Protein AF-0000000078801541 (afdb_homodimer)

InterPro domains:
  IPR001789 Signal transduction response regulator, receiver domain [PF00072] (3-112)
  IPR001789 Signal transduction response regulator, receiver domain [PS50110] (2-117)
  IPR001789 Signal transduction response regulator, receiver domain [SM00448] (1-113)
  IPR001867 OmpR/PhoB-type DNA-binding domain [PF00486] (147-220)
  IPR001867 OmpR/PhoB-type DNA-binding domain [PS51755] (125-222)
  IPR001867 OmpR/PhoB-type DNA-binding domain [SM00862] (146-220)
  IPR001867 OmpR/PhoB-type DNA-binding domain [cd00383] (133-220)
  IPR011006 CheY-like superfamily [SSF52172] (1-167)
  IPR036388 Winged helix-like DNA-binding domain superfamily [G3DSA:1.10.10.10] (126-222)
  IPR039420 Transcriptional regulatory protein WalR-like [PTHR48111] (1-221)

Organism: NCBI:txid675817

Structure (mmCIF, N/CA/C/O backbone):
data_AF-0000000078801541-model_v1
#
loop_
_entity.id
_entity.type
_entity.pdbx_description
1 polymer 'Putative two-component response regulator'
#
loop_
_atom_site.group_PDB
_atom_site.id
_atom_site.type_symbol
_atom_site.label_atom_id
_atom_site.label_alt_id
_atom_site.label_comp_id
_atom_site.label_asym_id
_atom_site.label_entity_id
_atom_site.label_seq_id
_atom_site.pdbx_PDB_ins_code
_atom_site.Cartn_x
_atom_site.Cartn_y
_atom_site.Cartn_z
_atom_site.occupancy
_atom_site.B_iso_or_equiv
_atom_site.auth_seq_id
_atom_site.auth_comp_id
_atom_site.auth_asym_id
_atom_site.auth_atom_id
_atom_site.pdbx_PDB_model_num
ATOM 1 N N . MET A 1 1 ? -9.195 3.922 -11.992 1 86.19 1 MET A N 1
ATOM 2 C CA . MET A 1 1 ? -7.836 3.414 -11.867 1 86.19 1 MET A CA 1
ATOM 3 C C . MET A 1 1 ? -7.078 3.551 -13.18 1 86.19 1 MET A C 1
ATOM 5 O O . MET A 1 1 ? -7.621 3.26 -14.25 1 86.19 1 MET A O 1
ATOM 9 N N . LYS A 1 2 ? -5.926 4.133 -13.164 1 92.44 2 LYS A N 1
ATOM 10 C CA . LYS A 1 2 ? -5.094 4.277 -14.359 1 92.44 2 LYS A CA 1
ATOM 11 C C . LYS A 1 2 ? -3.922 3.297 -14.328 1 92.44 2 LYS A C 1
ATOM 13 O O . LYS A 1 2 ? -3.154 3.266 -13.367 1 92.44 2 LYS A O 1
ATOM 18 N N . VAL A 1 3 ? -3.791 2.463 -15.461 1 97.06 3 VAL A N 1
ATOM 19 C CA . VAL A 1 3 ? -2.807 1.386 -15.492 1 97.06 3 VAL A CA 1
ATOM 20 C C . VAL A 1 3 ? -1.873 1.571 -16.688 1 97.06 3 VAL A C 1
ATOM 22 O O . VAL A 1 3 ? -2.32 1.907 -17.781 1 97.06 3 VAL A O 1
ATOM 25 N N . LEU A 1 4 ? -0.606 1.405 -16.438 1 98.31 4 LEU A N 1
ATOM 26 C CA . LEU A 1 4 ? 0.368 1.346 -17.516 1 98.31 4 LEU A CA 1
ATOM 27 C C . LEU A 1 4 ? 0.75 -0.098 -17.828 1 98.31 4 LEU A C 1
ATOM 29 O O . LEU A 1 4 ? 1.181 -0.834 -16.938 1 98.31 4 LEU A O 1
ATOM 33 N N . ILE A 1 5 ? 0.551 -0.492 -19.062 1 98.62 5 ILE A N 1
ATOM 34 C CA . ILE A 1 5 ? 0.969 -1.813 -19.531 1 98.62 5 ILE A CA 1
ATOM 35 C C . ILE A 1 5 ? 2.26 -1.696 -20.328 1 98.62 5 ILE A C 1
ATOM 37 O O . ILE A 1 5 ? 2.303 -1.001 -21.344 1 98.62 5 ILE A O 1
ATOM 41 N N . VAL A 1 6 ? 3.303 -2.395 -19.859 1 98.25 6 VAL A N 1
ATOM 42 C CA . VAL A 1 6 ? 4.594 -2.379 -20.547 1 98.25 6 VAL A CA 1
ATOM 43 C C . VAL A 1 6 ? 4.918 -3.773 -21.078 1 98.25 6 VAL A C 1
ATOM 45 O O . VAL A 1 6 ? 5.246 -4.676 -20.297 1 98.25 6 VAL A O 1
ATOM 48 N N . ASP A 1 7 ? 4.824 -3.938 -22.344 1 97.5 7 ASP A N 1
ATOM 49 C CA . ASP A 1 7 ? 5.008 -5.223 -23 1 97.5 7 ASP A CA 1
ATOM 50 C C . ASP A 1 7 ? 5.344 -5.035 -24.484 1 97.5 7 ASP A C 1
ATOM 52 O O . ASP A 1 7 ? 4.668 -4.281 -25.188 1 97.5 7 ASP A O 1
ATOM 56 N N . ASP A 1 8 ? 6.352 -5.723 -24.953 1 95.94 8 ASP A N 1
ATOM 57 C CA . ASP A 1 8 ? 6.758 -5.523 -26.344 1 95.94 8 ASP A CA 1
ATOM 58 C C . ASP A 1 8 ? 5.836 -6.277 -27.297 1 95.94 8 ASP A C 1
ATOM 60 O O . ASP A 1 8 ? 5.844 -6.023 -28.5 1 95.94 8 ASP A O 1
ATOM 64 N N . ASN A 1 9 ? 5.145 -7.266 -26.797 1 95.69 9 ASN A N 1
ATOM 65 C CA . ASN A 1 9 ? 4.137 -7.945 -27.609 1 95.69 9 ASN A CA 1
ATOM 66 C C . ASN A 1 9 ? 2.838 -7.148 -27.672 1 95.69 9 ASN A C 1
ATOM 68 O O . ASN A 1 9 ? 2.035 -7.188 -26.734 1 95.69 9 ASN A O 1
ATOM 72 N N . HIS A 1 10 ? 2.602 -6.555 -28.781 1 94.56 10 HIS A N 1
ATOM 73 C CA . HIS A 1 10 ? 1.468 -5.648 -28.953 1 94.56 10 HIS A CA 1
ATOM 74 C C . HIS A 1 10 ? 0.145 -6.383 -28.75 1 94.56 10 HIS A C 1
ATOM 76 O O . HIS A 1 10 ? -0.801 -5.832 -28.188 1 94.56 10 HIS A O 1
ATOM 82 N N . ASN A 1 11 ? 0.092 -7.582 -29.219 1 95.56 11 ASN A N 1
ATOM 83 C CA . ASN A 1 11 ? -1.142 -8.352 -29.109 1 95.56 11 ASN A CA 1
ATOM 84 C C . ASN A 1 11 ? -1.515 -8.625 -27.656 1 95.56 11 ASN A C 1
ATOM 86 O O . ASN A 1 11 ? -2.678 -8.477 -27.281 1 95.56 11 ASN A O 1
ATOM 90 N N . ILE A 1 12 ? -0.54 -8.984 -26.906 1 94.88 12 ILE A N 1
ATOM 91 C CA . ILE A 1 12 ? -0.776 -9.258 -25.5 1 94.88 12 ILE A CA 1
ATOM 92 C C . ILE A 1 12 ? -1.211 -7.98 -24.797 1 94.88 12 ILE A C 1
ATOM 94 O O . ILE A 1 12 ? -2.205 -7.977 -24.062 1 94.88 12 ILE A O 1
ATOM 98 N N . ALA A 1 13 ? -0.494 -6.91 -25.047 1 96.62 13 ALA A N 1
ATOM 99 C CA . ALA A 1 13 ? -0.788 -5.625 -24.406 1 96.62 13 ALA A CA 1
ATOM 100 C C . ALA A 1 13 ? -2.197 -5.152 -24.75 1 96.62 13 ALA A C 1
ATOM 102 O O . ALA A 1 13 ? -2.943 -4.711 -23.875 1 96.62 13 ALA A O 1
ATOM 103 N N . GLU A 1 14 ? -2.547 -5.293 -25.953 1 96.44 14 GLU A N 1
ATOM 104 C CA . GLU A 1 14 ? -3.848 -4.828 -26.438 1 96.44 14 GLU A CA 1
ATOM 105 C C . GLU A 1 14 ? -4.98 -5.668 -25.844 1 96.44 14 GLU A C 1
ATOM 107 O O . GLU A 1 14 ? -6.035 -5.137 -25.484 1 96.44 14 GLU A O 1
ATOM 112 N N . THR A 1 15 ? -4.773 -6.949 -25.844 1 97.44 15 THR A N 1
ATOM 113 C CA . THR A 1 15 ? -5.777 -7.844 -25.281 1 97.44 15 THR A CA 1
ATOM 114 C C . THR A 1 15 ? -6.035 -7.516 -23.828 1 97.44 15 THR A C 1
ATOM 116 O O . THR A 1 15 ? -7.188 -7.422 -23.391 1 97.44 15 THR A O 1
ATOM 119 N N . ILE A 1 16 ? -4.945 -7.332 -23.078 1 98 16 ILE A N 1
ATOM 120 C CA . ILE A 1 16 ? -5.062 -6.977 -21.672 1 98 16 ILE A CA 1
ATOM 121 C C . ILE A 1 16 ? -5.762 -5.625 -21.547 1 98 16 ILE A C 1
ATOM 123 O O . ILE A 1 16 ? -6.676 -5.469 -20.734 1 98 16 ILE A O 1
ATOM 127 N N . ALA A 1 17 ? -5.348 -4.652 -22.375 1 98.12 17 ALA A N 1
ATOM 128 C CA . ALA A 1 17 ? -5.918 -3.309 -22.344 1 98.12 17 ALA A CA 1
ATOM 129 C C . ALA A 1 17 ? -7.426 -3.346 -22.578 1 98.12 17 ALA A C 1
ATOM 131 O O . ALA A 1 17 ? -8.188 -2.732 -21.828 1 98.12 17 ALA A O 1
ATOM 132 N N . ASP A 1 18 ? -7.855 -4.105 -23.547 1 97.62 18 ASP A N 1
ATOM 133 C CA . ASP A 1 18 ? -9.273 -4.207 -23.891 1 97.62 18 ASP A CA 1
ATOM 134 C C . ASP A 1 18 ? -10.086 -4.75 -22.719 1 97.62 18 ASP A C 1
ATOM 136 O O . ASP A 1 18 ? -11.133 -4.203 -22.375 1 97.62 18 ASP A O 1
ATOM 140 N N . TYR A 1 19 ? -9.594 -5.785 -22.188 1 97.5 19 TYR A N 1
ATOM 141 C CA . TYR A 1 19 ? -10.289 -6.406 -21.062 1 97.5 19 TYR A CA 1
ATOM 142 C C . TYR A 1 19 ? -10.383 -5.449 -19.875 1 97.5 19 TYR A C 1
ATOM 144 O O . TYR A 1 19 ? -11.453 -5.277 -19.297 1 97.5 19 TYR A O 1
ATOM 152 N N . LEU A 1 20 ? -9.258 -4.793 -19.5 1 97.62 20 LEU A N 1
ATOM 153 C CA . LEU A 1 20 ? -9.203 -3.93 -18.328 1 97.62 20 LEU A CA 1
ATOM 154 C C . LEU A 1 20 ? -10.039 -2.674 -18.531 1 97.62 20 LEU A C 1
ATOM 156 O O . LEU A 1 20 ? -10.633 -2.15 -17.594 1 97.62 20 LEU A O 1
ATOM 160 N N . GLU A 1 21 ? -10.086 -2.172 -19.75 1 96.44 21 GLU A N 1
ATOM 161 C CA . GLU A 1 21 ? -10.945 -1.029 -20.062 1 96.44 21 GLU A CA 1
ATOM 162 C C . GLU A 1 21 ? -12.414 -1.373 -19.859 1 96.44 21 GLU A C 1
ATOM 164 O O . GLU A 1 21 ? -13.195 -0.54 -19.391 1 96.44 21 GLU A O 1
ATOM 169 N N . LEU A 1 22 ? -12.75 -2.617 -20.234 1 95.75 22 LEU A N 1
ATOM 170 C CA . LEU A 1 22 ? -14.109 -3.088 -20 1 95.75 22 LEU A CA 1
ATOM 171 C C . LEU A 1 22 ? -14.438 -3.092 -18.516 1 95.75 22 LEU A C 1
ATOM 173 O O . LEU A 1 22 ? -15.594 -2.898 -18.125 1 95.75 22 LEU A O 1
ATOM 177 N N . GLU A 1 23 ? -13.406 -3.279 -17.75 1 93.12 23 GLU A N 1
ATOM 178 C CA . GLU A 1 23 ? -13.562 -3.297 -16.297 1 93.12 23 GLU A CA 1
ATOM 179 C C . GLU A 1 23 ? -13.547 -1.883 -15.719 1 93.12 23 GLU A C 1
ATOM 181 O O . GLU A 1 23 ? -13.547 -1.703 -14.5 1 93.12 23 GLU A O 1
ATOM 186 N N . GLY A 1 24 ? -13.375 -0.863 -16.594 1 92.06 24 GLY A N 1
ATOM 187 C CA . GLY A 1 24 ? -13.516 0.521 -16.172 1 92.06 24 GLY A CA 1
ATOM 188 C C . GLY A 1 24 ? -12.18 1.199 -15.906 1 92.06 24 GLY A C 1
ATOM 189 O O . GLY A 1 24 ? -12.141 2.291 -15.336 1 92.06 24 GLY A O 1
ATOM 190 N N . MET A 1 25 ? -11.086 0.603 -16.312 1 92.69 25 MET A N 1
ATOM 191 C CA . MET A 1 25 ? -9.766 1.183 -16.078 1 92.69 25 MET A CA 1
ATOM 192 C C . MET A 1 25 ? -9.312 2.002 -17.281 1 92.69 25 MET A C 1
ATOM 194 O O . MET A 1 25 ? -9.766 1.766 -18.406 1 92.69 25 MET A O 1
ATOM 198 N N . THR A 1 26 ? -8.523 3.004 -17.047 1 94.31 26 THR A N 1
ATOM 199 C CA . THR A 1 26 ? -7.836 3.732 -18.109 1 94.31 26 THR A CA 1
ATOM 200 C C . THR A 1 26 ? -6.441 3.158 -18.344 1 94.31 26 THR A C 1
ATOM 202 O O . THR A 1 26 ? -5.707 2.889 -17.391 1 94.31 26 THR A O 1
ATOM 205 N N . ILE A 1 27 ? -6.172 3.014 -19.656 1 97.12 27 ILE A N 1
ATOM 206 C CA . ILE A 1 27 ? -4.965 2.24 -19.938 1 97.12 27 ILE A CA 1
ATOM 207 C C . ILE A 1 27 ? -4.039 3.039 -20.859 1 97.12 27 ILE A C 1
ATOM 209 O O . ILE A 1 27 ? -4.492 3.643 -21.828 1 97.12 27 ILE A O 1
ATOM 213 N N . ASP A 1 28 ? -2.781 3.15 -20.484 1 96.94 28 ASP A N 1
ATOM 214 C CA . ASP A 1 28 ? -1.699 3.482 -21.406 1 96.94 28 ASP A CA 1
ATOM 215 C C . ASP A 1 28 ? -0.818 2.266 -21.688 1 96.94 28 ASP A C 1
ATOM 217 O O . ASP A 1 28 ? -0.71 1.368 -20.844 1 96.94 28 ASP A O 1
ATOM 221 N N . CYS A 1 29 ? -0.213 2.307 -22.859 1 97.44 29 CYS A N 1
ATOM 222 C CA . CYS A 1 29 ? 0.676 1.208 -23.219 1 97.44 29 CYS A CA 1
ATOM 223 C C . CYS A 1 29 ? 2.061 1.727 -23.594 1 97.44 29 CYS A C 1
ATOM 225 O O . CYS A 1 29 ? 2.188 2.773 -24.234 1 97.44 29 CYS A O 1
ATOM 227 N N . ALA A 1 30 ? 3.039 1.06 -23.125 1 96.44 30 ALA A N 1
ATOM 228 C CA . ALA A 1 30 ? 4.426 1.208 -23.547 1 96.44 30 ALA A CA 1
ATOM 229 C C . ALA A 1 30 ? 4.977 -0.112 -24.078 1 96.44 30 ALA A C 1
ATOM 231 O O . ALA A 1 30 ? 4.707 -1.176 -23.516 1 96.44 30 ALA A O 1
ATOM 232 N N . TYR A 1 31 ? 5.801 -0.09 -25.078 1 95 31 TYR A N 1
ATOM 233 C CA . TYR A 1 31 ? 6.172 -1.329 -25.75 1 95 31 TYR A CA 1
ATOM 234 C C . TYR A 1 31 ? 7.652 -1.635 -25.547 1 95 31 TYR A C 1
ATOM 236 O O . TYR A 1 31 ? 8.195 -2.535 -26.188 1 95 31 TYR A O 1
ATOM 244 N N . HIS A 1 32 ? 8.266 -0.931 -24.766 1 92.75 32 HIS A N 1
ATOM 245 C CA . HIS A 1 32 ? 9.617 -1.192 -24.281 1 92.75 32 HIS A CA 1
ATOM 246 C C . HIS A 1 32 ? 9.914 -0.381 -23.031 1 92.75 32 HIS A C 1
ATOM 248 O O . HIS A 1 32 ? 9.172 0.55 -22.688 1 92.75 32 HIS A O 1
ATOM 254 N N . GLY A 1 33 ? 11 -0.691 -22.344 1 93.69 33 GLY A N 1
ATOM 255 C CA . GLY A 1 33 ? 11.312 -0.126 -21.047 1 93.69 33 GLY A CA 1
ATOM 256 C C . GLY A 1 33 ? 11.516 1.378 -21.078 1 93.69 33 GLY A C 1
ATOM 257 O O . GLY A 1 33 ? 11.055 2.09 -20.188 1 93.69 33 GLY A O 1
ATOM 258 N N . GLU A 1 34 ? 12.141 1.877 -22.094 1 92.81 34 GLU A N 1
ATOM 259 C CA . GLU A 1 34 ? 12.438 3.303 -22.188 1 92.81 34 GLU A CA 1
ATOM 260 C C . GLU A 1 34 ? 11.156 4.121 -22.328 1 92.81 34 GLU A C 1
ATOM 262 O O . GLU A 1 34 ? 11.031 5.199 -21.75 1 92.81 34 GLU A O 1
ATOM 267 N N . ALA A 1 35 ? 10.289 3.629 -23.109 1 94.38 35 ALA A N 1
ATOM 268 C CA . ALA A 1 35 ? 9.008 4.309 -23.266 1 94.38 35 ALA A CA 1
ATOM 269 C C . ALA A 1 35 ? 8.242 4.363 -21.938 1 94.38 35 ALA A C 1
ATOM 271 O O . ALA A 1 35 ? 7.59 5.363 -21.641 1 94.38 35 ALA A O 1
ATOM 272 N N . ALA A 1 36 ? 8.344 3.301 -21.203 1 96.38 36 ALA A N 1
ATOM 273 C CA . ALA A 1 36 ? 7.695 3.25 -19.891 1 96.38 36 ALA A CA 1
ATOM 274 C C . ALA A 1 36 ? 8.25 4.328 -18.969 1 96.38 36 ALA A C 1
ATOM 276 O O . ALA A 1 36 ? 7.492 5.023 -18.297 1 96.38 36 ALA A O 1
ATOM 277 N N . LEU A 1 37 ? 9.586 4.469 -18.953 1 94.69 37 LEU A N 1
ATOM 278 C CA . LEU A 1 37 ? 10.242 5.477 -18.125 1 94.69 37 LEU A CA 1
ATOM 279 C C . LEU A 1 37 ? 9.75 6.875 -18.484 1 94.69 37 LEU A C 1
ATOM 281 O O . LEU A 1 37 ? 9.477 7.688 -17.594 1 94.69 37 LEU A O 1
ATOM 285 N N . ASN A 1 38 ? 9.578 7.102 -19.719 1 93.44 38 ASN A N 1
ATOM 286 C CA . ASN A 1 38 ? 9.133 8.414 -20.188 1 93.44 38 ASN A CA 1
ATOM 287 C C . ASN A 1 38 ? 7.691 8.688 -19.781 1 93.44 38 ASN A C 1
ATOM 289 O O . ASN A 1 38 ? 7.367 9.797 -19.344 1 93.44 38 ASN A O 1
ATOM 293 N N . LEU A 1 39 ? 6.855 7.703 -19.906 1 93.75 39 LEU A N 1
ATOM 294 C CA . LEU A 1 39 ? 5.441 7.875 -19.578 1 93.75 39 LEU A CA 1
ATOM 295 C C . LEU A 1 39 ? 5.258 8.133 -18.094 1 93.75 39 LEU A C 1
ATOM 297 O O . LEU A 1 39 ? 4.418 8.945 -17.703 1 93.75 39 LEU A O 1
ATOM 301 N N . VAL A 1 40 ? 6.031 7.477 -17.281 1 91 40 VAL A N 1
ATOM 302 C CA . VAL A 1 40 ? 5.914 7.598 -15.836 1 91 40 VAL A CA 1
ATOM 303 C C . VAL A 1 40 ? 6.387 8.977 -15.398 1 91 40 VAL A C 1
ATOM 305 O O . VAL A 1 40 ? 5.879 9.531 -14.414 1 91 40 VAL A O 1
ATOM 308 N N . LYS A 1 41 ? 7.305 9.531 -16.141 1 83.25 41 LYS A N 1
ATOM 309 C CA . LYS A 1 41 ? 7.777 10.883 -15.852 1 83.25 41 LYS A CA 1
ATOM 310 C C . LYS A 1 41 ? 6.668 11.914 -16.062 1 83.25 41 LYS A C 1
ATOM 312 O O . LYS A 1 41 ? 6.602 12.914 -15.344 1 83.25 41 LYS A O 1
ATOM 317 N N . GLU A 1 42 ? 5.836 11.539 -16.953 1 80.56 42 GLU A N 1
ATOM 318 C CA . GLU A 1 42 ? 4.887 12.547 -17.422 1 80.56 42 GLU A CA 1
ATOM 319 C C . GLU A 1 42 ? 3.486 12.273 -16.875 1 80.56 42 GLU A C 1
ATOM 321 O O . GLU A 1 42 ? 2.605 13.133 -16.969 1 80.56 42 GLU A O 1
ATOM 326 N N . ASN A 1 43 ? 3.336 11.039 -16.391 1 79.94 43 ASN A N 1
ATOM 327 C CA . ASN A 1 43 ? 1.992 10.641 -15.984 1 79.94 43 ASN A CA 1
ATOM 328 C C . ASN A 1 43 ? 2.006 9.906 -14.641 1 79.94 43 ASN A C 1
ATOM 330 O O . ASN A 1 43 ? 3.035 9.367 -14.234 1 79.94 43 ASN A O 1
ATOM 334 N N . HIS A 1 44 ? 0.827 9.93 -14.062 1 81.06 44 HIS A N 1
ATOM 335 C CA . HIS A 1 44 ? 0.609 9.133 -12.859 1 81.06 44 HIS A CA 1
ATOM 336 C C . HIS A 1 44 ? -0.151 7.848 -13.188 1 81.06 44 HIS A C 1
ATOM 338 O O . HIS A 1 44 ? -1.107 7.867 -13.961 1 81.06 44 HIS A O 1
ATOM 344 N N . TYR A 1 45 ? 0.281 6.816 -12.555 1 90.94 45 TYR A N 1
ATOM 345 C CA . TYR A 1 45 ? -0.41 5.539 -12.688 1 90.94 45 TYR A CA 1
ATOM 346 C C . TYR A 1 45 ? -0.701 4.93 -11.32 1 90.94 45 TYR A C 1
ATOM 348 O O . TYR A 1 45 ? 0.075 5.109 -10.383 1 90.94 45 TYR A O 1
ATOM 356 N N . ASP A 1 46 ? -1.777 4.242 -11.188 1 90.12 46 ASP A N 1
ATOM 357 C CA . ASP A 1 46 ? -2.109 3.525 -9.961 1 90.12 46 ASP A CA 1
ATOM 358 C C . ASP A 1 46 ? -1.358 2.197 -9.883 1 90.12 46 ASP A C 1
ATOM 360 O O . ASP A 1 46 ? -1.046 1.722 -8.789 1 90.12 46 ASP A O 1
ATOM 364 N N . VAL A 1 47 ? -1.187 1.564 -11.055 1 96.81 47 VAL A N 1
ATOM 365 C CA . VAL A 1 47 ? -0.457 0.303 -11.141 1 96.81 47 VAL A CA 1
ATOM 366 C C . VAL A 1 47 ? 0.254 0.207 -12.484 1 96.81 47 VAL A C 1
ATOM 368 O O . VAL A 1 47 ? -0.235 0.727 -13.492 1 96.81 47 VAL A O 1
ATOM 371 N N . ILE A 1 48 ? 1.408 -0.448 -12.453 1 98.19 48 ILE A N 1
ATOM 372 C CA . ILE A 1 48 ? 2.156 -0.728 -13.672 1 98.19 48 ILE A CA 1
ATOM 373 C C . ILE A 1 48 ? 2.285 -2.238 -13.859 1 98.19 48 ILE A C 1
ATOM 375 O O . ILE A 1 48 ? 2.65 -2.959 -12.93 1 98.19 48 ILE A O 1
ATOM 379 N N . ILE A 1 49 ? 1.936 -2.701 -15.031 1 98.69 49 ILE A N 1
ATOM 380 C CA . ILE A 1 49 ? 2.213 -4.07 -15.453 1 98.69 49 ILE A CA 1
ATOM 381 C C . ILE A 1 49 ? 3.492 -4.105 -16.281 1 98.69 49 ILE A C 1
ATOM 383 O O . ILE A 1 49 ? 3.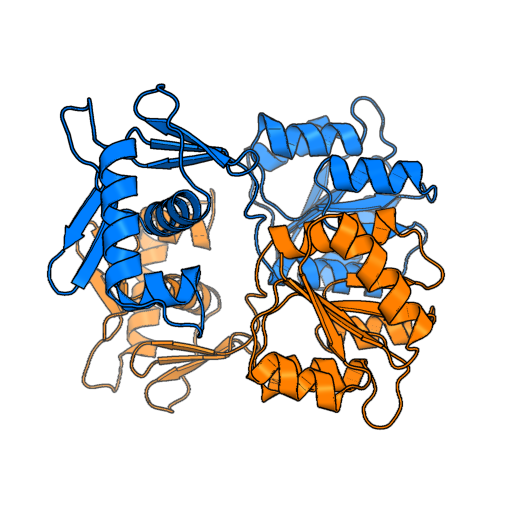627 -3.365 -17.266 1 98.69 49 ILE A O 1
ATOM 387 N N . MET A 1 50 ? 4.418 -4.984 -15.93 1 98.5 50 MET A N 1
ATOM 388 C CA . MET A 1 50 ? 5.738 -4.969 -16.547 1 98.5 50 MET A CA 1
ATOM 389 C C . MET A 1 50 ? 6.133 -6.363 -17.031 1 98.5 50 MET A C 1
ATOM 391 O O . MET A 1 50 ? 6.238 -7.289 -16.219 1 98.5 50 MET A O 1
ATOM 395 N N . ASP A 1 51 ? 6.363 -6.512 -18.266 1 97.81 51 ASP A N 1
ATOM 396 C CA . ASP A 1 51 ? 6.992 -7.727 -18.781 1 97.81 51 ASP A CA 1
ATOM 397 C C . ASP A 1 51 ? 8.492 -7.727 -18.5 1 97.81 51 ASP A C 1
ATOM 399 O O . ASP A 1 51 ? 9.125 -6.668 -18.469 1 97.81 51 ASP A O 1
ATOM 403 N N . ILE A 1 52 ? 9.062 -8.867 -18.328 1 96.12 52 ILE A N 1
ATOM 404 C CA . ILE A 1 52 ? 10.492 -8.961 -18.062 1 96.12 52 ILE A CA 1
ATOM 405 C C . ILE A 1 52 ? 11.266 -8.984 -19.375 1 96.12 52 ILE A C 1
ATOM 407 O O . ILE A 1 52 ? 12.25 -8.258 -19.531 1 96.12 52 ILE A O 1
ATOM 411 N N . MET A 1 53 ? 10.766 -9.852 -20.266 1 94.31 53 MET A N 1
ATOM 412 C CA . MET A 1 53 ? 11.492 -10.047 -21.516 1 94.31 53 MET A CA 1
ATOM 413 C C . MET A 1 53 ? 11.102 -8.984 -22.547 1 94.31 53 MET A C 1
ATOM 415 O O . MET A 1 53 ? 10.078 -9.117 -23.219 1 94.31 53 MET A O 1
ATOM 419 N N . MET A 1 54 ? 11.922 -7.969 -22.703 1 93.62 54 MET A N 1
ATOM 420 C CA . MET A 1 54 ? 11.742 -6.914 -23.688 1 93.62 54 MET A CA 1
ATOM 421 C C . MET A 1 54 ? 13.078 -6.5 -24.297 1 93.62 54 MET A C 1
ATOM 423 O O . MET A 1 54 ? 14.117 -6.625 -23.641 1 93.62 54 MET A O 1
ATOM 427 N N . PRO A 1 55 ? 12.961 -6.059 -25.484 1 89 55 PRO A N 1
ATOM 428 C CA . PRO A 1 55 ? 14.195 -5.602 -26.125 1 89 55 PRO A CA 1
ATOM 429 C C . PRO A 1 55 ? 14.727 -4.301 -25.531 1 89 55 PRO A C 1
ATOM 431 O O . PRO A 1 55 ? 13.969 -3.545 -24.906 1 89 55 PRO A O 1
ATOM 434 N N . LYS A 1 56 ? 16.078 -3.977 -25.625 1 86.06 56 LYS A N 1
ATOM 435 C CA . LYS A 1 56 ? 16.766 -2.756 -25.203 1 86.06 56 LYS A CA 1
ATOM 436 C C . LYS A 1 56 ? 16.891 -2.697 -23.688 1 86.06 56 LYS A C 1
ATOM 438 O O . LYS A 1 56 ? 17.922 -3.082 -23.125 1 86.06 56 LYS A O 1
ATOM 443 N N . LEU A 1 57 ? 15.805 -2.311 -23.109 1 91.06 57 LEU A N 1
ATOM 444 C CA . LEU A 1 57 ? 15.734 -2.264 -21.656 1 91.06 57 LEU A CA 1
ATOM 445 C C . LEU A 1 57 ? 14.703 -3.26 -21.125 1 91.06 57 LEU A C 1
ATOM 447 O O . LEU A 1 57 ? 13.5 -3.062 -21.297 1 91.06 57 LEU A O 1
ATOM 451 N N . ASP A 1 58 ? 15.289 -4.289 -20.484 1 93.69 58 ASP A N 1
ATOM 452 C CA . ASP A 1 58 ? 14.375 -5.332 -20.016 1 93.69 58 ASP A CA 1
ATOM 453 C C . ASP A 1 58 ? 13.578 -4.859 -18.812 1 93.69 58 ASP A C 1
ATOM 455 O O . ASP A 1 58 ? 13.891 -3.832 -18.203 1 93.69 58 ASP A O 1
ATOM 459 N N . GLY A 1 59 ? 12.578 -5.621 -18.469 1 96.94 59 GLY A N 1
ATOM 460 C CA . GLY A 1 59 ? 11.633 -5.195 -17.453 1 96.94 59 GLY A CA 1
ATOM 461 C C . GLY A 1 59 ? 12.266 -5.02 -16.078 1 96.94 59 GLY A C 1
ATOM 462 O O . GLY A 1 59 ? 11.922 -4.09 -15.344 1 96.94 59 GLY A O 1
ATOM 463 N N . ILE A 1 60 ? 13.195 -5.883 -15.703 1 97.25 60 ILE A N 1
ATOM 464 C CA . ILE A 1 60 ? 13.836 -5.824 -14.398 1 97.25 60 ILE A CA 1
ATOM 465 C C . ILE A 1 60 ? 14.672 -4.555 -14.289 1 97.25 60 ILE A C 1
ATOM 467 O O . ILE A 1 60 ? 14.57 -3.818 -13.305 1 97.25 60 ILE A O 1
ATOM 471 N N . ASN A 1 61 ? 15.43 -4.289 -15.266 1 96.25 61 ASN A N 1
ATOM 472 C CA . ASN A 1 61 ? 16.25 -3.08 -15.289 1 96.25 61 ASN A CA 1
ATOM 473 C C . ASN A 1 61 ? 15.383 -1.822 -15.375 1 96.25 61 ASN A C 1
ATOM 475 O O . ASN A 1 61 ? 15.727 -0.79 -14.797 1 96.25 61 ASN A O 1
ATOM 479 N N . ALA A 1 62 ? 14.328 -1.908 -16.109 1 97.06 62 ALA A N 1
ATOM 480 C CA . ALA A 1 62 ? 13.406 -0.777 -16.172 1 97.06 62 ALA A CA 1
ATOM 481 C C . ALA A 1 62 ? 12.852 -0.442 -14.789 1 97.06 62 ALA A C 1
ATOM 483 O O . ALA A 1 62 ? 12.805 0.727 -14.398 1 97.06 62 ALA A O 1
ATOM 484 N N . VAL A 1 63 ? 12.469 -1.449 -14.047 1 97.44 63 VAL A N 1
ATOM 485 C CA . VAL A 1 63 ? 11.898 -1.252 -12.719 1 97.44 63 VAL A CA 1
ATOM 486 C C . VAL A 1 63 ? 12.961 -0.688 -11.773 1 97.44 63 VAL A C 1
ATOM 488 O O . VAL A 1 63 ? 12.688 0.21 -10.977 1 97.44 63 VAL A O 1
ATOM 491 N N . LYS A 1 64 ? 14.156 -1.2 -11.914 1 95 64 LYS A N 1
ATOM 492 C CA . LYS A 1 64 ? 15.25 -0.667 -11.109 1 95 64 LYS A CA 1
ATOM 493 C C . LYS A 1 64 ? 15.414 0.834 -11.328 1 95 64 LYS A C 1
ATOM 495 O O . LYS A 1 64 ? 15.562 1.598 -10.375 1 95 64 LYS A O 1
ATOM 500 N N . LYS A 1 65 ? 15.367 1.223 -12.531 1 93.75 65 LYS A N 1
ATOM 501 C CA . LYS A 1 65 ? 15.508 2.637 -12.867 1 93.75 65 LYS A CA 1
ATOM 502 C C . LYS A 1 65 ? 14.328 3.449 -12.344 1 93.75 65 LYS A C 1
ATOM 504 O O . LYS A 1 65 ? 14.516 4.547 -11.805 1 93.75 65 LYS A O 1
ATOM 509 N N . LEU A 1 66 ? 13.164 2.91 -12.5 1 94.31 66 LEU A N 1
ATOM 510 C CA . LEU A 1 66 ? 11.977 3.584 -11.984 1 94.31 66 LEU A CA 1
ATOM 511 C C . LEU A 1 66 ? 12.109 3.854 -10.484 1 94.31 66 LEU A C 1
ATOM 513 O O . LEU A 1 66 ? 11.781 4.945 -10.016 1 94.31 66 LEU A O 1
ATOM 517 N N . ARG A 1 67 ? 12.633 2.848 -9.758 1 93.19 67 ARG A N 1
ATOM 518 C CA . ARG A 1 67 ? 12.719 2.932 -8.297 1 93.19 67 ARG A CA 1
ATOM 519 C C . ARG A 1 67 ? 13.898 3.805 -7.871 1 93.19 67 ARG A C 1
ATOM 521 O O . ARG A 1 67 ? 13.742 4.676 -7.012 1 93.19 67 ARG A O 1
ATOM 528 N N . GLU A 1 68 ? 14.992 3.637 -8.477 1 85.5 68 GLU A N 1
ATOM 529 C CA . GLU A 1 68 ? 16.234 4.207 -7.977 1 85.5 68 GLU A CA 1
ATOM 530 C C . GLU A 1 68 ? 16.484 5.59 -8.562 1 85.5 68 GLU A C 1
ATOM 532 O O . GLU A 1 68 ? 17.078 6.453 -7.906 1 85.5 68 GLU A O 1
ATOM 537 N N . GLU A 1 69 ? 16.047 5.738 -9.812 1 83.19 69 GLU A N 1
ATOM 538 C CA . GLU A 1 69 ? 16.375 6.996 -10.484 1 83.19 69 GLU A CA 1
ATOM 539 C C . GLU A 1 69 ? 15.18 7.941 -10.484 1 83.19 69 GLU A C 1
ATOM 541 O O . GLU A 1 69 ? 15.336 9.148 -10.305 1 83.19 69 GLU A O 1
ATOM 546 N N . GLN A 1 70 ? 14.023 7.352 -10.68 1 85.88 70 GLN A N 1
ATOM 547 C CA . GLN A 1 70 ? 12.859 8.227 -10.805 1 85.88 70 GLN A CA 1
ATOM 548 C C . GLN A 1 70 ? 12.039 8.234 -9.516 1 85.88 70 GLN A C 1
ATOM 550 O O . GLN A 1 70 ? 11.039 8.953 -9.414 1 85.88 70 GLN A O 1
ATOM 555 N N . PHE A 1 71 ? 12.383 7.391 -8.57 1 83.12 71 PHE A N 1
ATOM 556 C CA . PHE A 1 71 ? 11.727 7.309 -7.27 1 83.12 71 PHE A CA 1
ATOM 557 C C . PHE A 1 71 ? 10.227 7.082 -7.434 1 83.12 71 PHE A C 1
ATOM 559 O O . PHE A 1 71 ? 9.422 7.719 -6.754 1 83.12 71 PHE A O 1
ATOM 566 N N . CYS A 1 72 ? 9.883 6.281 -8.406 1 87.81 72 CYS A N 1
ATOM 567 C CA . CYS A 1 72 ? 8.492 5.914 -8.648 1 87.81 72 CYS A CA 1
ATOM 568 C C . CYS A 1 72 ? 8 4.938 -7.586 1 87.81 72 CYS A C 1
ATOM 570 O O . CYS A 1 72 ? 8.523 3.83 -7.461 1 87.81 72 CYS A O 1
ATOM 572 N N . ASN A 1 73 ? 6.945 5.301 -6.902 1 89.88 73 ASN A N 1
ATOM 573 C CA . ASN A 1 73 ? 6.457 4.441 -5.828 1 89.88 73 ASN A CA 1
ATOM 574 C C . ASN A 1 73 ? 5.18 3.711 -6.23 1 89.88 73 ASN A C 1
ATOM 576 O O . ASN A 1 73 ? 4.508 3.117 -5.383 1 89.88 73 ASN A O 1
ATOM 580 N N . THR A 1 74 ? 4.887 3.777 -7.504 1 92.38 74 THR A N 1
ATOM 581 C CA . THR A 1 74 ? 3.719 3.092 -8.039 1 92.38 74 THR A CA 1
ATOM 582 C C . THR A 1 74 ? 3.879 1.578 -7.926 1 92.38 74 THR A C 1
ATOM 584 O O . THR A 1 74 ? 4.953 1.04 -8.195 1 92.38 74 THR A O 1
ATOM 587 N N . PRO A 1 75 ? 2.816 0.847 -7.488 1 96.62 75 PRO A N 1
ATOM 588 C CA . PRO A 1 75 ? 2.914 -0.614 -7.457 1 96.62 75 PRO A CA 1
ATOM 589 C C . PRO A 1 75 ? 3.178 -1.218 -8.836 1 96.62 75 PRO A C 1
ATOM 591 O O . PRO A 1 75 ? 2.6 -0.771 -9.828 1 96.62 75 PRO A O 1
ATOM 594 N N . ILE A 1 76 ? 4.066 -2.244 -8.883 1 98 76 ILE A N 1
ATOM 595 C CA . ILE A 1 76 ? 4.441 -2.861 -10.148 1 98 76 ILE A CA 1
ATOM 596 C C . ILE A 1 76 ? 4.207 -4.367 -10.086 1 98 76 ILE A C 1
ATOM 598 O O . ILE A 1 76 ? 4.684 -5.035 -9.164 1 98 76 ILE A O 1
ATOM 602 N N . LEU A 1 77 ? 3.459 -4.859 -11.023 1 98.62 77 LEU A N 1
ATOM 603 C CA . LEU A 1 77 ? 3.238 -6.285 -11.219 1 98.62 77 LEU A CA 1
ATOM 604 C C . LEU A 1 77 ? 4.016 -6.793 -12.43 1 98.62 77 LEU A C 1
ATOM 606 O O . LEU A 1 77 ? 3.785 -6.348 -13.555 1 98.62 77 LEU A O 1
ATOM 610 N N . PHE A 1 78 ? 4.953 -7.699 -12.18 1 98.56 78 PHE A N 1
ATOM 611 C CA . PHE A 1 78 ? 5.609 -8.367 -13.305 1 98.56 78 PHE A CA 1
ATOM 612 C C . PHE A 1 78 ? 4.691 -9.414 -13.922 1 98.56 78 PHE A C 1
ATOM 614 O O . PHE A 1 78 ? 4.137 -10.25 -13.211 1 98.56 78 PHE A O 1
ATOM 621 N N . LEU A 1 79 ? 4.465 -9.312 -15.172 1 98.38 79 LEU A N 1
ATOM 622 C CA . LEU A 1 79 ? 3.719 -10.289 -15.961 1 98.38 79 LEU A CA 1
ATOM 623 C C . LEU A 1 79 ? 4.602 -10.914 -17.031 1 98.38 79 LEU A C 1
ATOM 625 O O . LEU A 1 79 ? 4.926 -10.266 -18.031 1 98.38 79 LEU A O 1
ATOM 629 N N . THR A 1 80 ? 4.965 -12.219 -16.844 1 96.69 80 THR A N 1
ATOM 630 C CA . THR A 1 80 ? 6.016 -12.766 -17.703 1 96.69 80 THR A CA 1
ATOM 631 C C . THR A 1 80 ? 5.906 -14.289 -17.797 1 96.69 80 THR A C 1
ATOM 633 O O . THR A 1 80 ? 5.188 -14.906 -17 1 96.69 80 THR A O 1
ATOM 636 N N . ALA A 1 81 ? 6.613 -14.859 -18.75 1 95.5 81 ALA A N 1
ATOM 637 C CA . ALA A 1 81 ? 6.668 -16.312 -18.906 1 95.5 81 ALA A CA 1
ATOM 638 C C . ALA A 1 81 ? 7.82 -16.906 -18.109 1 95.5 81 ALA A C 1
ATOM 640 O O . ALA A 1 81 ? 7.945 -18.125 -18 1 95.5 81 ALA A O 1
ATOM 641 N N . LYS A 1 82 ? 8.672 -16.078 -17.578 1 95.56 82 LYS A N 1
ATOM 642 C CA . LYS A 1 82 ? 9.812 -16.578 -16.828 1 95.56 82 LYS A CA 1
ATOM 643 C C . LYS A 1 82 ? 9.375 -17.188 -15.5 1 95.56 82 LYS A C 1
ATOM 645 O O . LYS A 1 82 ? 8.977 -16.484 -14.578 1 95.56 82 LYS A O 1
ATOM 650 N N . ASP A 1 83 ? 9.578 -18.406 -15.344 1 93.94 83 ASP A N 1
ATOM 651 C CA . ASP A 1 83 ? 9 -19.094 -14.203 1 93.94 83 ASP A CA 1
ATOM 652 C C . ASP A 1 83 ? 10.094 -19.562 -13.234 1 93.94 83 ASP A C 1
ATOM 654 O O . ASP A 1 83 ? 9.797 -20.234 -12.234 1 93.94 83 ASP A O 1
ATOM 658 N N . GLN A 1 84 ? 11.32 -19.203 -13.484 1 95.56 84 GLN A N 1
ATOM 659 C CA . GLN A 1 84 ? 12.414 -19.656 -12.625 1 95.56 84 GLN A CA 1
ATOM 660 C C . GLN A 1 84 ? 12.5 -18.812 -11.359 1 95.56 84 GLN A C 1
ATOM 662 O O . GLN A 1 84 ? 12.227 -17.609 -11.391 1 95.56 84 GLN A O 1
ATOM 667 N N . LEU A 1 85 ? 12.898 -19.438 -10.32 1 96.12 85 LEU A N 1
ATOM 668 C CA . LEU A 1 85 ? 13.031 -18.781 -9.023 1 96.12 85 LEU A CA 1
ATOM 669 C C . LEU A 1 85 ? 13.961 -17.578 -9.125 1 96.12 85 LEU A C 1
ATOM 671 O O . LEU A 1 85 ? 13.695 -16.516 -8.539 1 96.12 85 LEU A O 1
ATOM 675 N N . GLU A 1 86 ? 15.055 -17.75 -9.859 1 96.88 86 GLU A N 1
ATOM 676 C CA . GLU A 1 86 ? 16.031 -16.688 -10 1 96.88 86 GLU A CA 1
ATOM 677 C C . GLU A 1 86 ? 15.406 -15.43 -10.594 1 96.88 86 GLU A C 1
ATOM 679 O O . GLU A 1 86 ? 15.75 -14.312 -10.203 1 96.88 86 GLU A O 1
ATOM 684 N N . ASP A 1 87 ? 14.516 -15.648 -11.484 1 96.12 87 ASP A N 1
ATOM 685 C CA . ASP A 1 87 ? 13.836 -14.516 -12.109 1 96.12 87 ASP A CA 1
ATOM 686 C C . ASP A 1 87 ? 12.906 -13.82 -11.117 1 96.12 87 ASP A C 1
ATOM 688 O O . ASP A 1 87 ? 12.852 -12.586 -11.07 1 96.12 87 ASP A O 1
ATOM 692 N N . LYS A 1 88 ? 12.219 -14.602 -10.383 1 96.81 88 LYS A N 1
ATOM 693 C CA . LYS A 1 88 ? 11.328 -14.047 -9.367 1 96.81 88 LYS A CA 1
ATOM 694 C C . LYS A 1 88 ? 12.102 -13.234 -8.336 1 96.81 88 LYS A C 1
ATOM 696 O O . LYS A 1 88 ? 11.695 -12.125 -7.98 1 96.81 88 LYS A O 1
ATOM 701 N N . ILE A 1 89 ? 13.172 -13.781 -7.906 1 97.12 89 ILE A N 1
ATOM 702 C CA . ILE A 1 89 ? 14.016 -13.117 -6.918 1 97.12 89 ILE A CA 1
ATOM 703 C C . ILE A 1 89 ? 14.508 -11.789 -7.48 1 97.12 89 ILE A C 1
ATOM 705 O O . ILE A 1 89 ? 14.406 -10.75 -6.82 1 97.12 89 ILE A O 1
ATOM 709 N N . ALA A 1 90 ? 14.992 -11.789 -8.695 1 97.31 90 ALA A N 1
ATOM 710 C CA . ALA A 1 90 ? 15.5 -10.578 -9.336 1 97.31 90 ALA A CA 1
ATOM 711 C C . ALA A 1 90 ? 14.398 -9.531 -9.484 1 97.31 90 ALA A C 1
ATOM 713 O O . ALA A 1 90 ? 14.633 -8.336 -9.273 1 97.31 90 ALA A O 1
ATOM 714 N N . ALA A 1 91 ? 13.242 -10 -9.828 1 97.75 91 ALA A N 1
ATOM 715 C CA . ALA A 1 91 ? 12.102 -9.109 -10.031 1 97.75 91 ALA A CA 1
ATOM 716 C C . ALA A 1 91 ? 11.734 -8.375 -8.742 1 97.75 91 ALA A C 1
ATOM 718 O O . ALA A 1 91 ? 11.586 -7.152 -8.742 1 97.75 91 ALA A O 1
ATOM 719 N N . PHE A 1 92 ? 11.633 -9.094 -7.637 1 97.38 92 PHE A N 1
ATOM 720 C CA . PHE A 1 92 ? 11.266 -8.492 -6.359 1 97.38 92 PHE A CA 1
ATOM 721 C C . PHE A 1 92 ? 12.391 -7.617 -5.824 1 97.38 92 PHE A C 1
ATOM 723 O O . PHE A 1 92 ? 12.141 -6.543 -5.273 1 97.38 92 PHE A O 1
ATOM 730 N N . LYS A 1 93 ? 13.609 -8.016 -6.008 1 95.56 93 LYS A N 1
ATOM 731 C CA . LYS A 1 93 ? 14.75 -7.223 -5.551 1 95.56 93 LYS A CA 1
ATOM 732 C C . LYS A 1 93 ? 14.836 -5.906 -6.312 1 95.56 93 LYS A C 1
ATOM 734 O O . LYS A 1 93 ? 15.266 -4.891 -5.758 1 95.56 93 LYS A O 1
ATOM 739 N N . ALA A 1 94 ? 14.383 -5.941 -7.574 1 95.69 94 ALA A N 1
ATOM 740 C CA . ALA A 1 94 ? 14.391 -4.73 -8.391 1 95.69 94 ALA A CA 1
ATOM 741 C C . ALA A 1 94 ? 13.328 -3.746 -7.926 1 95.69 94 ALA A C 1
ATOM 743 O O . ALA A 1 94 ? 13.375 -2.561 -8.266 1 95.69 94 ALA A O 1
ATOM 744 N N . GLY A 1 95 ? 12.352 -4.289 -7.215 1 95.69 95 GLY A N 1
ATOM 745 C CA . GLY A 1 95 ? 11.312 -3.408 -6.695 1 95.69 95 GLY A CA 1
ATOM 746 C C . GLY A 1 95 ? 9.914 -3.83 -7.109 1 95.69 95 GLY A C 1
ATOM 747 O O . GLY A 1 95 ? 8.961 -3.064 -6.953 1 95.69 95 GLY A O 1
ATOM 748 N N . GLY A 1 96 ? 9.758 -5.02 -7.652 1 97.31 96 GLY A N 1
ATOM 749 C CA . GLY A 1 96 ? 8.445 -5.539 -7.98 1 97.31 96 GLY A CA 1
ATOM 750 C C . GLY A 1 96 ? 7.586 -5.809 -6.758 1 97.31 96 GLY A C 1
ATOM 751 O O . GLY A 1 96 ? 8.102 -6.137 -5.691 1 97.31 96 GLY A O 1
ATOM 752 N N . ASP A 1 97 ? 6.266 -5.723 -7.004 1 97.56 97 ASP A N 1
ATOM 753 C CA . ASP A 1 97 ? 5.348 -5.863 -5.879 1 97.56 97 ASP A CA 1
ATOM 754 C C . ASP A 1 97 ? 4.52 -7.145 -6 1 97.56 97 ASP A C 1
ATOM 756 O O . ASP A 1 97 ? 3.895 -7.578 -5.031 1 97.56 97 ASP A O 1
ATOM 760 N N . ASP A 1 98 ? 4.461 -7.637 -7.145 1 97.88 98 ASP A N 1
ATOM 761 C CA . ASP A 1 98 ? 3.754 -8.875 -7.449 1 97.88 98 ASP A CA 1
ATOM 762 C C . ASP A 1 98 ? 4.332 -9.547 -8.688 1 97.88 98 ASP A C 1
ATOM 764 O O . ASP A 1 98 ? 5.133 -8.945 -9.414 1 97.88 98 ASP A O 1
ATOM 768 N N . TYR A 1 99 ? 4.016 -10.75 -8.875 1 98.31 99 TYR A N 1
ATOM 769 C CA . TYR A 1 99 ? 4.527 -11.57 -9.961 1 98.31 99 TYR A CA 1
ATOM 770 C C . TYR A 1 99 ? 3.465 -12.531 -10.469 1 98.31 99 TYR A C 1
ATOM 772 O O . TYR A 1 99 ? 2.922 -13.328 -9.695 1 98.31 99 TYR A O 1
ATOM 780 N N . LEU A 1 100 ? 3.131 -12.445 -11.727 1 97.94 100 LEU A N 1
ATOM 781 C CA . LEU A 1 100 ? 2.133 -13.312 -12.336 1 97.94 100 LEU A CA 1
ATOM 782 C C . LEU A 1 100 ? 2.68 -13.961 -13.609 1 97.94 100 LEU A C 1
ATOM 784 O O . LEU A 1 100 ? 3.225 -13.273 -14.477 1 97.94 100 LEU A O 1
ATOM 788 N N . LEU A 1 101 ? 2.508 -15.25 -13.719 1 96.81 101 LEU A N 1
ATOM 789 C CA . LEU A 1 101 ? 3.066 -16.016 -14.82 1 96.81 101 LEU A CA 1
ATOM 790 C C . LEU A 1 101 ? 2.121 -16.016 -16.016 1 96.81 101 LEU A C 1
ATOM 792 O O . LEU A 1 101 ? 0.901 -16.094 -15.852 1 96.81 101 LEU A O 1
ATOM 796 N N . LYS A 1 102 ? 2.723 -15.898 -17.172 1 95.94 102 LYS A N 1
ATOM 797 C CA . LYS A 1 102 ? 2.025 -16.234 -18.422 1 95.94 102 LYS A CA 1
ATOM 798 C C . LYS A 1 102 ? 2.061 -17.734 -18.688 1 95.94 102 LYS A C 1
ATOM 800 O O . LYS A 1 102 ? 3.094 -18.375 -18.5 1 95.94 102 LYS A O 1
ATOM 805 N N . PRO A 1 103 ? 1.018 -18.328 -19.156 1 96.25 103 PRO A N 1
ATOM 806 C CA . PRO A 1 103 ? -0.323 -17.781 -19.344 1 96.25 103 PRO A CA 1
ATOM 807 C C . PRO A 1 103 ? -1.032 -17.484 -18.016 1 96.25 103 PRO A C 1
ATOM 809 O O . PRO A 1 103 ? -0.61 -17.984 -16.969 1 96.25 103 PRO A O 1
ATOM 812 N N . PHE A 1 104 ? -2.02 -16.672 -18.125 1 96.38 104 PHE A N 1
ATOM 813 C CA . PHE A 1 104 ? -2.74 -16.25 -16.922 1 96.38 104 PHE A CA 1
ATOM 814 C C . PHE A 1 104 ? -4.223 -16.062 -17.219 1 96.38 104 PHE A C 1
ATOM 816 O O . PHE A 1 104 ? -4.621 -15.984 -18.391 1 96.38 104 PHE A O 1
ATOM 823 N N . ALA A 1 105 ? -4.992 -16.094 -16.125 1 97.12 105 ALA A N 1
ATOM 824 C CA . ALA A 1 105 ? -6.41 -15.758 -16.234 1 97.12 105 ALA A CA 1
ATOM 825 C C . ALA A 1 105 ? -6.625 -14.25 -16.094 1 97.12 105 ALA A C 1
ATOM 827 O O . ALA A 1 105 ? -6.148 -13.633 -15.141 1 97.12 105 ALA A O 1
ATOM 828 N N . MET A 1 106 ? -7.406 -13.719 -17 1 97.25 106 MET A N 1
ATOM 829 C CA . MET A 1 106 ? -7.676 -12.281 -17 1 97.25 106 MET A CA 1
ATOM 830 C C . MET A 1 106 ? -8.32 -11.852 -15.688 1 97.25 106 MET A C 1
ATOM 832 O O . MET A 1 106 ? -8.008 -10.781 -15.164 1 97.25 106 MET A O 1
ATOM 836 N N . GLU A 1 107 ? -9.141 -12.672 -15.188 1 96.88 107 GLU A N 1
ATOM 837 C CA . GLU A 1 107 ? -9.812 -12.352 -13.938 1 96.88 107 GLU A CA 1
ATOM 838 C C . GLU A 1 107 ? -8.82 -12.234 -12.789 1 96.88 107 GLU A C 1
ATOM 840 O O . GLU A 1 107 ? -8.93 -11.336 -11.953 1 96.88 107 GLU A O 1
ATOM 845 N N . GLU A 1 108 ? -7.891 -13.141 -12.742 1 97 108 GLU A N 1
ATOM 846 C CA . GLU A 1 108 ? -6.867 -13.078 -11.703 1 97 108 GLU A CA 1
ATOM 847 C C . GLU A 1 108 ? -6.02 -11.82 -11.828 1 97 108 GLU A C 1
ATOM 849 O O . GLU A 1 108 ? -5.734 -11.156 -10.828 1 97 108 GLU A O 1
ATOM 854 N N . LEU A 1 109 ? -5.609 -11.531 -13.047 1 98.19 109 LEU A N 1
ATOM 855 C CA . LEU A 1 109 ? -4.832 -10.312 -13.281 1 98.19 109 LEU A CA 1
ATOM 856 C C . LEU A 1 109 ? -5.574 -9.086 -12.766 1 98.19 109 LEU A C 1
ATOM 858 O O . LEU A 1 109 ? -5 -8.266 -12.047 1 98.19 109 LEU A O 1
ATOM 862 N N . CYS A 1 110 ? -6.824 -9.008 -13.094 1 97.56 110 CYS A N 1
ATOM 863 C CA . CYS A 1 110 ? -7.652 -7.875 -12.695 1 97.56 110 CYS A CA 1
ATOM 864 C C . CYS A 1 110 ? -7.707 -7.742 -11.18 1 97.56 110 CYS A C 1
ATOM 866 O O . CYS A 1 110 ? -7.512 -6.652 -10.641 1 97.56 110 CYS A O 1
ATOM 868 N N . LEU A 1 111 ? -7.891 -8.812 -10.508 1 96.44 111 LEU A N 1
ATOM 869 C CA . LEU A 1 111 ? -7.996 -8.812 -9.055 1 96.44 111 LEU A CA 1
ATOM 870 C C . LEU A 1 111 ? -6.672 -8.414 -8.414 1 96.44 111 LEU A C 1
ATOM 872 O O . LEU A 1 111 ? -6.652 -7.695 -7.414 1 96.44 111 LEU A O 1
ATOM 876 N N . ARG A 1 112 ? -5.582 -8.867 -8.977 1 97.81 112 ARG A N 1
ATOM 877 C CA . ARG A 1 112 ? -4.266 -8.508 -8.469 1 97.81 112 ARG A CA 1
ATOM 878 C C . ARG A 1 112 ? -4.008 -7.012 -8.625 1 97.81 112 ARG A C 1
ATOM 880 O O . ARG A 1 112 ? -3.414 -6.383 -7.75 1 97.81 112 ARG A O 1
ATOM 887 N N . LEU A 1 113 ? -4.445 -6.496 -9.727 1 97.62 113 LEU A N 1
ATOM 888 C CA . LEU A 1 113 ? -4.277 -5.066 -9.953 1 97.62 113 LEU A CA 1
ATOM 889 C C . LEU A 1 113 ? -5.062 -4.258 -8.922 1 97.62 113 LEU A C 1
ATOM 891 O O . LEU A 1 113 ? -4.559 -3.268 -8.383 1 97.62 113 LEU A O 1
ATOM 895 N N . TYR A 1 114 ? -6.242 -4.699 -8.633 1 94.69 114 TYR A N 1
ATOM 896 C CA . TYR A 1 114 ? -7.027 -4.027 -7.605 1 94.69 114 TYR A CA 1
ATOM 897 C C . TYR A 1 114 ? -6.367 -4.152 -6.238 1 94.69 114 TYR A C 1
ATOM 899 O O . TYR A 1 114 ? -6.301 -3.182 -5.48 1 94.69 114 TYR A O 1
ATOM 907 N N . ALA A 1 115 ? -5.887 -5.348 -5.938 1 94.94 115 ALA A N 1
ATOM 908 C CA . ALA A 1 115 ? -5.215 -5.559 -4.656 1 94.94 115 ALA A CA 1
ATOM 909 C C . ALA A 1 115 ? -4.027 -4.609 -4.496 1 94.94 115 ALA A C 1
ATOM 911 O O . ALA A 1 115 ? -3.818 -4.043 -3.422 1 94.94 115 ALA A O 1
ATOM 912 N N . LEU A 1 116 ? -3.299 -4.457 -5.543 1 95.88 116 LEU A N 1
ATOM 913 C CA . LEU A 1 116 ? -2.141 -3.57 -5.539 1 95.88 116 LEU A CA 1
ATOM 914 C C . LEU A 1 116 ? -2.568 -2.115 -5.387 1 95.88 116 LEU A C 1
ATOM 916 O O . LEU A 1 116 ? -2 -1.378 -4.578 1 95.88 116 LEU A O 1
ATOM 920 N N . SER A 1 117 ? -3.557 -1.724 -6.109 1 92.12 117 SER A N 1
ATOM 921 C CA . SER A 1 117 ? -4.012 -0.337 -6.098 1 92.12 117 SER A CA 1
ATOM 922 C C . SER A 1 117 ? -4.613 0.036 -4.746 1 92.12 117 SER A C 1
ATOM 924 O O . SER A 1 117 ? -4.461 1.168 -4.285 1 92.12 117 SER A O 1
ATOM 926 N N . ASN A 1 118 ? -5.223 -0.909 -4.094 1 89.19 118 ASN A N 1
ATOM 927 C CA . ASN A 1 118 ? -5.914 -0.663 -2.834 1 89.19 118 ASN A CA 1
ATOM 928 C C . ASN A 1 118 ? -4.926 -0.451 -1.688 1 89.19 118 ASN A C 1
ATOM 930 O O . ASN A 1 118 ? -5.297 0.07 -0.634 1 89.19 118 ASN A O 1
ATOM 934 N N . ARG A 1 119 ? -3.746 -0.907 -1.795 1 87 119 ARG A N 1
ATOM 935 C CA . ARG A 1 119 ? -2.744 -0.754 -0.745 1 87 119 ARG A CA 1
ATOM 936 C C . ARG A 1 119 ? -2.02 0.583 -0.868 1 87 119 ARG A C 1
ATOM 938 O O . ARG A 1 119 ? -1.476 1.093 0.113 1 87 119 ARG A O 1
ATOM 945 N N . GLY A 1 120 ? -1.971 1.184 -2.049 1 77.38 120 GLY A N 1
ATOM 946 C CA . GLY A 1 120 ? -1.332 2.477 -2.236 1 77.38 120 GLY A CA 1
ATOM 947 C C . GLY A 1 120 ? 0.128 2.369 -2.635 1 77.38 120 GLY A C 1
ATOM 948 O O . GLY A 1 120 ? 0.615 1.277 -2.938 1 77.38 120 GLY A O 1
ATOM 949 N N . PRO A 1 121 ? 0.82 3.473 -2.578 1 80 121 PRO A N 1
ATOM 950 C CA . PRO A 1 121 ? 2.203 3.521 -3.059 1 80 121 PRO A CA 1
ATOM 951 C C . PRO A 1 121 ? 3.195 2.93 -2.061 1 80 121 PRO A C 1
ATOM 953 O O . PRO A 1 121 ? 2.893 2.828 -0.87 1 80 121 PRO A O 1
ATOM 956 N N . ARG A 1 122 ? 4.289 2.471 -2.619 1 86.81 122 ARG A N 1
ATOM 957 C CA . ARG A 1 122 ? 5.383 1.995 -1.775 1 86.81 122 ARG A CA 1
ATOM 958 C C . ARG A 1 122 ? 5.879 3.1 -0.85 1 86.81 122 ARG A C 1
ATOM 960 O O . ARG A 1 122 ? 5.996 4.258 -1.261 1 86.81 122 ARG A O 1
ATOM 967 N N . GLN A 1 123 ? 6.227 2.67 0.284 1 75.88 123 GLN A N 1
ATOM 968 C CA . GLN A 1 123 ? 6.645 3.631 1.298 1 75.88 123 GLN A CA 1
ATOM 969 C C . GLN A 1 123 ? 8.164 3.639 1.456 1 75.88 123 GLN A C 1
ATOM 971 O O . GLN A 1 123 ? 8.719 4.496 2.146 1 75.88 123 GLN A O 1
ATOM 976 N N . ASP A 1 124 ? 8.773 2.701 0.751 1 79.62 124 ASP A N 1
ATOM 977 C CA . ASP A 1 124 ? 10.219 2.568 0.916 1 79.62 124 ASP A CA 1
ATOM 978 C C . ASP A 1 124 ? 10.969 3.18 -0.268 1 79.62 124 ASP A C 1
ATOM 980 O O . ASP A 1 124 ? 12.117 2.83 -0.528 1 79.62 124 ASP A O 1
ATOM 984 N N . ILE A 1 125 ? 10.219 3.906 -1.083 1 81 125 ILE A N 1
ATOM 985 C CA . ILE A 1 125 ? 10.836 4.508 -2.26 1 81 125 ILE A CA 1
ATOM 986 C C . ILE A 1 125 ? 10.961 6.02 -2.061 1 81 125 ILE A C 1
ATOM 988 O O . ILE A 1 125 ? 10.023 6.672 -1.606 1 81 125 ILE A O 1
ATOM 992 N N . GLY A 1 126 ? 12.156 6.469 -2.502 1 76 126 GLY A N 1
ATOM 993 C CA . GLY A 1 126 ? 12.359 7.906 -2.543 1 76 126 GLY A CA 1
ATOM 994 C C . GLY A 1 126 ? 12.961 8.461 -1.266 1 76 126 GLY A C 1
ATOM 995 O O . GLY A 1 126 ? 13.711 7.773 -0.575 1 76 126 GLY A O 1
ATOM 996 N N . GLU A 1 127 ? 12.961 9.695 -1.286 1 74.56 127 GLU A N 1
ATOM 997 C CA . GLU A 1 127 ? 13.508 10.461 -0.168 1 74.56 127 GLU A CA 1
ATOM 998 C C . GLU A 1 127 ? 12.438 11.312 0.496 1 74.56 127 GLU A C 1
ATOM 1000 O O . GLU A 1 127 ? 11.578 11.883 -0.183 1 74.56 127 GLU A O 1
ATOM 1005 N N . LEU A 1 128 ? 12.312 11.055 1.736 1 77.12 128 LEU A N 1
ATOM 1006 C CA . LEU A 1 128 ? 11.555 12.039 2.498 1 77.12 128 LEU A CA 1
ATOM 1007 C C . LEU A 1 128 ? 12.359 13.32 2.684 1 77.12 128 LEU A C 1
ATOM 1009 O O . LEU A 1 128 ? 13.508 13.281 3.113 1 77.12 128 LEU A O 1
ATOM 1013 N N . LYS A 1 129 ? 11.797 14.391 2.137 1 82.69 129 LYS A N 1
ATOM 1014 C CA . LYS A 1 129 ? 12.508 15.656 2.27 1 82.69 129 LYS A CA 1
ATOM 1015 C C . LYS A 1 129 ? 11.625 16.719 2.926 1 82.69 129 LYS A C 1
ATOM 1017 O O . LYS A 1 129 ? 10.43 16.812 2.619 1 82.69 129 LYS A O 1
ATOM 1022 N N . PHE A 1 130 ? 12.047 17.375 3.836 1 86.75 130 PHE A N 1
ATOM 1023 C CA . PHE A 1 130 ? 11.438 18.562 4.434 1 86.75 130 PHE A CA 1
ATOM 1024 C C . PHE A 1 130 ? 12.508 19.516 4.957 1 86.75 130 PHE A C 1
ATOM 1026 O O . PHE A 1 130 ? 13.367 19.109 5.75 1 86.75 130 PHE A O 1
ATOM 1033 N N . ALA A 1 131 ? 12.461 20.75 4.434 1 90 131 ALA A N 1
ATOM 1034 C CA . ALA A 1 131 ? 13.5 21.719 4.77 1 90 131 ALA A CA 1
ATOM 1035 C C . ALA A 1 131 ? 14.883 21.203 4.395 1 90 131 ALA A C 1
ATOM 1037 O O . ALA A 1 131 ? 15.141 20.875 3.232 1 90 131 ALA A O 1
ATOM 1038 N N . ASP A 1 132 ? 15.758 21.125 5.312 1 93.12 132 ASP A N 1
ATOM 1039 C CA . ASP A 1 132 ? 17.109 20.672 5.004 1 93.12 132 ASP A CA 1
ATOM 1040 C C . ASP A 1 132 ? 17.359 19.266 5.543 1 93.12 132 ASP A C 1
ATOM 1042 O O . ASP A 1 132 ? 18.5 18.859 5.77 1 93.12 132 ASP A O 1
ATOM 1046 N N . ILE A 1 133 ? 16.219 18.562 5.785 1 93.19 133 ILE A N 1
ATOM 1047 C CA . ILE A 1 133 ? 16.312 17.188 6.238 1 93.19 133 ILE A CA 1
ATOM 1048 C C . ILE A 1 133 ? 15.93 16.25 5.098 1 93.19 133 ILE A C 1
ATOM 1050 O O . ILE A 1 133 ? 14.945 16.484 4.398 1 93.19 133 ILE A O 1
ATOM 1054 N N . THR A 1 134 ? 16.703 15.219 4.836 1 91.5 134 THR A N 1
ATOM 1055 C CA . THR A 1 134 ? 16.375 14.188 3.852 1 91.5 134 THR A CA 1
ATOM 1056 C C . THR A 1 134 ? 16.547 12.797 4.449 1 91.5 134 THR A C 1
ATOM 1058 O O . THR A 1 134 ? 17.5 12.547 5.188 1 91.5 134 THR A O 1
ATOM 1061 N N . ILE A 1 135 ? 15.555 11.992 4.191 1 87.62 135 ILE A N 1
ATOM 1062 C CA . ILE A 1 135 ? 15.656 10.594 4.586 1 87.62 135 ILE A CA 1
ATOM 1063 C C . ILE A 1 135 ? 15.531 9.695 3.355 1 87.62 135 ILE A C 1
ATOM 1065 O O . ILE A 1 135 ? 14.562 9.805 2.598 1 87.62 135 ILE A O 1
ATOM 1069 N N . ASN A 1 136 ? 16.516 8.93 3.102 1 81.94 136 ASN A N 1
ATOM 1070 C CA . ASN A 1 136 ? 16.375 7.887 2.09 1 81.94 136 ASN A CA 1
ATOM 1071 C C . ASN A 1 136 ? 15.453 6.77 2.557 1 81.94 136 ASN A C 1
ATOM 1073 O O . ASN A 1 136 ? 15.781 6.027 3.484 1 81.94 136 ASN A O 1
ATOM 1077 N N . THR A 1 137 ? 14.336 6.723 2.021 1 78.19 137 THR A N 1
ATOM 1078 C CA . THR A 1 137 ? 13.297 5.844 2.537 1 78.19 137 THR A CA 1
ATOM 1079 C C . THR A 1 137 ? 13.672 4.379 2.34 1 78.19 137 THR A C 1
ATOM 1081 O O . THR A 1 137 ? 13.133 3.498 3.012 1 78.19 137 THR A O 1
ATOM 1084 N N . ARG A 1 138 ? 14.711 4.207 1.54 1 72.5 138 ARG A N 1
ATOM 1085 C CA . ARG A 1 138 ? 15.172 2.842 1.31 1 72.5 138 ARG A CA 1
ATOM 1086 C C . ARG A 1 138 ? 16.266 2.457 2.303 1 72.5 138 ARG A C 1
ATOM 1088 O O . ARG A 1 138 ? 16.219 1.384 2.906 1 72.5 138 ARG A O 1
ATOM 1095 N N . THR A 1 139 ? 17.188 3.295 2.498 1 76.19 139 THR A N 1
ATOM 1096 C CA . THR A 1 139 ? 18.359 2.982 3.299 1 76.19 139 THR A CA 1
ATOM 1097 C C . THR A 1 139 ? 18.188 3.498 4.727 1 76.19 139 THR A C 1
ATOM 1099 O O . THR A 1 139 ? 18.953 3.119 5.617 1 76.19 139 THR A O 1
ATOM 1102 N N . ASP A 1 140 ? 17.297 4.32 4.918 1 82.12 140 ASP A N 1
ATOM 1103 C CA . ASP A 1 140 ? 17.047 4.973 6.199 1 82.12 140 ASP A CA 1
ATOM 1104 C C . ASP A 1 140 ? 18.172 5.934 6.559 1 82.12 140 ASP A C 1
ATOM 1106 O O . ASP A 1 140 ? 18.328 6.324 7.719 1 82.12 140 ASP A O 1
ATOM 1110 N N . GLU A 1 141 ? 18.953 6.242 5.531 1 89.19 141 GLU A N 1
ATOM 1111 C CA . GLU A 1 141 ? 20 7.238 5.766 1 89.19 141 GLU A CA 1
ATOM 1112 C C . GLU A 1 141 ? 19.391 8.633 5.914 1 89.19 141 GLU A C 1
ATOM 1114 O O . GLU A 1 141 ? 18.562 9.047 5.109 1 89.19 141 GLU A O 1
ATOM 1119 N N . VAL A 1 142 ? 19.828 9.352 6.918 1 93.12 142 VAL A N 1
ATOM 1120 C CA . VAL A 1 142 ? 19.297 10.672 7.227 1 93.12 142 VAL A CA 1
ATOM 1121 C C . VAL A 1 142 ? 20.391 11.727 7.031 1 93.12 142 VAL A C 1
ATOM 1123 O O . VAL A 1 142 ? 21.547 11.516 7.418 1 93.12 142 VAL A O 1
ATOM 1126 N N . LYS A 1 143 ? 20 12.75 6.398 1 93.81 143 LYS A N 1
ATOM 1127 C CA . LYS A 1 143 ? 20.922 13.875 6.25 1 93.81 143 LYS A CA 1
ATOM 1128 C C . LYS A 1 143 ? 20.281 15.188 6.68 1 93.81 143 LYS A C 1
ATOM 1130 O O . LYS A 1 143 ? 19.078 15.383 6.477 1 93.81 143 LYS A O 1
ATOM 1135 N N . ARG A 1 144 ? 21.016 16.047 7.348 1 93.94 144 ARG A N 1
ATOM 1136 C CA . ARG A 1 144 ? 20.688 17.438 7.645 1 93.94 144 ARG A CA 1
ATOM 1137 C C . ARG A 1 144 ? 21.656 18.375 6.945 1 93.94 144 ARG A C 1
ATOM 1139 O O . ARG A 1 144 ? 22.859 18.344 7.203 1 93.94 144 ARG A O 1
ATOM 1146 N N . ALA A 1 145 ? 21.109 19.172 6.09 1 91.69 145 ALA A N 1
ATOM 1147 C CA . ALA A 1 145 ? 21.984 20.078 5.336 1 91.69 145 ALA A CA 1
ATOM 1148 C C . ALA A 1 145 ? 23.172 19.328 4.754 1 91.69 145 ALA A C 1
ATOM 1150 O O . ALA A 1 145 ? 24.328 19.75 4.926 1 91.69 145 ALA A O 1
ATOM 1151 N N . GLU A 1 146 ? 23.047 18.125 4.277 1 88.56 146 GLU A N 1
ATOM 1152 C CA . GLU A 1 146 ? 24.016 17.281 3.564 1 88.56 146 GLU A CA 1
ATOM 1153 C C . GLU A 1 146 ? 24.938 16.562 4.535 1 88.56 146 GLU A C 1
ATOM 1155 O O . GLU A 1 146 ? 25.859 15.852 4.113 1 88.56 146 GLU A O 1
ATOM 1160 N N . THR A 1 147 ? 24.703 16.859 5.777 1 92.94 147 THR A N 1
ATOM 1161 C CA . THR A 1 147 ? 25.469 16.141 6.789 1 92.94 147 THR A CA 1
ATOM 1162 C C . THR A 1 147 ? 24.703 14.906 7.262 1 92.94 147 THR A C 1
ATOM 1164 O O . THR A 1 147 ? 23.531 14.984 7.605 1 92.94 147 THR A O 1
ATOM 1167 N N . GLU A 1 148 ? 25.406 13.812 7.277 1 93.88 148 GLU A N 1
ATOM 1168 C CA . GLU A 1 148 ? 24.781 12.57 7.719 1 93.88 148 GLU A CA 1
ATOM 1169 C C . GLU A 1 148 ? 24.547 12.578 9.227 1 93.88 148 GLU A C 1
ATOM 1171 O O . GLU A 1 148 ? 25.406 12.992 9.992 1 93.88 148 GLU A O 1
ATOM 1176 N N . ILE A 1 149 ? 23.359 12.195 9.57 1 93.56 149 ILE A N 1
ATOM 1177 C CA . ILE A 1 149 ? 23 12.086 10.984 1 93.56 149 ILE A CA 1
ATOM 1178 C C . ILE A 1 149 ? 22.688 10.625 11.328 1 93.56 149 ILE A C 1
ATOM 1180 O O . ILE A 1 149 ? 22.031 9.922 10.562 1 93.56 149 ILE A O 1
ATOM 1184 N N . LYS A 1 150 ? 23.25 10.219 12.461 1 93 150 LYS A N 1
ATOM 1185 C CA . LYS A 1 150 ? 22.984 8.867 12.953 1 93 150 LYS A CA 1
ATOM 1186 C C . LYS A 1 150 ? 21.828 8.859 13.953 1 93 150 LYS A C 1
ATOM 1188 O O . LYS A 1 150 ? 21.844 9.617 14.922 1 93 150 LYS A O 1
ATOM 1193 N N . LEU A 1 151 ? 20.875 8.055 13.648 1 93.25 151 LEU A N 1
ATOM 1194 C CA . LEU A 1 151 ? 19.703 7.938 14.516 1 93.25 151 LEU A CA 1
ATOM 1195 C C . LEU A 1 151 ? 19.5 6.492 14.953 1 93.25 151 LEU A C 1
ATOM 1197 O O . LEU A 1 151 ? 19.781 5.562 14.195 1 93.25 151 LEU A O 1
ATOM 1201 N N . SER A 1 152 ? 19.047 6.426 16.156 1 88.94 152 SER A N 1
ATOM 1202 C CA . SER A 1 152 ? 18.594 5.105 16.578 1 88.94 152 SER A CA 1
ATOM 1203 C C . SER A 1 152 ? 17.328 4.691 15.844 1 88.94 152 SER A C 1
ATOM 1205 O O . SER A 1 152 ? 16.688 5.512 15.172 1 88.94 152 SER A O 1
ATOM 1207 N N . ARG A 1 153 ? 17 3.416 15.984 1 83.44 153 ARG A N 1
ATOM 1208 C CA . ARG A 1 153 ? 15.844 2.875 15.297 1 83.44 153 ARG A CA 1
ATOM 1209 C C . ARG A 1 153 ? 14.578 3.641 15.672 1 83.44 153 ARG A C 1
ATOM 1211 O O . ARG A 1 153 ? 13.797 4.027 14.797 1 83.44 153 ARG A O 1
ATOM 1218 N N . ILE A 1 154 ? 14.375 3.904 16.984 1 85.31 154 ILE A N 1
ATOM 1219 C CA . ILE A 1 154 ? 13.18 4.586 17.469 1 85.31 154 ILE A CA 1
ATOM 1220 C C . ILE A 1 154 ? 13.203 6.047 17.016 1 85.31 154 ILE A C 1
ATOM 1222 O O . ILE A 1 154 ? 12.172 6.59 16.594 1 85.31 154 ILE A O 1
ATOM 1226 N N . GLN A 1 155 ? 14.375 6.621 17.078 1 91.94 155 GLN A N 1
ATOM 1227 C CA . GLN A 1 155 ? 14.508 8 16.625 1 91.94 155 GLN A CA 1
ATOM 1228 C C . GLN A 1 155 ? 14.141 8.141 15.156 1 91.94 155 GLN A C 1
ATOM 1230 O O . GLN A 1 155 ? 13.445 9.078 14.766 1 91.94 155 GLN A O 1
ATOM 1235 N N . LEU A 1 156 ? 14.578 7.207 14.383 1 91.81 156 LEU A N 1
ATOM 1236 C CA . LEU A 1 156 ? 14.289 7.219 12.953 1 91.81 156 LEU A CA 1
ATOM 1237 C C . LEU A 1 156 ? 12.797 7.066 12.695 1 91.81 156 LEU A C 1
ATOM 1239 O O . LEU A 1 156 ? 12.234 7.785 11.859 1 91.81 156 LEU A O 1
ATOM 1243 N N . LYS A 1 157 ? 12.172 6.219 13.352 1 86.81 157 LYS A N 1
ATOM 1244 C CA . LYS A 1 157 ? 10.734 6.012 13.219 1 86.81 157 LYS A CA 1
ATOM 1245 C C . LYS A 1 157 ? 9.969 7.289 13.547 1 86.81 157 LYS A C 1
ATOM 1247 O O . LYS A 1 157 ? 9.031 7.652 12.836 1 86.81 157 LYS A O 1
ATOM 1252 N N . ILE A 1 158 ? 10.414 7.91 14.625 1 90.19 158 ILE A N 1
ATOM 1253 C CA . ILE A 1 158 ? 9.766 9.148 15.039 1 90.19 158 ILE A CA 1
ATOM 1254 C C . ILE A 1 158 ? 9.961 10.219 13.961 1 90.19 158 ILE A C 1
ATOM 1256 O O . ILE A 1 158 ? 9 10.891 13.57 1 90.19 158 ILE A O 1
ATOM 1260 N N . LEU A 1 159 ? 11.18 10.32 13.5 1 93.94 159 LEU A N 1
ATOM 1261 C CA . LEU A 1 159 ? 11.477 11.336 12.5 1 93.94 159 LEU A CA 1
ATOM 1262 C C . LEU A 1 159 ? 10.656 11.109 11.234 1 93.94 159 LEU A C 1
ATOM 1264 O O . LEU A 1 159 ? 10.078 12.047 10.68 1 93.94 159 LEU A O 1
ATOM 1268 N N . LYS A 1 160 ? 10.578 9.891 10.773 1 87.56 160 LYS A N 1
ATOM 1269 C CA . LYS A 1 160 ? 9.812 9.57 9.578 1 87.56 160 LYS A CA 1
ATOM 1270 C C . LYS A 1 160 ? 8.336 9.945 9.75 1 87.56 160 LYS A C 1
ATOM 1272 O O . LYS A 1 160 ? 7.73 10.539 8.859 1 87.56 160 LYS A O 1
ATOM 1277 N N . LEU A 1 161 ? 7.852 9.633 10.891 1 84 161 LEU A N 1
ATOM 1278 C CA . LEU A 1 161 ? 6.465 9.953 11.195 1 84 161 LEU A CA 1
ATOM 1279 C C . LEU A 1 161 ? 6.23 11.461 11.125 1 84 161 LEU A C 1
ATOM 1281 O O . LEU A 1 161 ? 5.285 11.914 10.477 1 84 161 LEU A O 1
ATOM 1285 N N . LEU A 1 162 ? 7.074 12.18 11.773 1 89.19 162 LEU A N 1
ATOM 1286 C CA . LEU A 1 162 ? 6.926 13.633 11.82 1 89.19 162 LEU A CA 1
ATOM 1287 C C . LEU A 1 162 ? 7.137 14.242 10.438 1 89.19 162 LEU A C 1
ATOM 1289 O O . LEU A 1 162 ? 6.43 15.18 10.055 1 89.19 162 LEU A O 1
ATOM 1293 N N . MET A 1 163 ? 8.086 13.711 9.688 1 88.25 163 MET A N 1
ATOM 1294 C CA . MET A 1 163 ? 8.406 14.234 8.367 1 88.25 163 MET A CA 1
ATOM 1295 C C . MET A 1 163 ? 7.246 14.008 7.395 1 88.25 163 MET A C 1
ATOM 1297 O O . MET A 1 163 ? 6.961 14.867 6.555 1 88.25 163 MET A O 1
ATOM 1301 N N . ARG A 1 164 ? 6.594 12.977 7.496 1 76.56 164 ARG A N 1
ATOM 1302 C CA . ARG A 1 164 ? 5.465 12.664 6.629 1 76.56 164 ARG A CA 1
ATOM 1303 C C . ARG A 1 164 ? 4.312 13.633 6.852 1 76.56 164 ARG A C 1
ATOM 1305 O O . ARG A 1 164 ? 3.537 13.906 5.93 1 76.56 164 ARG A O 1
ATOM 1312 N N . GLN A 1 165 ? 4.277 14.211 8 1 73.31 165 GLN A N 1
ATOM 1313 C CA . GLN A 1 165 ? 3.174 15.094 8.359 1 73.31 165 GLN A CA 1
ATOM 1314 C C . GLN A 1 165 ? 3.639 16.547 8.43 1 73.31 165 GLN A C 1
ATOM 1316 O O . GLN A 1 165 ? 2.844 17.453 8.719 1 73.31 165 GLN A O 1
ATOM 1321 N N . ALA A 1 166 ? 4.891 16.703 8.266 1 80.44 166 ALA A N 1
ATOM 1322 C CA . ALA A 1 166 ? 5.438 18.062 8.359 1 80.44 166 ALA A CA 1
ATOM 1323 C C . ALA A 1 166 ? 4.738 19.016 7.391 1 80.44 166 AL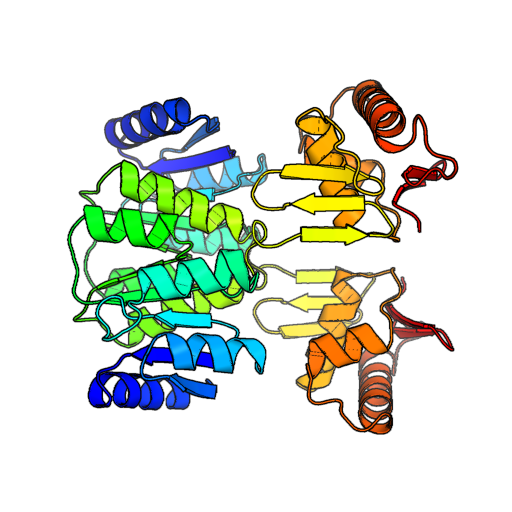A A C 1
ATOM 1325 O O . ALA A 1 166 ? 4.434 18.625 6.254 1 80.44 166 ALA A O 1
ATOM 1326 N N . PRO A 1 167 ? 4.43 20.141 7.746 1 80.62 167 PRO A N 1
ATOM 1327 C CA . PRO A 1 167 ? 4.801 20.734 9.031 1 80.62 167 PRO A CA 1
ATOM 1328 C C . PRO A 1 167 ? 3.701 20.594 10.086 1 80.62 167 PRO A C 1
ATOM 1330 O O . PRO A 1 167 ? 3.682 21.344 11.062 1 80.62 167 PRO A O 1
ATOM 1333 N N . SER A 1 168 ? 2.793 19.734 9.898 1 76.31 168 SER A N 1
ATOM 1334 C CA . SER A 1 168 ? 1.673 19.547 10.82 1 76.31 168 SER A CA 1
ATOM 1335 C C . SER A 1 168 ? 2.133 18.953 12.141 1 76.31 168 SER A C 1
ATOM 1337 O O . SER A 1 168 ? 3.133 18.234 12.195 1 76.31 168 SER A O 1
ATOM 1339 N N . ILE A 1 169 ? 1.33 19.312 13.172 1 83.06 169 ILE A N 1
ATOM 1340 C CA . ILE A 1 169 ? 1.595 18.781 14.508 1 83.06 169 ILE A CA 1
ATOM 1341 C C . ILE A 1 169 ? 1.125 17.328 14.578 1 83.06 169 ILE A C 1
ATOM 1343 O O . ILE A 1 169 ? 0.046 16.984 14.078 1 83.06 169 ILE A O 1
ATOM 1347 N N . VAL A 1 170 ? 1.927 16.453 15.094 1 84 170 VAL A N 1
ATOM 1348 C CA . VAL A 1 170 ? 1.548 15.094 15.453 1 84 170 VAL A CA 1
ATOM 1349 C C . VAL A 1 170 ? 1.393 14.992 16.969 1 84 170 VAL A C 1
ATOM 1351 O O . VAL A 1 170 ? 2.311 15.336 17.719 1 84 170 VAL A O 1
ATOM 1354 N N . SER A 1 171 ? 0.338 14.547 17.359 1 81.62 171 SER A N 1
ATOM 1355 C CA . SER A 1 171 ? 0.071 14.5 18.797 1 81.62 171 SER A CA 1
ATOM 1356 C C . SER A 1 171 ? 0.971 13.484 19.5 1 81.62 171 SER A C 1
ATOM 1358 O O . SER A 1 171 ? 1.439 12.531 18.875 1 81.62 171 SER A O 1
ATOM 1360 N N . ARG A 1 172 ? 1.112 13.766 20.844 1 83.81 172 ARG A N 1
ATOM 1361 C CA . ARG A 1 172 ? 1.895 12.844 21.656 1 83.81 172 ARG A CA 1
ATOM 1362 C C . ARG A 1 172 ? 1.321 11.43 21.594 1 83.81 172 ARG A C 1
ATOM 1364 O O . ARG A 1 172 ? 2.066 10.453 21.453 1 83.81 172 ARG A O 1
ATOM 1371 N N . GLN A 1 173 ? 0.093 11.422 21.625 1 76.38 173 GLN A N 1
ATOM 1372 C CA . GLN A 1 173 ? -0.584 10.133 21.609 1 76.38 173 GLN A CA 1
ATOM 1373 C C . GLN A 1 173 ? -0.366 9.414 20.281 1 76.38 173 GLN A C 1
ATOM 1375 O O . GLN A 1 173 ? -0.127 8.211 20.25 1 76.38 173 GLN A O 1
ATOM 1380 N N . GLU A 1 174 ? -0.442 10.102 19.234 1 75.44 174 GLU A N 1
ATOM 1381 C CA . GLU A 1 174 ? -0.229 9.523 17.906 1 75.44 174 GLU A CA 1
ATOM 1382 C C . GLU A 1 174 ? 1.198 9.008 17.75 1 75.44 174 GLU A C 1
ATOM 1384 O O . GLU A 1 174 ? 1.419 7.945 17.172 1 75.44 174 GLU A O 1
ATOM 1389 N N . VAL A 1 175 ? 2.102 9.711 18.25 1 85.25 175 VAL A N 1
ATOM 1390 C CA . VAL A 1 175 ? 3.494 9.281 18.188 1 85.25 175 VAL A CA 1
ATOM 1391 C C . VAL A 1 175 ? 3.668 7.965 18.938 1 85.25 175 VAL A C 1
ATOM 1393 O O . VAL A 1 175 ? 4.234 7.008 18.406 1 85.25 175 VAL A O 1
ATOM 1396 N N . ILE A 1 176 ? 3.105 7.941 20.141 1 80.06 176 ILE A N 1
ATOM 1397 C CA . ILE A 1 176 ? 3.252 6.77 21 1 80.06 176 ILE A CA 1
ATOM 1398 C C . ILE A 1 176 ? 2.598 5.559 20.328 1 80.06 176 ILE A C 1
ATOM 1400 O O . ILE A 1 176 ? 3.197 4.484 20.25 1 80.06 176 ILE A O 1
ATOM 1404 N N . GLU A 1 177 ? 1.495 5.801 19.797 1 72.38 177 GLU A N 1
ATOM 1405 C CA . GLU A 1 177 ? 0.747 4.715 19.172 1 72.38 177 GLU A CA 1
ATOM 1406 C C . GLU A 1 177 ? 1.46 4.195 17.922 1 72.38 177 GLU A C 1
ATOM 1408 O O . GLU A 1 177 ? 1.498 2.988 17.672 1 72.38 177 GLU A O 1
ATOM 1413 N N . SER A 1 178 ? 1.948 5.074 17.188 1 73.88 178 SER A N 1
ATOM 1414 C CA . SER A 1 178 ? 2.609 4.711 15.938 1 73.88 178 SER A CA 1
ATOM 1415 C C . SER A 1 178 ? 3.898 3.939 16.203 1 73.88 178 SER A C 1
ATOM 1417 O O . SER A 1 178 ? 4.262 3.051 15.422 1 73.88 178 SER A O 1
ATOM 1419 N N . ILE A 1 179 ? 4.551 4.293 17.266 1 76.62 179 ILE A N 1
ATOM 1420 C CA . ILE A 1 179 ? 5.871 3.727 17.531 1 76.62 179 ILE A CA 1
ATOM 1421 C C . ILE A 1 179 ? 5.734 2.451 18.359 1 76.62 179 ILE A C 1
ATOM 1423 O O . ILE A 1 179 ? 6.41 1.453 18.078 1 76.62 179 ILE A O 1
ATOM 1427 N N . TRP A 1 180 ? 4.852 2.461 19.391 1 68.75 180 TRP A N 1
ATOM 1428 C CA . TRP A 1 180 ? 4.859 1.362 20.344 1 68.75 180 TRP A CA 1
ATOM 1429 C C . TRP A 1 180 ? 3.514 0.64 20.359 1 68.75 180 TRP A C 1
ATOM 1431 O O . TRP A 1 180 ? 3.363 -0.395 21 1 68.75 180 TRP A O 1
ATOM 1441 N N . GLY A 1 181 ? 2.688 1.143 19.578 1 61.31 181 GLY A N 1
ATOM 1442 C CA . GLY A 1 181 ? 1.38 0.507 19.594 1 61.31 181 GLY A CA 1
ATOM 1443 C C . GLY A 1 181 ? 0.703 0.544 20.953 1 61.31 181 GLY A C 1
ATOM 1444 O O . GLY A 1 181 ? 0.636 1.597 21.578 1 61.31 181 GLY A O 1
ATOM 1445 N N . ASP A 1 182 ? 0.123 -0.581 21.375 1 56.22 182 ASP A N 1
ATOM 1446 C CA . ASP A 1 182 ? -0.617 -0.674 22.625 1 56.22 182 ASP A CA 1
ATOM 1447 C C . ASP A 1 182 ? 0.332 -0.786 23.812 1 56.22 182 ASP A C 1
ATOM 1449 O O . ASP A 1 182 ? -0.095 -0.685 24.969 1 56.22 182 ASP A O 1
ATOM 1453 N N . GLU A 1 183 ? 1.555 -1.09 23.516 1 58.06 183 GLU A N 1
ATOM 1454 C CA . GLU A 1 183 ? 2.51 -1.162 24.625 1 58.06 183 GLU A CA 1
ATOM 1455 C C . GLU A 1 183 ? 3.031 0.223 25 1 58.06 183 GLU A C 1
ATOM 1457 O O . GLU A 1 183 ? 4.039 0.68 24.453 1 58.06 183 GLU A O 1
ATOM 1462 N N . THR A 1 184 ? 2.203 0.966 25.609 1 59 184 THR A N 1
ATOM 1463 C CA . THR A 1 184 ? 2.555 2.34 25.953 1 59 184 THR A CA 1
ATOM 1464 C C . THR A 1 184 ? 3.859 2.387 26.734 1 59 184 THR A C 1
ATOM 1466 O O . THR A 1 184 ? 3.971 1.772 27.797 1 59 184 THR A O 1
ATOM 1469 N N . PRO A 1 185 ? 4.898 2.865 26.094 1 60.47 185 PRO A N 1
ATOM 1470 C CA . PRO A 1 185 ? 6.082 3.08 26.922 1 60.47 185 PRO A CA 1
ATOM 1471 C C . PRO A 1 185 ? 5.812 4.02 28.094 1 60.47 185 PRO A C 1
ATOM 1473 O O . PRO A 1 185 ? 4.754 4.648 28.156 1 60.47 185 PRO A O 1
ATOM 1476 N N . SER A 1 186 ? 6.613 3.877 29.141 1 62.75 186 SER A N 1
ATOM 1477 C CA . SER A 1 186 ? 6.523 4.93 30.141 1 62.75 186 SER A CA 1
ATOM 1478 C C . SER A 1 186 ? 6.605 6.312 29.5 1 62.75 186 SER A C 1
ATOM 1480 O O . SER A 1 186 ? 7.242 6.484 28.453 1 62.75 186 SER A O 1
ATOM 1482 N N . SER A 1 187 ? 5.73 7.285 29.812 1 61.97 187 SER A N 1
ATOM 1483 C CA . SER A 1 187 ? 5.734 8.672 29.359 1 61.97 187 SER A CA 1
ATOM 1484 C C . SER A 1 187 ? 7.156 9.219 29.25 1 61.97 187 SER A C 1
ATOM 1486 O O . SER A 1 187 ? 7.457 10.008 28.359 1 61.97 187 SER A O 1
ATOM 1488 N N . ASP A 1 188 ? 8 8.648 29.984 1 79.5 188 ASP A N 1
ATOM 1489 C CA . ASP A 1 188 ? 9.367 9.164 30.047 1 79.5 188 ASP A CA 1
ATOM 1490 C C . ASP A 1 188 ? 10.195 8.633 28.875 1 79.5 188 ASP A C 1
ATOM 1492 O O . ASP A 1 188 ? 11.172 9.273 28.469 1 79.5 188 ASP A O 1
ATOM 1496 N N . ALA A 1 189 ? 9.695 7.605 28.312 1 84.12 189 AL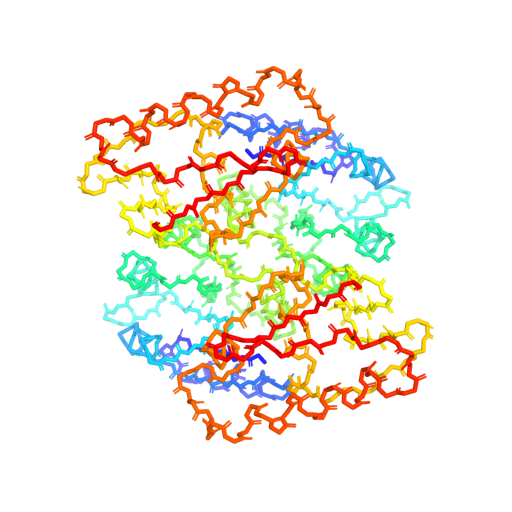A A N 1
ATOM 1497 C CA . ALA A 1 189 ? 10.469 7.02 27.219 1 84.12 189 ALA A CA 1
ATOM 1498 C C . ALA A 1 189 ? 10.391 7.879 25.969 1 84.12 189 ALA A C 1
ATOM 1500 O O . ALA A 1 189 ? 11.406 8.141 25.312 1 84.12 189 ALA A O 1
ATOM 1501 N N . LEU A 1 190 ? 9.227 8.328 25.641 1 89.25 190 LEU A N 1
ATOM 1502 C CA . LEU A 1 190 ? 9.078 9.188 24.469 1 89.25 190 LEU A CA 1
ATOM 1503 C C . LEU A 1 190 ? 9.914 10.453 24.609 1 89.25 190 LEU A C 1
ATOM 1505 O O . LEU A 1 190 ? 10.594 10.859 23.672 1 89.25 190 LEU A O 1
ATOM 1509 N N . ARG A 1 191 ? 9.828 11.062 25.797 1 88.75 191 ARG A N 1
ATOM 1510 C CA . ARG A 1 191 ? 10.578 12.289 26.062 1 88.75 191 ARG A CA 1
ATOM 1511 C C . ARG A 1 191 ? 12.07 12.078 25.828 1 88.75 191 ARG A C 1
ATOM 1513 O O . ARG A 1 191 ? 12.734 12.938 25.25 1 88.75 191 ARG A O 1
ATOM 1520 N N . SER A 1 192 ? 12.523 11.008 26.281 1 91.19 192 SER A N 1
ATOM 1521 C CA . SER A 1 192 ? 13.938 10.695 26.141 1 91.19 192 SER A CA 1
ATOM 1522 C C . SER A 1 192 ? 14.32 10.547 24.672 1 91.19 192 SER A C 1
ATOM 1524 O O . SER A 1 192 ? 15.352 11.055 24.234 1 91.19 192 SER A O 1
ATOM 1526 N N . HIS A 1 193 ? 13.492 9.875 23.922 1 92.56 193 HIS A N 1
ATOM 1527 C CA . HIS A 1 193 ? 13.781 9.664 22.516 1 92.56 193 HIS A CA 1
ATOM 1528 C C . HIS A 1 193 ? 13.703 10.977 21.734 1 92.56 193 HIS A C 1
ATOM 1530 O O . HIS A 1 193 ? 14.484 11.203 20.812 1 92.56 193 HIS A O 1
ATOM 1536 N N . ILE A 1 194 ? 12.797 11.789 22.141 1 93.88 194 ILE A N 1
ATOM 1537 C CA . ILE A 1 194 ? 12.664 13.094 21.5 1 93.88 194 ILE A CA 1
ATOM 1538 C C . ILE A 1 194 ? 13.906 13.938 21.797 1 93.88 194 ILE A C 1
ATOM 1540 O O . ILE A 1 194 ? 14.406 14.641 20.906 1 93.88 194 ILE A O 1
ATOM 1544 N N . TYR A 1 195 ? 14.258 13.875 22.984 1 93.44 195 TYR A N 1
ATOM 1545 C CA . TYR A 1 195 ? 15.484 14.586 23.359 1 93.44 195 TYR A CA 1
ATOM 1546 C C . TYR A 1 195 ? 16.656 14.109 22.516 1 93.44 195 TYR A C 1
ATOM 1548 O O . TYR A 1 195 ? 17.406 14.93 21.969 1 93.44 195 TYR A O 1
ATOM 1556 N N . GLY A 1 196 ? 16.859 12.859 22.484 1 94.75 196 GLY A N 1
ATOM 1557 C CA . GLY A 1 196 ? 17.922 12.297 21.672 1 94.75 196 GLY A CA 1
ATOM 1558 C C . GLY A 1 196 ? 17.828 12.695 20.203 1 94.75 196 GLY A C 1
ATOM 1559 O O . GLY A 1 196 ? 18.844 13.008 19.578 1 94.75 196 GLY A O 1
ATOM 1560 N N . LEU A 1 197 ? 16.672 12.625 19.703 1 96.31 197 LEU A N 1
ATOM 1561 C CA . LEU A 1 197 ? 16.438 13 18.312 1 96.31 197 LEU A CA 1
ATOM 1562 C C . LEU A 1 197 ? 16.781 14.461 18.078 1 96.31 197 LEU A C 1
ATOM 1564 O O . LEU A 1 197 ? 17.422 14.805 17.078 1 96.31 197 LEU A O 1
ATOM 1568 N N . ARG A 1 198 ? 16.344 15.266 18.953 1 95.06 198 ARG A N 1
ATOM 1569 C CA . ARG A 1 198 ? 16.625 16.703 18.859 1 95.06 198 ARG A CA 1
ATOM 1570 C C . ARG A 1 198 ? 18.125 16.953 18.859 1 95.06 198 ARG A C 1
ATOM 1572 O O . ARG A 1 198 ? 18.625 17.781 18.078 1 95.06 198 ARG A O 1
ATOM 1579 N N . ASN A 1 199 ? 18.734 16.297 19.734 1 95.06 199 ASN A N 1
ATOM 1580 C CA . ASN A 1 199 ? 20.188 16.453 19.812 1 95.06 199 ASN A CA 1
ATOM 1581 C C . ASN A 1 199 ? 20.875 16.047 18.516 1 95.06 199 ASN A C 1
ATOM 1583 O O . ASN A 1 199 ? 21.766 16.734 18.031 1 95.06 199 ASN A O 1
ATOM 1587 N N . ALA A 1 200 ? 20.484 14.969 18.016 1 95.38 200 ALA A N 1
ATOM 1588 C CA . ALA A 1 200 ? 21.094 14.453 16.797 1 95.38 200 ALA A CA 1
ATOM 1589 C C . ALA A 1 200 ? 20.766 15.336 15.594 1 95.38 200 ALA A C 1
ATOM 1591 O O . ALA A 1 200 ? 21.625 15.609 14.758 1 95.38 200 ALA A O 1
ATOM 1592 N N . LEU A 1 201 ? 19.594 15.836 15.547 1 94.88 201 LEU A N 1
ATOM 1593 C CA . LEU A 1 201 ? 19.047 16.516 14.375 1 94.88 201 LEU A CA 1
ATOM 1594 C C . LEU A 1 201 ? 19.391 18 14.398 1 94.88 201 LEU A C 1
ATOM 1596 O O . LEU A 1 201 ? 19.641 18.594 13.344 1 94.88 201 LEU A O 1
ATOM 1600 N N . ASP A 1 202 ? 19.422 18.531 15.578 1 93.12 202 ASP A N 1
ATOM 1601 C CA . ASP A 1 202 ? 19.484 19.984 15.641 1 93.12 202 ASP A CA 1
ATOM 1602 C C . ASP A 1 202 ? 20.844 20.453 16.156 1 93.12 202 ASP A C 1
ATOM 1604 O O . ASP A 1 202 ? 21.25 21.594 15.914 1 93.12 202 ASP A O 1
ATOM 1608 N N . LYS A 1 203 ? 21.453 19.562 16.859 1 89.12 203 LYS A N 1
ATOM 1609 C CA . LYS A 1 203 ? 22.734 19.984 17.391 1 89.12 203 LYS A CA 1
ATOM 1610 C C . LYS A 1 203 ? 23.703 20.359 16.266 1 89.12 203 LYS A C 1
ATOM 1612 O O . LYS A 1 203 ? 23.859 19.594 15.305 1 89.12 203 LYS A O 1
ATOM 1617 N N . GLY A 1 204 ? 24.375 21.5 16.375 1 88.69 204 GLY A N 1
ATOM 1618 C CA . GLY A 1 204 ? 25.359 21.938 15.383 1 88.69 204 GLY A CA 1
ATOM 1619 C C . GLY A 1 204 ? 24.734 22.75 14.266 1 88.69 204 GLY A C 1
ATOM 1620 O O . GLY A 1 204 ? 25.438 23.188 13.344 1 88.69 204 GLY A O 1
ATOM 1621 N N . PHE A 1 205 ? 23.5 22.938 14.398 1 92.31 205 PHE A N 1
ATOM 1622 C CA . PHE A 1 205 ? 22.812 23.719 13.391 1 92.31 205 PHE A CA 1
ATOM 1623 C C . PHE A 1 205 ? 22.172 24.953 14.008 1 92.31 205 PHE A C 1
ATOM 1625 O O . PHE A 1 205 ? 21.812 24.953 15.188 1 92.31 205 PHE A O 1
ATOM 1632 N N . GLU A 1 206 ? 21.984 25.922 13.219 1 90.69 206 GLU A N 1
ATOM 1633 C CA . GLU A 1 206 ? 21.516 27.219 13.703 1 90.69 206 GLU A CA 1
ATOM 1634 C C . GLU A 1 206 ? 20.016 27.172 13.992 1 90.69 206 GLU A C 1
ATOM 1636 O O . GLU A 1 206 ? 19.547 27.781 14.961 1 90.69 206 GLU A O 1
ATOM 1641 N N . THR A 1 207 ? 19.359 26.516 13.148 1 92.62 207 THR A N 1
ATOM 1642 C CA . THR A 1 207 ? 17.906 26.484 13.273 1 92.62 207 THR A CA 1
ATOM 1643 C C . THR A 1 207 ? 17.438 25.094 13.68 1 92.62 207 THR A C 1
ATOM 1645 O O . THR A 1 207 ? 17.812 24.094 13.062 1 92.62 207 THR A O 1
ATOM 1648 N N . SER A 1 208 ? 16.625 25.062 14.75 1 93.44 208 SER A N 1
ATOM 1649 C CA . SER A 1 208 ? 16.031 23.797 15.148 1 93.44 208 SER A CA 1
ATOM 1650 C C . SER A 1 208 ? 14.852 23.438 14.242 1 93.44 208 SER A C 1
ATOM 1652 O O . SER A 1 208 ? 14.062 24.312 13.859 1 93.44 208 SER A O 1
ATOM 1654 N N . ARG A 1 209 ? 14.742 22.156 13.859 1 95.06 209 ARG A N 1
ATOM 1655 C CA . ARG A 1 209 ? 13.656 21.703 13.008 1 95.06 209 ARG A CA 1
ATOM 1656 C C . ARG A 1 209 ? 12.602 20.953 13.82 1 95.06 209 ARG A C 1
ATOM 1658 O O . ARG A 1 209 ? 11.422 20.938 13.461 1 95.06 209 ARG A O 1
ATOM 1665 N N . LEU A 1 210 ? 13.07 20.344 14.898 1 95.94 210 LEU A N 1
ATOM 1666 C CA . LEU A 1 210 ? 12.148 19.609 15.742 1 95.94 210 LEU A CA 1
ATOM 1667 C C . LEU A 1 210 ? 11.539 20.5 16.812 1 95.94 210 LEU A C 1
ATOM 1669 O O . LEU A 1 210 ? 12.266 21.062 17.641 1 95.94 210 LEU A O 1
ATOM 1673 N N . GLU A 1 211 ? 10.273 20.625 16.719 1 95 211 GLU A N 1
ATOM 1674 C CA . GLU A 1 211 ? 9.602 21.516 17.641 1 95 211 GLU A CA 1
ATOM 1675 C C . GLU A 1 211 ? 8.625 20.766 18.547 1 95 211 GLU A C 1
ATOM 1677 O O . GLU A 1 211 ? 7.883 19.906 18.062 1 95 211 GLU A O 1
ATOM 1682 N N . THR A 1 212 ? 8.734 21.062 19.859 1 93.81 212 THR A N 1
ATOM 1683 C CA . THR A 1 212 ? 7.75 20.578 20.828 1 93.81 212 THR A CA 1
ATOM 1684 C C . THR A 1 212 ? 6.672 21.641 21.062 1 93.81 212 THR A C 1
ATOM 1686 O O . THR A 1 212 ? 6.977 22.781 21.391 1 93.81 212 THR A O 1
ATOM 1689 N N . ILE A 1 213 ? 5.492 21.203 20.734 1 89.38 213 ILE A N 1
ATOM 1690 C CA . ILE A 1 213 ? 4.359 22.062 21.078 1 89.38 213 ILE A CA 1
ATOM 1691 C C . ILE A 1 213 ? 3.719 21.594 22.375 1 89.38 213 ILE A C 1
ATOM 1693 O O . ILE A 1 213 ? 3.016 20.578 22.391 1 89.38 213 ILE A O 1
ATOM 1697 N N . HIS A 1 214 ? 3.85 22.406 23.297 1 86.81 214 HIS A N 1
ATOM 1698 C CA . HIS A 1 214 ? 3.449 22.031 24.641 1 86.81 214 HIS A CA 1
ATOM 1699 C C . HIS A 1 214 ? 1.967 21.688 24.703 1 86.81 214 HIS A C 1
ATOM 1701 O O . HIS A 1 214 ? 1.126 22.438 24.219 1 86.81 214 HIS A O 1
ATOM 1707 N N . GLY A 1 215 ? 1.752 20.547 25.25 1 83.69 215 GLY A N 1
ATOM 1708 C CA . GLY A 1 215 ? 0.389 20.078 25.438 1 83.69 215 GLY A CA 1
ATOM 1709 C C . GLY A 1 215 ? -0.22 19.484 24.172 1 83.69 215 GLY A C 1
ATOM 1710 O O . GLY A 1 215 ? -1.348 18.984 24.203 1 83.69 215 GLY A O 1
ATOM 1711 N N . GLN A 1 216 ? 0.5 19.578 23.156 1 81.88 216 GLN A N 1
ATOM 1712 C CA . GLN A 1 216 ? -0.088 19.156 21.891 1 81.88 216 GLN A CA 1
ATOM 1713 C C . GLN A 1 216 ? 0.719 18.016 21.266 1 81.88 216 GLN A C 1
ATOM 1715 O O . GLN A 1 216 ? 0.181 16.938 20.984 1 81.88 216 GLN A O 1
ATOM 1720 N N . GLY A 1 217 ? 1.94 18.234 20.984 1 92.62 217 GLY A N 1
ATOM 1721 C CA . GLY A 1 217 ? 2.736 17.203 20.328 1 92.62 217 GLY A CA 1
ATOM 1722 C C . GLY A 1 217 ? 4.016 17.734 19.719 1 92.62 217 GLY A C 1
ATOM 1723 O O . GLY A 1 217 ? 4.691 18.578 20.312 1 92.62 217 GLY A O 1
ATOM 1724 N N . TYR A 1 218 ? 4.41 17.109 18.672 1 93.81 218 TYR A N 1
ATOM 1725 C CA . TYR A 1 218 ? 5.688 17.422 18.031 1 93.81 218 TYR A CA 1
ATOM 1726 C C . TYR A 1 218 ? 5.5 17.672 16.531 1 93.81 218 TYR A C 1
ATOM 1728 O O . TYR A 1 218 ? 4.543 17.188 15.93 1 93.81 218 TYR A O 1
ATOM 1736 N N . ARG A 1 219 ? 6.395 18.484 15.961 1 93.25 219 ARG A N 1
ATOM 1737 C CA . ARG A 1 219 ? 6.391 18.656 14.508 1 93.25 219 ARG A CA 1
ATOM 1738 C C . ARG A 1 219 ? 7.789 18.984 13.992 1 93.25 219 ARG A C 1
ATOM 1740 O O . ARG A 1 219 ? 8.664 19.391 14.758 1 93.25 219 ARG A O 1
ATOM 1747 N N . ILE A 1 220 ? 7.996 18.656 12.719 1 93.25 220 ILE A N 1
ATOM 1748 C CA . ILE A 1 220 ? 9.148 19.172 11.984 1 93.25 220 ILE A CA 1
ATOM 1749 C C . ILE A 1 220 ? 8.766 20.469 11.266 1 93.25 220 ILE A C 1
ATOM 1751 O O . ILE A 1 220 ? 7.777 20.516 10.539 1 93.25 220 ILE A O 1
ATOM 1755 N N . LYS A 1 221 ? 9.461 21.516 11.562 1 89.5 221 LYS A N 1
ATOM 1756 C CA . LYS A 1 221 ? 9.172 22.812 10.969 1 89.5 221 LYS A CA 1
ATOM 1757 C C . LYS A 1 221 ? 10.258 23.219 9.977 1 89.5 221 LYS A C 1
ATOM 1759 O O . LYS A 1 221 ? 11.367 22.672 10.008 1 89.5 221 LYS A O 1
ATOM 1764 N N . ALA A 1 222 ? 9.875 24.094 9.016 1 87.19 222 ALA A N 1
ATOM 1765 C CA . ALA A 1 222 ? 10.844 24.625 8.062 1 87.19 222 ALA A CA 1
ATOM 1766 C C . ALA A 1 222 ? 11.719 25.703 8.719 1 87.19 222 ALA A C 1
ATOM 1768 O O . ALA A 1 222 ? 11.297 26.359 9.664 1 87.19 222 ALA A O 1
ATOM 1769 N N . MET B 1 1 ? 9.898 -6.086 11.391 1 86.19 1 MET B N 1
ATOM 1770 C CA . MET B 1 1 ? 8.633 -6.5 10.797 1 86.19 1 MET B CA 1
ATOM 1771 C C . MET B 1 1 ? 7.977 -7.602 11.625 1 86.19 1 MET B C 1
ATOM 1773 O O . MET B 1 1 ? 8.648 -8.539 12.062 1 86.19 1 MET B O 1
ATOM 1777 N N . LYS B 1 2 ? 6.766 -7.445 11.984 1 92.31 2 LYS B N 1
ATOM 1778 C CA . LYS B 1 2 ? 6.023 -8.453 12.734 1 92.31 2 LYS B CA 1
ATOM 1779 C C . LYS B 1 2 ? 5.023 -9.18 11.844 1 92.31 2 LYS B C 1
ATOM 1781 O O . LYS B 1 2 ? 4.195 -8.539 11.188 1 92.31 2 LYS B O 1
ATOM 1786 N N . VAL B 1 3 ? 5.113 -10.602 11.836 1 97.06 3 VAL B N 1
ATOM 1787 C CA . VAL B 1 3 ? 4.312 -11.398 10.906 1 97.06 3 VAL B CA 1
ATOM 1788 C C . VAL B 1 3 ? 3.463 -12.398 11.688 1 97.06 3 VAL B C 1
ATOM 1790 O O . VAL B 1 3 ? 3.939 -13.016 12.641 1 97.06 3 VAL B O 1
ATOM 1793 N N . LEU B 1 4 ? 2.234 -12.492 11.297 1 98.31 4 LEU B N 1
ATOM 1794 C CA . LEU B 1 4 ? 1.374 -13.547 11.812 1 98.31 4 LEU B CA 1
ATOM 1795 C C . LEU B 1 4 ? 1.248 -14.688 10.805 1 98.31 4 LEU B C 1
ATOM 1797 O O . LEU B 1 4 ? 0.864 -14.461 9.648 1 98.31 4 LEU B O 1
ATOM 1801 N N . ILE B 1 5 ? 1.6 -15.875 11.227 1 98.62 5 ILE B N 1
ATOM 1802 C CA . ILE B 1 5 ? 1.433 -17.062 10.398 1 98.62 5 ILE B CA 1
ATOM 1803 C C . ILE B 1 5 ? 0.206 -17.844 10.867 1 98.62 5 ILE B C 1
ATOM 1805 O O . ILE B 1 5 ? 0.134 -18.266 12.023 1 98.62 5 ILE B O 1
ATOM 1809 N N . VAL B 1 6 ? -0.74 -18.047 9.945 1 98.25 6 VAL B N 1
ATOM 1810 C CA . VAL B 1 6 ? -1.958 -18.781 10.25 1 98.25 6 VAL B CA 1
ATOM 1811 C C . VAL B 1 6 ? -2.008 -20.062 9.414 1 98.25 6 VAL B C 1
ATOM 1813 O O . VAL B 1 6 ? -2.242 -20.016 8.203 1 98.25 6 VAL B O 1
ATOM 1816 N N . ASP B 1 7 ? -1.79 -21.156 10.047 1 97.5 7 ASP B N 1
ATOM 1817 C CA . ASP B 1 7 ? -1.709 -22.453 9.391 1 97.5 7 ASP B CA 1
ATOM 1818 C C . ASP B 1 7 ? -1.954 -23.594 10.383 1 97.5 7 ASP B C 1
ATOM 1820 O O . ASP B 1 7 ? -1.35 -23.625 11.453 1 97.5 7 ASP B O 1
ATOM 1824 N N . ASP B 1 8 ? -2.799 -24.516 10.023 1 96 8 ASP B N 1
ATOM 1825 C CA . ASP B 1 8 ? -3.121 -25.578 10.969 1 96 8 ASP B CA 1
ATOM 1826 C C . ASP B 1 8 ? -2.023 -26.641 11 1 96 8 ASP B C 1
ATOM 1828 O O . ASP B 1 8 ? -1.976 -27.469 11.914 1 96 8 ASP B O 1
ATOM 1832 N N . ASN B 1 9 ? -1.224 -26.688 9.969 1 95.75 9 ASN B N 1
ATOM 1833 C CA . ASN B 1 9 ? -0.063 -27.578 9.984 1 95.75 9 ASN B CA 1
ATOM 1834 C C . ASN B 1 9 ? 1.097 -26.969 10.766 1 95.75 9 ASN B C 1
ATOM 1836 O O . ASN B 1 9 ? 1.82 -26.109 10.25 1 95.75 9 ASN B O 1
ATOM 1840 N N . HIS B 1 10 ? 1.322 -27.484 11.906 1 94.56 10 HIS B N 1
ATOM 1841 C CA . HIS B 1 10 ? 2.309 -26.922 12.828 1 94.56 10 HIS B CA 1
ATOM 1842 C C . HIS B 1 10 ? 3.711 -26.984 12.227 1 94.56 10 HIS B C 1
ATOM 1844 O O . HIS B 1 10 ? 4.512 -26.062 12.414 1 94.56 10 HIS B O 1
ATOM 1850 N N . ASN B 1 11 ? 3.988 -28.031 11.547 1 95.5 11 ASN B N 1
ATOM 1851 C CA . ASN B 1 11 ? 5.316 -28.203 10.969 1 95.5 11 ASN B CA 1
ATOM 1852 C C . ASN B 1 11 ? 5.609 -27.125 9.922 1 95.5 11 ASN B C 1
ATOM 1854 O O . ASN B 1 11 ? 6.699 -26.547 9.914 1 95.5 11 ASN B O 1
ATOM 1858 N N . ILE B 1 12 ? 4.645 -26.875 9.109 1 94.81 12 ILE B N 1
ATOM 1859 C CA . ILE B 1 12 ? 4.809 -25.875 8.07 1 94.81 12 ILE B CA 1
ATOM 1860 C C . ILE B 1 12 ? 4.973 -24.5 8.719 1 94.81 12 ILE B C 1
ATOM 1862 O O . ILE B 1 12 ? 5.891 -23.75 8.375 1 94.81 12 ILE B O 1
ATOM 1866 N N . ALA B 1 13 ? 4.121 -24.188 9.672 1 96.69 13 ALA B N 1
ATOM 1867 C CA . ALA B 1 13 ? 4.152 -22.906 10.352 1 96.69 13 ALA B CA 1
ATOM 1868 C C . ALA B 1 13 ? 5.492 -22.688 11.047 1 96.69 13 ALA B C 1
ATOM 1870 O O . ALA B 1 13 ? 6.082 -21.609 10.945 1 96.69 13 ALA B O 1
ATOM 1871 N N . GLU B 1 14 ? 5.969 -23.672 11.688 1 96.44 14 GLU B N 1
ATOM 1872 C CA . GLU B 1 14 ? 7.215 -23.578 12.445 1 96.44 14 GLU B CA 1
ATOM 1873 C C . GLU B 1 14 ? 8.414 -23.406 11.516 1 96.44 14 GLU B C 1
ATOM 1875 O O . GLU B 1 14 ? 9.336 -22.656 11.812 1 96.44 14 GLU B O 1
ATOM 1880 N N . THR B 1 15 ? 8.406 -24.188 10.461 1 97.5 15 THR B N 1
ATOM 1881 C CA . THR B 1 15 ? 9.492 -24.094 9.492 1 97.5 15 THR B CA 1
ATOM 1882 C C . THR B 1 15 ? 9.57 -22.688 8.906 1 97.5 15 THR B C 1
ATOM 1884 O O . THR B 1 15 ? 10.656 -22.109 8.828 1 97.5 15 THR B O 1
ATOM 1887 N N . ILE B 1 16 ? 8.414 -22.156 8.531 1 98 16 ILE B N 1
ATOM 1888 C CA . ILE B 1 16 ? 8.359 -20.812 7.996 1 98 16 ILE B CA 1
ATOM 1889 C C . ILE B 1 16 ? 8.82 -19.812 9.062 1 98 16 ILE B C 1
ATOM 1891 O O . ILE B 1 16 ? 9.625 -18.922 8.781 1 98 16 ILE B O 1
ATOM 1895 N N . ALA B 1 17 ? 8.328 -19.984 10.289 1 98.12 17 ALA B N 1
ATOM 1896 C CA . ALA B 1 17 ? 8.672 -19.094 11.398 1 98.12 17 ALA B CA 1
ATOM 1897 C C . ALA B 1 17 ? 10.18 -19.062 11.625 1 98.12 17 ALA B C 1
ATOM 1899 O O . ALA B 1 17 ? 10.773 -17.984 11.734 1 98.12 17 ALA B O 1
ATOM 1900 N N . ASP B 1 18 ? 10.805 -20.219 11.633 1 97.62 18 ASP B N 1
ATOM 1901 C CA . ASP B 1 18 ? 12.234 -20.328 11.867 1 97.62 18 ASP B CA 1
ATOM 1902 C C . ASP B 1 18 ? 13.031 -19.562 10.805 1 97.62 18 ASP B C 1
ATOM 1904 O O . ASP B 1 18 ? 13.945 -18.812 11.133 1 97.62 18 ASP B O 1
ATOM 1908 N N . TYR B 1 19 ? 12.672 -19.812 9.617 1 97.56 19 TYR B N 1
ATOM 1909 C CA . TYR B 1 19 ? 13.367 -19.156 8.516 1 97.56 19 TYR B CA 1
ATOM 1910 C C . TYR B 1 19 ? 13.211 -17.641 8.594 1 97.56 19 TYR B C 1
ATOM 1912 O O . TYR B 1 19 ? 14.188 -16.906 8.477 1 97.56 19 TYR B O 1
ATOM 1920 N N . LEU B 1 20 ? 11.961 -17.125 8.805 1 97.62 20 LEU B N 1
ATOM 1921 C CA . LEU B 1 20 ? 11.68 -15.703 8.805 1 97.62 20 LEU B CA 1
ATOM 1922 C C . LEU B 1 20 ? 12.32 -15.016 10.008 1 97.62 20 LEU B C 1
ATOM 1924 O O . LEU B 1 20 ? 12.742 -13.859 9.922 1 97.62 20 LEU B O 1
ATOM 1928 N N . GLU B 1 21 ? 12.383 -15.695 11.117 1 96.44 21 GLU B N 1
ATOM 1929 C CA . GLU B 1 21 ? 13.07 -15.156 12.289 1 96.44 21 GLU B CA 1
ATOM 1930 C C . GLU B 1 21 ? 14.555 -14.961 12.016 1 96.44 21 GLU B C 1
ATOM 1932 O O . GLU B 1 21 ? 15.156 -13.984 12.477 1 96.44 21 GLU B O 1
ATOM 1937 N N . LEU B 1 22 ? 15.117 -15.914 11.289 1 95.94 22 LEU B N 1
ATOM 1938 C CA . LEU B 1 22 ? 16.516 -15.781 10.883 1 95.94 22 LEU B CA 1
ATOM 1939 C C . LEU B 1 22 ? 16.719 -14.531 10.023 1 95.94 22 LEU B C 1
ATOM 1941 O O . LEU B 1 22 ? 17.781 -13.93 10.039 1 95.94 22 LEU B O 1
ATOM 1945 N N . GLU B 1 23 ? 15.656 -14.195 9.328 1 93.12 23 GLU B N 1
ATOM 1946 C CA . GLU B 1 23 ? 15.703 -13.008 8.469 1 93.12 23 GLU B CA 1
ATOM 1947 C C . GLU B 1 23 ? 15.414 -11.742 9.266 1 93.12 23 GLU B C 1
ATOM 1949 O O . GLU B 1 23 ? 15.289 -10.656 8.695 1 93.12 23 GLU B O 1
ATOM 1954 N N . GLY B 1 24 ? 15.164 -11.875 10.586 1 92.12 24 GLY B N 1
ATOM 1955 C CA . GLY B 1 24 ? 15.047 -10.719 11.461 1 92.12 24 GLY B CA 1
ATOM 1956 C C . GLY B 1 24 ? 13.609 -10.336 11.742 1 92.12 24 GLY B C 1
ATOM 1957 O O . GLY B 1 24 ? 13.344 -9.258 12.289 1 92.12 24 GLY B O 1
ATOM 1958 N N . MET B 1 25 ? 12.656 -11.18 11.398 1 92.81 25 MET B N 1
ATOM 1959 C CA . MET B 1 25 ? 11.242 -10.875 11.617 1 92.81 25 MET B CA 1
ATOM 1960 C C . MET B 1 25 ? 10.773 -11.445 12.953 1 92.81 25 MET B C 1
ATOM 1962 O O . MET B 1 25 ? 11.344 -12.414 13.461 1 92.81 25 MET B O 1
ATOM 1966 N N . THR B 1 26 ? 9.812 -10.805 13.562 1 94.44 26 THR B N 1
ATOM 1967 C CA . THR B 1 26 ? 9.109 -11.344 14.719 1 94.44 26 THR B CA 1
ATOM 1968 C C . THR B 1 26 ? 7.852 -12.086 14.289 1 94.44 26 THR B C 1
ATOM 1970 O O . THR B 1 26 ? 7.086 -11.594 13.461 1 94.44 26 THR B O 1
ATOM 1973 N N . ILE B 1 27 ? 7.715 -13.273 14.93 1 97.19 27 ILE B N 1
ATOM 1974 C CA . ILE B 1 27 ? 6.668 -14.133 14.383 1 97.19 27 ILE B CA 1
ATOM 1975 C C . ILE B 1 27 ? 5.707 -14.555 15.492 1 97.19 27 ILE B C 1
ATOM 1977 O O . ILE B 1 27 ? 6.141 -14.922 16.578 1 97.19 27 ILE B O 1
ATOM 1981 N N . ASP B 1 28 ? 4.438 -14.406 15.266 1 96.94 28 ASP B N 1
ATOM 1982 C CA . ASP B 1 28 ? 3.393 -15.125 15.984 1 96.94 28 ASP B CA 1
ATOM 1983 C C . ASP B 1 28 ? 2.738 -16.188 15.102 1 96.94 28 ASP B C 1
ATOM 1985 O O . ASP B 1 28 ? 2.709 -16.047 13.875 1 96.94 28 ASP B O 1
ATOM 1989 N N . CYS B 1 29 ? 2.219 -17.203 15.789 1 97.44 29 CYS B N 1
ATOM 1990 C CA . CYS B 1 29 ? 1.547 -18.266 15.047 1 97.44 29 CYS B CA 1
ATOM 1991 C C . CYS B 1 29 ? 0.13 -18.484 15.57 1 97.44 29 CYS B C 1
ATOM 1993 O O . CYS B 1 29 ? -0.109 -18.422 16.781 1 97.44 29 CYS B O 1
ATOM 1995 N N . ALA B 1 30 ? -0.752 -18.625 14.656 1 96.44 30 ALA B N 1
ATOM 1996 C CA . ALA B 1 30 ? -2.104 -19.109 14.922 1 96.44 30 ALA B CA 1
ATOM 1997 C C . ALA B 1 30 ? -2.396 -20.375 14.125 1 96.44 30 ALA B C 1
ATOM 1999 O O . ALA B 1 30 ? -2.012 -20.5 12.961 1 96.44 30 ALA B O 1
ATOM 2000 N N . TYR B 1 31 ? -3.129 -21.297 14.672 1 94.94 31 TYR B N 1
ATOM 2001 C CA . TYR B 1 31 ? -3.244 -22.609 14.047 1 94.94 31 TYR B CA 1
ATOM 2002 C C . TYR B 1 31 ? -4.668 -22.859 13.562 1 94.94 31 TYR B C 1
ATOM 2004 O O . TYR B 1 31 ? -5.012 -23.984 13.172 1 94.94 31 TYR B O 1
ATOM 2012 N N . HIS B 1 32 ? -5.441 -21.922 13.609 1 92.75 32 HIS B N 1
ATOM 2013 C CA . HIS B 1 32 ? -6.77 -21.891 13 1 92.75 32 HIS B CA 1
ATOM 2014 C C . HIS B 1 32 ? -7.293 -20.469 12.891 1 92.75 32 HIS B C 1
ATOM 2016 O O . HIS B 1 32 ? -6.742 -19.547 13.5 1 92.75 32 HIS B O 1
ATOM 2022 N N . GLY B 1 33 ? -8.359 -20.266 12.156 1 93.75 33 GLY B N 1
ATOM 2023 C CA . GLY B 1 33 ? -8.875 -18.953 11.82 1 93.75 33 GLY B CA 1
ATOM 2024 C C . GLY B 1 33 ? -9.305 -18.156 13.031 1 93.75 33 GLY B C 1
ATOM 2025 O O . GLY B 1 33 ? -9.039 -16.953 13.117 1 93.75 33 GLY B O 1
ATOM 2026 N N . GLU B 1 34 ? -9.914 -18.781 13.977 1 92.81 34 GLU B N 1
ATOM 2027 C CA . GLU B 1 34 ? -10.422 -18.094 15.164 1 92.81 34 GLU B CA 1
ATOM 2028 C C . GLU B 1 34 ? -9.281 -17.531 16 1 92.81 34 GLU B C 1
ATOM 2030 O O . GLU B 1 34 ? -9.383 -16.422 16.531 1 92.81 34 GLU B O 1
ATOM 2035 N N . ALA B 1 35 ? -8.289 -18.297 16.141 1 94.38 35 ALA B N 1
ATOM 2036 C CA . ALA B 1 35 ? -7.121 -17.828 16.891 1 94.38 35 ALA B CA 1
ATOM 2037 C C . ALA B 1 35 ? -6.492 -16.609 16.219 1 94.38 35 ALA B C 1
ATOM 2039 O O . ALA B 1 35 ? -6.031 -15.695 16.891 1 94.38 35 ALA B O 1
ATOM 2040 N N . ALA B 1 36 ? -6.473 -16.641 14.922 1 96.38 36 ALA B N 1
ATOM 2041 C CA . ALA B 1 36 ? -5.934 -15.516 14.164 1 96.38 36 ALA B CA 1
ATOM 2042 C C . ALA B 1 36 ? -6.727 -14.242 14.438 1 96.38 36 ALA B C 1
ATOM 2044 O O . ALA B 1 36 ? -6.148 -13.18 14.656 1 96.38 36 ALA B O 1
ATOM 2045 N N . LEU B 1 37 ? -8.062 -14.367 14.438 1 94.81 37 LEU B N 1
ATOM 2046 C CA . LEU B 1 37 ? -8.938 -13.234 14.703 1 94.81 37 LEU B CA 1
ATOM 2047 C C . LEU B 1 37 ? -8.648 -12.641 16.078 1 94.81 37 LEU B C 1
ATOM 2049 O O . LEU B 1 37 ? -8.578 -11.414 16.234 1 94.81 37 LEU B O 1
ATOM 2053 N N . ASN B 1 38 ? -8.406 -13.484 17.016 1 93.25 38 ASN B N 1
ATOM 2054 C CA . ASN B 1 38 ? -8.141 -13.031 18.375 1 93.25 38 ASN B CA 1
ATOM 2055 C C . ASN B 1 38 ? -6.797 -12.32 18.469 1 93.25 38 ASN B C 1
ATOM 2057 O O . ASN B 1 38 ? -6.688 -11.281 19.125 1 93.25 38 ASN B O 1
ATOM 2061 N N . LEU B 1 39 ? -5.801 -12.852 17.828 1 93.69 39 LEU B N 1
ATOM 2062 C CA . LEU B 1 39 ? -4.469 -12.266 17.891 1 93.69 39 LEU B CA 1
ATOM 2063 C C . LEU B 1 39 ? -4.445 -10.891 17.234 1 93.69 39 LEU B C 1
ATOM 2065 O O . LEU B 1 39 ? -3.787 -9.977 17.719 1 93.69 39 LEU B O 1
ATOM 2069 N N . VAL B 1 40 ? -5.184 -10.75 16.156 1 91.12 40 VAL B N 1
ATOM 2070 C CA . VAL B 1 40 ? -5.207 -9.492 15.406 1 91.12 40 VAL B CA 1
ATOM 2071 C C . VAL B 1 40 ? -5.926 -8.422 16.219 1 91.12 40 VAL B C 1
ATOM 2073 O O . VAL B 1 40 ? -5.594 -7.238 16.125 1 91.12 40 VAL B O 1
ATOM 2076 N N . LYS B 1 41 ? -6.848 -8.859 17.047 1 82.94 41 LYS B N 1
ATOM 2077 C CA . LYS B 1 41 ? -7.555 -7.926 17.906 1 82.94 41 LYS B CA 1
ATOM 2078 C C . LYS B 1 41 ? -6.609 -7.32 18.938 1 82.94 41 LYS B C 1
ATOM 2080 O O . LYS B 1 41 ? -6.766 -6.156 19.328 1 82.94 41 LYS B O 1
ATOM 2085 N N . GLU B 1 42 ? -5.645 -8.109 19.234 1 80.88 42 GLU B N 1
ATOM 2086 C CA . GLU B 1 42 ? -4.84 -7.742 20.391 1 80.88 42 GLU B CA 1
ATOM 2087 C C . GLU B 1 42 ? -3.461 -7.242 19.969 1 80.88 42 GLU B C 1
ATOM 2089 O O . GLU B 1 42 ? -2.719 -6.688 20.781 1 80.88 42 GLU B O 1
ATOM 2094 N N . ASN B 1 43 ? -3.152 -7.535 18.703 1 80.25 43 ASN B N 1
ATOM 2095 C CA . ASN B 1 43 ? -1.799 -7.23 18.25 1 80.25 43 ASN B CA 1
ATOM 2096 C C . ASN B 1 43 ? -1.804 -6.574 16.875 1 80.25 43 ASN B C 1
ATOM 2098 O O . ASN B 1 43 ? -2.762 -6.727 16.109 1 80.25 43 ASN B O 1
ATOM 2102 N N . HIS B 1 44 ? -0.698 -5.914 16.641 1 81.19 44 HIS B N 1
ATOM 2103 C CA . HIS B 1 44 ? -0.453 -5.375 15.305 1 81.19 44 HIS B CA 1
ATOM 2104 C C . HIS B 1 44 ? 0.521 -6.254 14.523 1 81.19 44 HIS B C 1
ATOM 2106 O O . HIS B 1 44 ? 1.523 -6.715 15.07 1 81.19 44 HIS B O 1
ATOM 2112 N N . TYR B 1 45 ? 0.196 -6.402 13.289 1 91 45 TYR B N 1
ATOM 2113 C CA . TYR B 1 45 ? 1.085 -7.137 12.398 1 91 45 TYR B CA 1
ATOM 2114 C C . TYR B 1 45 ? 1.355 -6.344 11.125 1 91 45 TYR B C 1
ATOM 2116 O O . TYR B 1 45 ? 0.488 -5.605 10.648 1 91 45 TYR B O 1
ATOM 2124 N N . ASP B 1 46 ? 2.516 -6.457 10.578 1 90.19 46 ASP B N 1
ATOM 2125 C CA . ASP B 1 46 ? 2.857 -5.832 9.305 1 90.19 46 ASP B CA 1
ATOM 2126 C C . ASP B 1 46 ? 2.318 -6.645 8.125 1 90.19 46 ASP B C 1
ATOM 2128 O O . ASP B 1 46 ? 1.998 -6.09 7.074 1 90.19 46 ASP B O 1
ATOM 2132 N N . VAL B 1 47 ? 2.338 -7.984 8.305 1 96.81 47 VAL B N 1
ATOM 2133 C CA . VAL B 1 47 ? 1.822 -8.891 7.281 1 96.81 47 VAL B CA 1
ATOM 2134 C C . VAL B 1 47 ? 1.249 -10.141 7.941 1 96.81 47 VAL B C 1
ATOM 2136 O O . VAL B 1 47 ? 1.732 -10.578 8.992 1 96.81 47 VAL B O 1
ATOM 2139 N N . ILE B 1 48 ? 0.217 -10.664 7.297 1 98.19 48 ILE B N 1
ATOM 2140 C CA . ILE B 1 48 ? -0.375 -11.93 7.73 1 98.19 48 ILE B CA 1
ATOM 2141 C C . ILE B 1 48 ? -0.246 -12.969 6.617 1 98.19 48 ILE B C 1
ATOM 2143 O O . ILE B 1 48 ? -0.567 -12.688 5.461 1 98.19 48 ILE B O 1
ATOM 2147 N N . ILE B 1 49 ? 0.263 -14.117 6.961 1 98.69 49 ILE B N 1
ATOM 2148 C CA . ILE B 1 49 ? 0.239 -15.281 6.082 1 98.69 49 ILE B CA 1
ATOM 2149 C C . ILE B 1 49 ? -0.948 -16.172 6.441 1 98.69 49 ILE B C 1
ATOM 2151 O O . ILE B 1 49 ? -1.115 -16.562 7.602 1 98.69 49 ILE B O 1
ATOM 2155 N N . MET B 1 50 ? -1.74 -16.531 5.449 1 98.5 50 MET B N 1
ATOM 2156 C CA . MET B 1 50 ? -2.992 -17.234 5.723 1 98.5 50 MET B CA 1
ATOM 2157 C C . MET B 1 50 ? -3.123 -18.484 4.848 1 98.5 50 MET B C 1
ATOM 2159 O O . MET B 1 50 ? -3.152 -18.375 3.619 1 98.5 50 MET B O 1
ATOM 2163 N N . ASP B 1 51 ? -3.219 -19.594 5.438 1 97.81 51 ASP B N 1
ATOM 2164 C CA . ASP B 1 51 ? -3.609 -20.797 4.711 1 97.81 51 ASP B CA 1
ATOM 2165 C C . ASP B 1 51 ? -5.109 -20.812 4.422 1 97.81 51 ASP B C 1
ATOM 2167 O O . ASP B 1 51 ? -5.898 -20.281 5.215 1 97.81 51 ASP B O 1
ATOM 2171 N N . ILE B 1 52 ? -5.504 -21.422 3.369 1 96.12 52 ILE B N 1
ATOM 2172 C CA . ILE B 1 52 ? -6.918 -21.484 3.025 1 96.12 52 ILE B CA 1
ATOM 2173 C C . ILE B 1 52 ? -7.562 -22.688 3.717 1 96.12 52 ILE B C 1
ATOM 2175 O O . ILE B 1 52 ? -8.625 -22.562 4.328 1 96.12 52 ILE B O 1
ATOM 2179 N N . MET B 1 53 ? -6.859 -23.812 3.572 1 94.38 53 MET B N 1
ATOM 2180 C CA . MET B 1 53 ? -7.438 -25.047 4.094 1 94.38 53 MET B CA 1
ATOM 2181 C C . MET B 1 53 ? -7.137 -25.203 5.582 1 94.38 53 MET B C 1
ATOM 2183 O O . MET B 1 53 ? -6.047 -25.641 5.957 1 94.38 53 MET B O 1
ATOM 2187 N N . MET B 1 54 ? -8.109 -24.875 6.43 1 93.62 54 MET B N 1
ATOM 2188 C CA . MET B 1 54 ? -8.023 -25.031 7.879 1 93.62 54 MET B CA 1
ATOM 2189 C C . MET B 1 54 ? -9.352 -25.5 8.453 1 93.62 54 MET B C 1
ATOM 2191 O O . MET B 1 54 ? -10.414 -25.219 7.891 1 93.62 54 MET B O 1
ATOM 2195 N N . PRO B 1 55 ? -9.203 -26.188 9.508 1 89.25 55 PRO B N 1
ATOM 2196 C CA . PRO B 1 55 ? -10.445 -26.641 10.148 1 89.25 55 PRO B CA 1
ATOM 2197 C C . PRO B 1 55 ? -11.227 -25.5 10.797 1 89.25 55 PRO B C 1
ATOM 2199 O O . PRO B 1 55 ? -10.648 -24.453 11.117 1 89.25 55 PRO B O 1
ATOM 2202 N N . LYS B 1 56 ? -12.602 -25.641 11.008 1 86.25 56 LYS B N 1
ATOM 2203 C CA . LYS B 1 56 ? -13.508 -24.703 11.68 1 86.25 56 LYS B CA 1
ATOM 2204 C C . LYS B 1 56 ? -13.75 -23.469 10.828 1 86.25 56 LYS B C 1
ATOM 2206 O O . LYS B 1 56 ? -14.742 -23.406 10.094 1 86.25 56 LYS B O 1
ATOM 2211 N N . LEU B 1 57 ? -12.781 -22.594 10.891 1 91.38 57 LEU B N 1
ATOM 2212 C CA . LEU B 1 57 ? -12.836 -21.391 10.086 1 91.38 57 LEU B CA 1
ATOM 2213 C C . LEU B 1 57 ? -11.703 -21.375 9.055 1 91.38 57 LEU B C 1
ATOM 2215 O O . LEU B 1 57 ? -10.539 -21.188 9.414 1 91.38 57 LEU B O 1
ATOM 2219 N N . ASP B 1 58 ? -12.172 -21.531 7.809 1 93.75 58 ASP B N 1
ATOM 2220 C CA . ASP B 1 58 ? -11.141 -21.609 6.77 1 93.75 58 ASP B CA 1
ATOM 2221 C C . ASP B 1 58 ? -10.531 -20.234 6.504 1 93.75 58 ASP B C 1
ATOM 2223 O O . ASP B 1 58 ? -11.055 -19.219 6.953 1 93.75 58 ASP B O 1
ATOM 2227 N N . GLY B 1 59 ? -9.461 -20.234 5.781 1 97 59 GLY B N 1
ATOM 2228 C CA . GLY B 1 59 ? -8.68 -19.016 5.602 1 97 59 GLY B CA 1
ATOM 2229 C C . GLY B 1 59 ? -9.445 -17.922 4.887 1 97 59 GLY B C 1
ATOM 2230 O O . GLY B 1 59 ? -9.32 -16.75 5.23 1 97 59 GLY B O 1
ATOM 2231 N N . ILE B 1 60 ? -10.25 -18.266 3.898 1 97.31 60 ILE B N 1
ATOM 2232 C CA . ILE B 1 60 ? -11 -17.281 3.123 1 97.31 60 ILE B CA 1
ATOM 2233 C C . ILE B 1 60 ? -12.031 -16.594 4.016 1 97.31 60 ILE B C 1
ATOM 2235 O O . ILE B 1 60 ? -12.133 -15.367 4.035 1 97.31 60 ILE B O 1
ATOM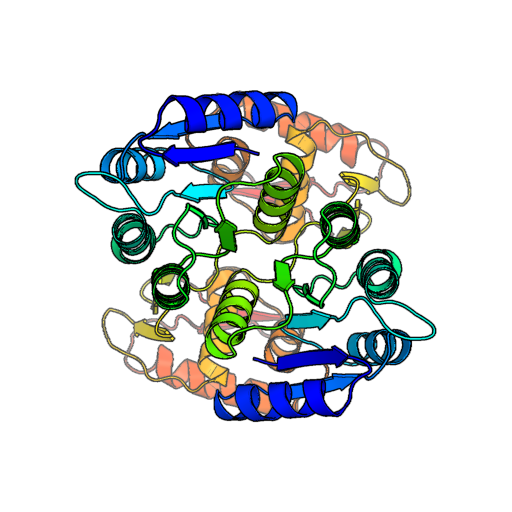 2239 N N . ASN B 1 61 ? -12.727 -17.359 4.742 1 96.31 61 ASN B N 1
ATOM 2240 C CA . ASN B 1 61 ? -13.719 -16.812 5.66 1 96.31 61 ASN B CA 1
ATOM 2241 C C . ASN B 1 61 ? -13.07 -16.016 6.793 1 96.31 61 ASN B C 1
ATOM 2243 O O . ASN B 1 61 ? -13.617 -15.023 7.254 1 96.31 61 ASN B O 1
ATOM 2247 N N . ALA B 1 62 ? -11.953 -16.5 7.242 1 97.12 62 ALA B N 1
ATOM 2248 C CA . ALA B 1 62 ? -11.219 -15.75 8.266 1 97.12 62 ALA B CA 1
ATOM 2249 C C . ALA B 1 62 ? -10.836 -14.359 7.766 1 97.12 62 ALA B C 1
ATOM 2251 O O . ALA B 1 62 ? -11.008 -13.367 8.477 1 97.12 62 ALA B O 1
ATOM 2252 N N . VAL B 1 63 ? -10.367 -14.273 6.547 1 97.44 63 VAL B N 1
ATOM 2253 C CA . VAL B 1 63 ? -9.953 -13 5.965 1 97.44 63 VAL B CA 1
ATOM 2254 C C . VAL B 1 63 ? -11.164 -12.094 5.781 1 97.44 63 VAL B C 1
ATOM 2256 O O . VAL B 1 63 ? -11.102 -10.898 6.059 1 97.44 63 VAL B O 1
ATOM 2259 N N . LYS B 1 64 ? -12.242 -12.688 5.359 1 95.19 64 LYS B N 1
ATOM 2260 C CA . LYS B 1 64 ? -13.469 -11.914 5.23 1 95.19 64 LYS B CA 1
ATOM 2261 C C . LYS B 1 64 ? -13.852 -11.258 6.555 1 95.19 64 LYS B C 1
ATOM 2263 O O . LYS B 1 64 ? -14.188 -10.078 6.598 1 95.19 64 LYS B O 1
ATOM 2268 N N . LYS B 1 65 ? -13.758 -11.992 7.578 1 93.94 65 LYS B N 1
ATOM 2269 C CA . LYS B 1 65 ? -14.094 -11.477 8.906 1 93.94 65 LYS B CA 1
ATOM 2270 C C . LYS B 1 65 ? -13.109 -10.398 9.344 1 93.94 65 LYS B C 1
ATOM 2272 O O . LYS B 1 65 ? -13.516 -9.375 9.898 1 93.94 65 LYS B O 1
ATOM 2277 N N . LEU B 1 66 ? -11.875 -10.648 9.102 1 94.44 66 LEU B N 1
ATOM 2278 C CA . LEU B 1 66 ? -10.852 -9.656 9.43 1 94.44 66 LEU B CA 1
ATOM 2279 C C . LEU B 1 66 ? -11.156 -8.32 8.758 1 94.44 66 LEU B C 1
ATOM 2281 O O . LEU B 1 66 ? -11.039 -7.262 9.383 1 94.44 66 LEU B O 1
ATOM 2285 N N . ARG B 1 67 ? -11.562 -8.391 7.477 1 93.31 67 ARG B N 1
ATOM 2286 C CA . ARG B 1 67 ? -11.781 -7.191 6.68 1 93.31 67 ARG B CA 1
ATOM 2287 C C . ARG B 1 67 ? -13.109 -6.535 7.039 1 93.31 67 ARG B C 1
ATOM 2289 O O . ARG B 1 67 ? -13.172 -5.324 7.266 1 93.31 67 ARG B O 1
ATOM 2296 N N . GLU B 1 68 ? -14.117 -7.301 7.164 1 86 68 GLU B N 1
ATOM 2297 C CA . GLU B 1 68 ? -15.477 -6.77 7.23 1 86 68 GLU B CA 1
ATOM 2298 C C . GLU B 1 68 ? -15.891 -6.492 8.672 1 86 68 GLU B C 1
ATOM 2300 O O . GLU B 1 68 ? -16.672 -5.566 8.93 1 86 68 GLU B O 1
ATOM 2305 N N . GLU B 1 69 ? -15.375 -7.34 9.555 1 83.81 69 GLU B N 1
ATOM 2306 C CA . GLU B 1 69 ? -15.828 -7.215 10.938 1 83.81 69 GLU B CA 1
ATOM 2307 C C . GLU B 1 69 ? -14.805 -6.48 11.797 1 83.81 69 GLU B C 1
ATOM 2309 O O . GLU B 1 69 ? -15.172 -5.676 12.656 1 83.81 69 GLU B O 1
ATOM 2314 N N . GLN B 1 70 ? -13.562 -6.781 11.516 1 86.25 70 GLN B N 1
ATOM 2315 C CA . GLN B 1 70 ? -12.547 -6.195 12.391 1 86.25 70 GLN B CA 1
ATOM 2316 C C . GLN B 1 70 ? -11.844 -5.023 11.703 1 86.25 70 GLN B C 1
ATOM 2318 O O . GLN B 1 70 ? -10.984 -4.375 12.297 1 86.25 70 GLN B O 1
ATOM 2323 N N . PHE B 1 71 ? -12.125 -4.793 10.453 1 83.44 71 PHE B N 1
ATOM 2324 C CA . PHE B 1 71 ? -11.57 -3.689 9.672 1 83.44 71 PHE B CA 1
ATOM 2325 C C . PHE B 1 71 ? -10.047 -3.713 9.703 1 83.44 71 PHE B C 1
ATOM 2327 O O . PHE B 1 71 ? -9.406 -2.674 9.883 1 83.44 71 PHE B O 1
ATOM 2334 N N . CYS B 1 72 ? -9.5 -4.906 9.656 1 88.12 72 CYS B N 1
ATOM 2335 C CA . CYS B 1 72 ? -8.055 -5.09 9.609 1 88.12 72 CYS B CA 1
ATOM 2336 C C . CYS B 1 72 ? -7.504 -4.715 8.234 1 88.12 72 CYS B C 1
ATOM 2338 O O . CYS B 1 72 ? -7.859 -5.328 7.23 1 88.12 72 CYS B O 1
ATOM 2340 N N . ASN B 1 73 ? -6.582 -3.793 8.195 1 90 73 ASN B N 1
ATOM 2341 C CA . ASN B 1 73 ? -6.055 -3.338 6.914 1 90 73 ASN B CA 1
ATOM 2342 C C . ASN B 1 73 ? -4.652 -3.885 6.66 1 90 73 ASN B C 1
ATOM 2344 O O . ASN B 1 73 ? -3.967 -3.445 5.734 1 90 73 ASN B O 1
ATOM 2348 N N . THR B 1 74 ? -4.273 -4.82 7.496 1 92.5 74 THR B N 1
ATOM 2349 C CA . THR B 1 74 ? -2.971 -5.461 7.355 1 92.5 74 THR B CA 1
ATOM 2350 C C . THR B 1 74 ? -2.9 -6.266 6.059 1 92.5 74 THR B C 1
ATOM 2352 O O . THR B 1 74 ? -3.852 -6.965 5.703 1 92.5 74 THR B O 1
ATOM 2355 N N . PRO B 1 75 ? -1.785 -6.156 5.285 1 96.62 75 PRO B N 1
ATOM 2356 C CA . PRO B 1 75 ? -1.65 -6.988 4.09 1 96.62 75 PRO B CA 1
ATOM 2357 C C . PRO B 1 75 ? -1.699 -8.484 4.398 1 96.62 75 PRO B C 1
ATOM 2359 O O . PRO B 1 75 ? -1.12 -8.93 5.391 1 96.62 75 PRO B O 1
ATOM 2362 N N . ILE B 1 76 ? -2.404 -9.242 3.531 1 98 76 ILE B N 1
ATOM 2363 C CA . ILE B 1 76 ? -2.568 -10.68 3.756 1 98 76 ILE B CA 1
ATOM 2364 C C . ILE B 1 76 ? -2.107 -11.453 2.521 1 98 76 ILE B C 1
ATOM 2366 O O . ILE B 1 76 ? -2.551 -11.172 1.405 1 98 76 ILE B O 1
ATOM 2370 N N . LEU B 1 77 ? -1.222 -12.367 2.738 1 98.62 77 LEU B N 1
ATOM 2371 C CA . LEU B 1 77 ? -0.765 -13.312 1.724 1 98.62 77 LEU B CA 1
ATOM 2372 C C . LEU B 1 77 ? -1.354 -14.695 1.963 1 98.62 77 LEU B C 1
ATOM 2374 O O . LEU B 1 77 ? -1.106 -15.312 3.004 1 98.62 77 LEU B O 1
ATOM 2378 N N . PHE B 1 78 ? -2.15 -15.156 1.013 1 98.56 78 PHE B N 1
ATOM 2379 C CA . PHE B 1 78 ? -2.604 -16.547 1.086 1 98.56 78 PHE B CA 1
ATOM 2380 C C . PHE B 1 78 ? -1.486 -17.5 0.684 1 98.56 78 PHE B C 1
ATOM 2382 O O . PHE B 1 78 ? -0.861 -17.328 -0.364 1 98.56 78 PHE B O 1
ATOM 2389 N N . LEU B 1 79 ? -1.175 -18.422 1.508 1 98.38 79 LEU B N 1
ATOM 2390 C CA . LEU B 1 79 ? -0.22 -19.484 1.25 1 98.38 79 LEU B CA 1
ATOM 2391 C C . LEU B 1 79 ? -0.903 -20.844 1.31 1 98.38 79 LEU B C 1
ATOM 2393 O O . LEU B 1 79 ? -1.25 -21.328 2.393 1 98.38 79 LEU B O 1
ATOM 2397 N N . THR B 1 80 ? -1.058 -21.516 0.137 1 96.69 80 THR B N 1
ATOM 2398 C CA . THR B 1 80 ? -1.941 -22.672 0.113 1 96.69 80 THR B CA 1
ATOM 2399 C C . THR B 1 80 ? -1.586 -23.609 -1.046 1 96.69 80 THR B C 1
ATOM 2401 O O . THR B 1 80 ? -0.843 -23.219 -1.951 1 96.69 80 THR B O 1
ATOM 2404 N N . ALA B 1 81 ? -2.123 -24.812 -1.007 1 95.56 81 ALA B N 1
ATOM 2405 C CA . ALA B 1 81 ? -1.938 -25.781 -2.082 1 95.56 81 ALA B CA 1
ATOM 2406 C C . ALA B 1 81 ? -3.043 -25.656 -3.127 1 95.56 81 ALA B C 1
ATOM 2408 O O . ALA B 1 81 ? -2.98 -26.297 -4.18 1 95.56 81 ALA B O 1
ATOM 2409 N N . LYS B 1 82 ? -4.039 -24.891 -2.844 1 95.56 82 LYS B N 1
ATOM 2410 C CA . LYS B 1 82 ? -5.148 -24.734 -3.779 1 95.56 82 LYS B CA 1
ATOM 2411 C C . LYS B 1 82 ? -4.723 -23.953 -5.02 1 95.56 82 LYS B C 1
ATOM 2413 O O . LYS B 1 82 ? -4.5 -22.75 -4.953 1 95.56 82 LYS B O 1
ATOM 2418 N N . ASP B 1 83 ? -4.754 -24.562 -6.098 1 93.94 83 ASP B N 1
ATOM 2419 C CA . ASP B 1 83 ? -4.168 -23.938 -7.285 1 93.94 83 ASP B CA 1
ATOM 2420 C C . ASP B 1 83 ? -5.242 -23.609 -8.32 1 93.94 83 ASP B C 1
ATOM 2422 O O . ASP B 1 83 ? -4.93 -23.141 -9.414 1 93.94 83 ASP B O 1
ATOM 2426 N N . GLN B 1 84 ? -6.488 -23.797 -7.984 1 95.69 84 GLN B N 1
ATOM 2427 C CA . GLN B 1 84 ? -7.562 -23.547 -8.938 1 95.69 84 GLN B CA 1
ATOM 2428 C C . GLN B 1 84 ? -7.887 -22.062 -9.016 1 95.69 84 GLN B C 1
ATOM 2430 O O . GLN B 1 84 ? -7.809 -21.344 -8.008 1 95.69 84 GLN B O 1
ATOM 2435 N N . LEU B 1 85 ? -8.266 -21.641 -10.164 1 96.19 85 LEU B N 1
ATOM 2436 C CA . LEU B 1 85 ? -8.609 -20.25 -10.406 1 96.19 85 LEU B CA 1
ATOM 2437 C C . LEU B 1 85 ? -9.711 -19.781 -9.453 1 96.19 85 LEU B C 1
ATOM 2439 O O . LEU B 1 85 ? -9.656 -18.672 -8.93 1 96.19 85 LEU B O 1
ATOM 2443 N N . GLU B 1 86 ? -10.688 -20.656 -9.258 1 96.88 86 GLU B N 1
ATOM 2444 C CA . GLU B 1 86 ? -11.812 -20.312 -8.391 1 96.88 86 GLU B CA 1
ATOM 2445 C C . GLU B 1 86 ? -11.344 -19.984 -6.977 1 96.88 86 GLU B C 1
ATOM 2447 O O . GLU B 1 86 ? -11.891 -19.078 -6.332 1 96.88 86 GLU B O 1
ATOM 2452 N N . ASP B 1 87 ? -10.359 -20.672 -6.555 1 96.19 87 ASP B N 1
ATOM 2453 C CA . ASP B 1 87 ? -9.812 -20.422 -5.223 1 96.19 87 ASP B CA 1
ATOM 2454 C C . ASP B 1 87 ? -9.094 -19.078 -5.168 1 96.19 87 ASP B C 1
ATOM 2456 O O . ASP B 1 87 ? -9.242 -18.328 -4.203 1 96.19 87 ASP B O 1
ATOM 2460 N N . LYS B 1 88 ? -8.352 -18.812 -6.184 1 96.88 88 LYS B N 1
ATOM 2461 C CA . LYS B 1 88 ? -7.645 -17.547 -6.262 1 96.88 88 LYS B CA 1
ATOM 2462 C C . LYS B 1 88 ? -8.625 -16.375 -6.277 1 96.88 88 LYS B C 1
ATOM 2464 O O . LYS B 1 88 ? -8.438 -15.383 -5.562 1 96.88 88 LYS B O 1
ATOM 2469 N N . ILE B 1 89 ? -9.625 -16.516 -7.059 1 97.19 89 ILE B N 1
ATOM 2470 C CA . ILE B 1 89 ? -10.648 -15.477 -7.172 1 97.19 89 ILE B CA 1
ATOM 2471 C C . ILE B 1 89 ? -11.305 -15.25 -5.812 1 97.19 89 ILE B C 1
ATOM 2473 O O . ILE B 1 89 ? -11.422 -14.109 -5.359 1 97.19 89 ILE B O 1
ATOM 2477 N N . ALA B 1 90 ? -11.664 -16.297 -5.137 1 97.31 90 ALA B N 1
ATOM 2478 C CA . ALA B 1 90 ? -12.305 -16.203 -3.826 1 97.31 90 ALA B CA 1
ATOM 2479 C C . ALA B 1 90 ? -11.375 -15.547 -2.809 1 97.31 90 ALA B C 1
ATOM 2481 O O . ALA B 1 90 ? -11.812 -14.734 -1.993 1 97.31 90 ALA B O 1
ATOM 2482 N N . ALA B 1 91 ? -10.133 -15.914 -2.881 1 97.75 91 ALA B N 1
ATOM 2483 C CA . ALA B 1 91 ? -9.141 -15.391 -1.949 1 97.75 91 ALA B CA 1
ATOM 2484 C C . ALA B 1 91 ? -8.992 -13.875 -2.092 1 97.75 91 ALA B C 1
ATOM 2486 O O . ALA B 1 91 ? -9.047 -13.148 -1.099 1 97.75 91 ALA B O 1
ATOM 2487 N N . PHE B 1 92 ? -8.867 -13.375 -3.307 1 97.38 92 PHE B N 1
ATOM 2488 C CA . PHE B 1 92 ? -8.703 -11.945 -3.549 1 97.38 92 PHE B CA 1
ATOM 2489 C C . PHE B 1 92 ? -9.992 -11.195 -3.246 1 97.38 92 PHE B C 1
ATOM 2491 O O . PHE B 1 92 ? -9.961 -10.094 -2.688 1 97.38 92 PHE B O 1
ATOM 2498 N N . LYS B 1 93 ? -11.109 -11.758 -3.555 1 95.62 93 LYS B N 1
ATOM 2499 C CA . LYS B 1 93 ? -12.398 -11.117 -3.279 1 95.62 93 LYS B CA 1
ATOM 2500 C C . LYS B 1 93 ? -12.633 -10.992 -1.776 1 95.62 93 LYS B C 1
ATOM 2502 O O . LYS B 1 93 ? -13.258 -10.031 -1.32 1 95.62 93 LYS B O 1
ATOM 2507 N N . ALA B 1 94 ? -12.078 -11.961 -1.033 1 95.75 94 ALA B N 1
ATOM 2508 C CA . ALA B 1 94 ? -12.219 -11.93 0.421 1 95.75 94 ALA B CA 1
ATOM 2509 C C . ALA B 1 94 ? -11.359 -10.82 1.026 1 95.75 94 ALA B C 1
ATOM 2511 O O . ALA B 1 94 ? -11.578 -10.422 2.174 1 95.75 94 ALA B O 1
ATOM 2512 N N . GLY B 1 95 ? -10.367 -10.398 0.239 1 95.75 95 GLY B N 1
ATOM 2513 C CA . GLY B 1 95 ? -9.531 -9.32 0.725 1 95.75 95 GLY B CA 1
ATOM 2514 C C . GLY B 1 95 ? -8.055 -9.664 0.739 1 95.75 95 GLY B C 1
ATOM 2515 O O . GLY B 1 95 ? -7.246 -8.945 1.333 1 95.75 95 GLY B O 1
ATOM 2516 N N . GLY B 1 96 ? -7.672 -10.766 0.12 1 97.38 96 GLY B N 1
ATOM 2517 C CA . GLY B 1 96 ? -6.266 -11.117 0.003 1 97.38 96 GLY B CA 1
ATOM 2518 C C . GLY B 1 96 ? -5.48 -10.148 -0.862 1 97.38 96 GLY B C 1
ATOM 2519 O O . GLY B 1 96 ? -6.023 -9.562 -1.8 1 97.38 96 GLY B O 1
ATOM 2520 N N . ASP B 1 97 ? -4.176 -10.086 -0.545 1 97.56 97 ASP B N 1
ATOM 2521 C CA . ASP B 1 97 ? -3.342 -9.109 -1.245 1 97.56 97 ASP B CA 1
ATOM 2522 C C . ASP B 1 97 ? -2.312 -9.805 -2.133 1 97.56 97 ASP B C 1
ATOM 2524 O O . ASP B 1 97 ? -1.703 -9.18 -2.998 1 97.56 97 ASP B O 1
ATOM 2528 N N . ASP B 1 98 ? -2.076 -11 -1.858 1 97.88 98 ASP B N 1
ATOM 2529 C CA . ASP B 1 98 ? -1.161 -11.844 -2.623 1 97.88 98 ASP B CA 1
ATOM 2530 C C . ASP B 1 98 ? -1.525 -13.312 -2.48 1 97.88 98 ASP B C 1
ATOM 2532 O O . ASP B 1 98 ? -2.35 -13.68 -1.638 1 97.88 98 ASP B O 1
ATOM 2536 N N . TYR B 1 99 ? -1.014 -14.094 -3.305 1 98.31 99 TYR B N 1
ATOM 2537 C CA . TYR B 1 99 ? -1.301 -15.523 -3.365 1 98.31 99 TYR B CA 1
ATOM 2538 C C . TYR B 1 99 ? -0.057 -16.312 -3.758 1 98.31 99 TYR B C 1
ATOM 2540 O O . TYR B 1 99 ? 0.543 -16.062 -4.805 1 98.31 99 TYR B O 1
ATOM 2548 N N . LEU B 1 100 ? 0.361 -17.219 -2.922 1 97.94 100 LEU B N 1
ATOM 2549 C CA . LEU B 1 100 ? 1.53 -18.062 -3.18 1 97.94 100 LEU B CA 1
ATOM 2550 C C . LEU B 1 100 ? 1.194 -19.531 -3 1 97.94 100 LEU B C 1
ATOM 2552 O O . LEU B 1 100 ? 0.621 -19.922 -1.98 1 97.94 100 LEU B O 1
ATOM 2556 N N . LEU B 1 101 ? 1.577 -20.328 -3.949 1 96.75 101 LEU B N 1
ATOM 2557 C CA . LEU B 1 101 ? 1.239 -21.75 -3.961 1 96.75 101 LEU B CA 1
ATOM 2558 C C . LEU B 1 101 ? 2.262 -22.562 -3.172 1 96.75 101 LEU B C 1
ATOM 2560 O O . LEU B 1 101 ? 3.461 -22.281 -3.229 1 96.75 101 LEU B O 1
ATOM 2564 N N . LYS B 1 102 ? 1.751 -23.531 -2.457 1 95.88 102 LYS B N 1
ATOM 2565 C CA . LYS B 1 102 ? 2.588 -24.609 -1.935 1 95.88 102 LYS B CA 1
ATOM 2566 C C . LYS B 1 102 ? 2.812 -25.688 -2.984 1 95.88 102 LYS B C 1
ATOM 2568 O O . LYS B 1 102 ? 1.881 -26.078 -3.697 1 95.88 102 LYS B O 1
ATOM 2573 N N . PRO B 1 103 ? 3.979 -26.25 -3.096 1 96.31 103 PRO B N 1
ATOM 2574 C CA . PRO B 1 103 ? 5.223 -25.875 -2.424 1 96.31 103 PRO B CA 1
ATOM 2575 C C . PRO B 1 103 ? 5.77 -24.531 -2.918 1 96.31 103 PRO B C 1
ATOM 2577 O O . PRO B 1 103 ? 5.348 -24.047 -3.967 1 96.31 103 PRO B O 1
ATOM 2580 N N . PHE B 1 104 ? 6.621 -23.984 -2.131 1 96.38 104 PHE B N 1
ATOM 2581 C CA . PHE B 1 104 ? 7.164 -22.672 -2.436 1 96.38 104 PHE B CA 1
ATOM 2582 C C . PHE B 1 104 ? 8.617 -22.578 -1.992 1 96.38 104 PHE B C 1
ATOM 2584 O O . PHE B 1 104 ? 9.094 -23.391 -1.209 1 96.38 104 PHE B O 1
ATOM 2591 N N . ALA B 1 105 ? 9.297 -21.578 -2.592 1 97.19 105 ALA B N 1
ATOM 2592 C CA . ALA B 1 105 ? 10.648 -21.25 -2.145 1 97.19 105 ALA B CA 1
ATOM 2593 C C . ALA B 1 105 ? 10.617 -20.234 -1.004 1 97.19 105 ALA B C 1
ATOM 2595 O O . ALA B 1 105 ? 9.961 -19.203 -1.109 1 97.19 105 ALA B O 1
ATOM 2596 N N . MET B 1 106 ? 11.359 -20.531 0.021 1 97.31 106 MET B N 1
ATOM 2597 C CA . MET B 1 106 ? 11.398 -19.656 1.196 1 97.31 106 MET B CA 1
ATOM 2598 C C . MET B 1 106 ? 11.852 -18.25 0.823 1 97.31 106 MET B C 1
ATOM 2600 O O . MET B 1 106 ? 11.336 -17.266 1.347 1 97.31 106 MET B O 1
ATOM 2604 N N . GLU B 1 107 ? 12.75 -18.188 -0.065 1 96.94 107 GLU B N 1
ATOM 2605 C CA . GLU B 1 107 ? 13.266 -16.891 -0.497 1 96.94 107 GLU B CA 1
ATOM 2606 C C . GLU B 1 107 ? 12.172 -16.062 -1.164 1 96.94 107 GLU B C 1
ATOM 2608 O O . GLU B 1 107 ? 12.07 -14.852 -0.928 1 96.94 107 GLU B O 1
ATOM 2613 N N . GLU B 1 108 ? 11.398 -16.688 -1.99 1 96.94 108 GLU B N 1
ATOM 2614 C CA . GLU B 1 108 ? 10.297 -15.992 -2.643 1 96.94 108 GLU B CA 1
ATOM 2615 C C . GLU B 1 108 ? 9.273 -15.5 -1.621 1 96.94 108 GLU B C 1
ATOM 2617 O O . GLU B 1 108 ? 8.805 -14.359 -1.698 1 96.94 108 GLU B O 1
ATOM 2622 N N . LEU B 1 109 ? 8.914 -16.375 -0.7 1 98.25 109 LEU B N 1
ATOM 2623 C CA . LEU B 1 109 ? 7.98 -16 0.354 1 98.25 109 LEU B CA 1
ATOM 2624 C C . LEU B 1 109 ? 8.477 -14.758 1.097 1 98.25 109 LEU B C 1
ATOM 2626 O O . LEU B 1 109 ? 7.723 -13.805 1.285 1 98.25 109 LEU B O 1
ATOM 2630 N N . CYS B 1 110 ? 9.727 -14.781 1.455 1 97.56 110 CYS B N 1
ATOM 2631 C CA . CYS B 1 110 ? 10.328 -13.68 2.201 1 97.56 110 CYS B CA 1
ATOM 2632 C C . CYS B 1 110 ? 10.234 -12.375 1.419 1 97.56 110 CYS B C 1
ATOM 2634 O O . CYS B 1 110 ? 9.828 -11.352 1.962 1 97.56 110 CYS B O 1
ATOM 2636 N N . LEU B 1 111 ? 10.531 -12.422 0.183 1 96.44 111 LEU B N 1
ATOM 2637 C CA . LEU B 1 111 ? 10.516 -11.234 -0.667 1 96.44 111 LEU B CA 1
ATOM 2638 C C . LEU B 1 111 ? 9.102 -10.703 -0.833 1 96.44 111 LEU B C 1
ATOM 2640 O O . LEU B 1 111 ? 8.883 -9.492 -0.846 1 96.44 111 LEU B O 1
ATOM 2644 N N . ARG B 1 112 ? 8.148 -11.594 -0.959 1 97.81 112 ARG B N 1
ATOM 2645 C CA . ARG B 1 112 ? 6.75 -11.188 -1.073 1 97.81 112 ARG B CA 1
ATOM 2646 C C . ARG B 1 112 ? 6.277 -10.5 0.2 1 97.81 112 ARG B C 1
ATOM 2648 O O . ARG B 1 112 ? 5.52 -9.523 0.14 1 97.81 112 ARG B O 1
ATOM 2655 N N . LEU B 1 113 ? 6.715 -11.008 1.301 1 97.62 113 LEU B N 1
ATOM 2656 C CA . LEU B 1 113 ? 6.344 -10.398 2.572 1 97.62 113 LEU B CA 1
ATOM 2657 C C . LEU B 1 113 ? 6.906 -8.984 2.678 1 97.62 113 LEU B C 1
ATOM 2659 O O . LEU B 1 113 ? 6.211 -8.062 3.117 1 97.62 113 LEU B O 1
ATOM 2663 N N . TYR B 1 114 ? 8.109 -8.82 2.246 1 94.69 114 TYR B N 1
ATOM 2664 C CA . TYR B 1 114 ? 8.703 -7.484 2.246 1 94.69 114 TYR B CA 1
ATOM 2665 C C . TYR B 1 114 ? 7.957 -6.562 1.288 1 94.69 114 TYR B C 1
ATOM 2667 O O . TYR B 1 114 ? 7.68 -5.406 1.62 1 94.69 114 TYR B O 1
ATOM 2675 N N . ALA B 1 115 ? 7.645 -7.078 0.112 1 95 115 ALA B N 1
ATOM 2676 C CA . ALA B 1 115 ? 6.91 -6.273 -0.863 1 95 115 ALA B CA 1
ATOM 2677 C C . ALA B 1 115 ? 5.582 -5.793 -0.287 1 95 115 ALA B C 1
ATOM 2679 O O . ALA B 1 115 ? 5.199 -4.637 -0.474 1 95 115 ALA B O 1
ATOM 2680 N N . LEU B 1 116 ? 4.922 -6.668 0.387 1 95.88 116 LEU B N 1
ATOM 2681 C CA . LEU B 1 116 ? 3.641 -6.344 1.004 1 95.88 116 LEU B CA 1
ATOM 2682 C C . LEU B 1 116 ? 3.82 -5.316 2.119 1 95.88 116 LEU B C 1
ATOM 2684 O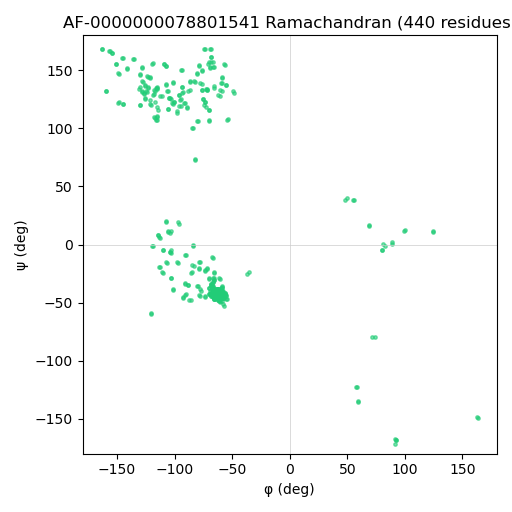 O . LEU B 1 116 ? 3.072 -4.34 2.195 1 95.88 116 LEU B O 1
ATOM 2688 N N . SER B 1 117 ? 4.793 -5.516 2.936 1 92.06 117 SER B N 1
ATOM 2689 C CA . SER B 1 117 ? 5.02 -4.637 4.078 1 92.06 117 SER B CA 1
ATOM 2690 C C . SER B 1 117 ? 5.438 -3.242 3.633 1 92.06 117 SER B C 1
ATOM 2692 O O . SER B 1 117 ? 5.082 -2.248 4.266 1 92.06 117 SER B O 1
ATOM 2694 N N . ASN B 1 118 ? 6.129 -3.154 2.537 1 89.12 118 ASN B N 1
ATOM 2695 C CA . ASN B 1 118 ? 6.656 -1.888 2.043 1 89.12 118 ASN B CA 1
ATOM 2696 C C . ASN B 1 118 ? 5.551 -1.012 1.456 1 89.12 118 ASN B C 1
ATOM 2698 O O . ASN B 1 118 ? 5.738 0.192 1.272 1 89.12 118 ASN B O 1
ATOM 2702 N N . ARG B 1 119 ? 4.469 -1.565 1.044 1 86.75 119 ARG B N 1
ATOM 2703 C CA . ARG B 1 119 ? 3.371 -0.807 0.454 1 86.75 119 ARG B CA 1
ATOM 2704 C C . ARG B 1 119 ? 2.455 -0.24 1.533 1 86.75 119 ARG B C 1
ATOM 2706 O O . ARG B 1 119 ? 1.759 0.751 1.306 1 86.75 119 ARG B O 1
ATOM 2713 N N . GLY B 1 120 ? 2.4 -0.808 2.723 1 76.81 120 GLY B N 1
ATOM 2714 C CA . GLY B 1 120 ? 1.576 -0.303 3.811 1 76.81 120 GLY B CA 1
ATOM 2715 C C . GLY B 1 120 ? 0.196 -0.931 3.854 1 76.81 120 GLY B C 1
ATOM 2716 O O . GLY B 1 120 ? -0.08 -1.889 3.129 1 76.81 120 GLY B O 1
ATOM 2717 N N . PRO B 1 121 ? -0.659 -0.353 4.656 1 80.38 121 PRO B N 1
ATOM 2718 C CA . PRO B 1 121 ? -1.984 -0.937 4.875 1 80.38 121 PRO B CA 1
ATOM 2719 C C . PRO B 1 121 ? -2.953 -0.646 3.73 1 80.38 121 PRO B C 1
ATOM 2721 O O . PRO B 1 121 ? -2.746 0.301 2.969 1 80.38 121 PRO B O 1
ATOM 2724 N N . ARG B 1 122 ? -3.902 -1.543 3.611 1 87.12 122 ARG B N 1
ATOM 2725 C CA . ARG B 1 122 ? -4.977 -1.32 2.646 1 87.12 122 ARG B CA 1
ATOM 2726 C C . ARG B 1 122 ? -5.719 -0.022 2.945 1 87.12 122 ARG B C 1
ATOM 2728 O O . ARG B 1 122 ? -5.977 0.299 4.105 1 87.12 122 ARG B O 1
ATOM 2735 N N . GLN B 1 123 ? -6.082 0.586 1.891 1 76.19 123 GLN B N 1
ATOM 2736 C CA . GLN B 1 123 ? -6.734 1.886 2.029 1 76.19 123 GLN B CA 1
ATOM 2737 C C . GLN B 1 123 ? -8.242 1.772 1.818 1 76.19 123 GLN B C 1
ATOM 2739 O O . GLN B 1 123 ? -8.977 2.736 2.035 1 76.19 123 GLN B O 1
ATOM 2744 N N . ASP B 1 124 ? -8.641 0.561 1.458 1 80.69 124 ASP B N 1
ATOM 2745 C CA . ASP B 1 124 ? -10.055 0.382 1.142 1 80.69 124 ASP B CA 1
ATOM 2746 C C . ASP B 1 124 ? -10.781 -0.324 2.281 1 80.69 124 ASP B C 1
ATOM 2748 O O . ASP B 1 124 ? -11.852 -0.9 2.074 1 80.69 124 ASP B O 1
ATOM 2752 N N . ILE B 1 125 ? -10.07 -0.445 3.402 1 81.62 125 ILE B N 1
ATOM 2753 C CA . ILE B 1 125 ? -10.664 -1.131 4.543 1 81.62 125 ILE B CA 1
ATOM 2754 C C . ILE B 1 125 ? -11.031 -0.116 5.625 1 81.62 125 ILE B C 1
ATOM 2756 O O . ILE B 1 125 ? -10.234 0.773 5.938 1 81.62 125 ILE B O 1
ATOM 2760 N N . GLY B 1 126 ? -12.234 -0.375 6.16 1 76.69 126 GLY B N 1
ATOM 2761 C CA . GLY B 1 126 ? -12.633 0.406 7.32 1 76.69 126 GLY B CA 1
ATOM 2762 C C . GLY B 1 126 ? -13.398 1.664 6.957 1 76.69 126 GLY B C 1
ATOM 2763 O O . GLY B 1 126 ? -14.117 1.69 5.957 1 76.69 126 GLY B O 1
ATOM 2764 N N . GLU B 1 127 ? -13.492 2.443 7.961 1 75.31 127 GLU B N 1
ATOM 2765 C CA . GLU B 1 127 ? -14.234 3.695 7.852 1 75.31 127 GLU B CA 1
ATOM 2766 C C . GLU B 1 127 ? -13.344 4.895 8.164 1 75.31 127 GLU B C 1
ATOM 2768 O O . GLU B 1 127 ? -12.5 4.832 9.055 1 75.31 127 GLU B O 1
ATOM 2773 N N . LEU B 1 128 ? -13.328 5.75 7.207 1 78 128 LEU B N 1
ATOM 2774 C CA . LEU B 1 128 ? -12.773 7.059 7.543 1 78 128 LEU B CA 1
ATOM 2775 C C . LEU B 1 128 ? -13.75 7.855 8.398 1 78 128 LEU B C 1
ATOM 2777 O O . LEU B 1 128 ? -14.93 7.98 8.055 1 78 128 LEU B O 1
ATOM 2781 N N . LYS B 1 129 ? -13.273 8.188 9.594 1 83.56 129 LYS B N 1
ATOM 2782 C CA . LYS B 1 129 ? -14.156 8.953 10.477 1 83.56 129 LYS B CA 1
ATOM 2783 C C . LYS B 1 129 ? -13.492 10.242 10.938 1 83.56 129 LYS B C 1
ATOM 2785 O O . LYS B 1 129 ? -12.297 10.258 11.258 1 83.56 129 LYS B O 1
ATOM 2790 N N . PHE B 1 130 ? -14.094 11.281 10.875 1 87.5 130 PHE B N 1
ATOM 2791 C CA . PHE B 1 130 ? -13.703 12.562 11.453 1 87.5 130 PHE B CA 1
ATOM 2792 C C . PHE B 1 130 ? -14.938 13.383 11.828 1 87.5 130 PHE B C 1
ATOM 2794 O O . PHE B 1 130 ? -15.805 13.625 10.984 1 87.5 130 PHE B O 1
ATOM 2801 N N . ALA B 1 131 ? -15 13.734 13.125 1 90.31 131 ALA B N 1
ATOM 2802 C CA . ALA B 1 131 ? -16.188 14.43 13.633 1 90.31 131 ALA B CA 1
ATOM 2803 C C . ALA B 1 131 ? -17.453 13.602 13.391 1 90.31 131 ALA B C 1
ATOM 2805 O O . ALA B 1 131 ? -17.547 12.461 13.852 1 90.31 131 ALA B O 1
ATOM 2806 N N . ASP B 1 132 ? -18.391 14.109 12.719 1 93.25 132 ASP B N 1
ATOM 2807 C CA . ASP B 1 132 ? -19.641 13.383 12.492 1 93.25 132 ASP B CA 1
ATOM 2808 C C . ASP B 1 132 ? -19.75 12.906 11.047 1 93.25 132 ASP B C 1
ATOM 2810 O O . ASP B 1 132 ? -20.844 12.656 10.547 1 93.25 132 ASP B O 1
ATOM 2814 N N . ILE B 1 133 ? -18.562 12.867 10.406 1 93.31 133 ILE B N 1
ATOM 2815 C CA . ILE B 1 133 ? -18.516 12.367 9.039 1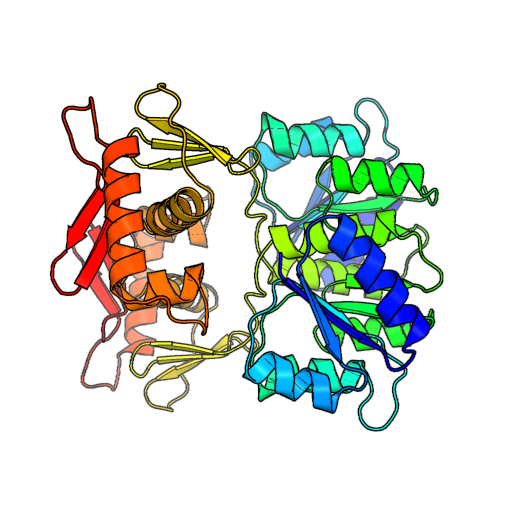 93.31 133 ILE B CA 1
ATOM 2816 C C . ILE B 1 133 ? -17.891 10.969 9.023 1 93.31 133 ILE B C 1
ATOM 2818 O O . ILE B 1 133 ? -16.891 10.719 9.695 1 93.31 133 ILE B O 1
ATOM 2822 N N . THR B 1 134 ? -18.484 10.008 8.359 1 91.56 134 THR B N 1
ATOM 2823 C CA . THR B 1 134 ? -17.922 8.672 8.172 1 91.56 134 THR B CA 1
ATOM 2824 C C . THR B 1 134 ? -17.969 8.266 6.703 1 91.56 134 THR B C 1
ATOM 2826 O O . THR B 1 134 ? -18.953 8.547 6.004 1 91.56 134 THR B O 1
ATOM 2829 N N . ILE B 1 135 ? -16.891 7.723 6.27 1 88.06 135 ILE B N 1
ATOM 2830 C CA . ILE B 1 135 ? -16.844 7.168 4.922 1 88.06 135 ILE B CA 1
ATOM 2831 C C . ILE B 1 135 ? -16.484 5.684 4.988 1 88.06 135 ILE B C 1
ATOM 2833 O O . ILE B 1 135 ? -15.469 5.309 5.586 1 88.06 135 ILE B O 1
ATOM 2837 N N . ASN B 1 136 ? -17.312 4.871 4.504 1 83.25 136 ASN B N 1
ATOM 2838 C CA . ASN B 1 136 ? -16.953 3.473 4.312 1 83.25 136 ASN B CA 1
ATOM 2839 C C . ASN B 1 136 ? -15.93 3.312 3.186 1 83.25 136 ASN B C 1
ATOM 2841 O O . ASN B 1 136 ? -16.25 3.533 2.016 1 83.25 136 ASN B O 1
ATOM 2845 N N . THR B 1 137 ? -14.781 3.051 3.541 1 79.19 137 THR B N 1
ATOM 2846 C CA . THR B 1 137 ? -13.695 3.098 2.576 1 79.19 137 THR B CA 1
ATOM 2847 C C . THR B 1 137 ? -13.844 1.992 1.536 1 79.19 137 THR B C 1
ATOM 2849 O O . THR B 1 137 ? -13.25 2.064 0.457 1 79.19 137 THR B O 1
ATOM 2852 N N . ARG B 1 138 ? -14.766 1.088 1.833 1 72.94 138 ARG B N 1
ATOM 2853 C CA . ARG B 1 138 ? -15.016 0.009 0.883 1 72.94 138 ARG B CA 1
ATOM 2854 C C . ARG B 1 138 ? -16.141 0.378 -0.083 1 72.94 138 ARG B C 1
ATOM 2856 O O . ARG B 1 138 ? -16 0.198 -1.296 1 72.94 138 ARG B O 1
ATOM 2863 N N . THR B 1 139 ? -17.172 0.894 0.397 1 76.62 139 THR B N 1
ATOM 2864 C CA . THR B 1 139 ? -18.359 1.144 -0.399 1 76.62 139 THR B CA 1
ATOM 2865 C C . THR B 1 139 ? -18.406 2.594 -0.871 1 76.62 139 THR B C 1
ATOM 2867 O O . THR B 1 139 ? -19.188 2.943 -1.754 1 76.62 139 THR B O 1
ATOM 2870 N N . ASP B 1 140 ? -17.641 3.396 -0.293 1 82.25 140 ASP B N 1
ATOM 2871 C CA . ASP B 1 140 ? -17.609 4.832 -0.563 1 82.25 140 ASP B CA 1
ATOM 2872 C C . ASP B 1 140 ? -18.875 5.512 -0.085 1 82.25 140 ASP B C 1
ATOM 2874 O O . ASP B 1 140 ? -19.203 6.625 -0.518 1 82.25 140 ASP B O 1
ATOM 2878 N N . GLU B 1 141 ? -19.594 4.777 0.775 1 89.56 141 GLU B N 1
ATOM 2879 C CA . GLU B 1 141 ? -20.766 5.398 1.364 1 89.56 141 GLU B CA 1
ATOM 2880 C C . GLU B 1 141 ? -20.375 6.457 2.395 1 89.56 141 GLU B C 1
ATOM 2882 O O . GLU B 1 141 ? -19.531 6.207 3.26 1 89.56 141 GLU B O 1
ATOM 2887 N N . VAL B 1 142 ? -21.016 7.602 2.312 1 93.38 142 VAL B N 1
ATOM 2888 C CA . VAL B 1 142 ? -20.703 8.727 3.188 1 93.38 142 VAL B CA 1
ATOM 2889 C C . VAL B 1 142 ? -21.891 9.039 4.082 1 93.38 142 VAL B C 1
ATOM 2891 O O . VAL B 1 142 ? -23.047 9.039 3.621 1 93.38 142 VAL B O 1
ATOM 2894 N N . LYS B 1 143 ? -21.609 9.219 5.297 1 93.88 143 LYS B N 1
ATOM 2895 C CA . LYS B 1 143 ? -22.656 9.641 6.227 1 93.88 143 LYS B CA 1
ATOM 2896 C C . LYS B 1 143 ? -22.234 10.875 7.016 1 93.88 143 LYS B C 1
ATOM 2898 O O . LYS B 1 143 ? -21.047 11.023 7.355 1 93.88 143 LYS B O 1
ATOM 2903 N N . ARG B 1 144 ? -23.109 11.797 7.234 1 94 144 ARG B N 1
ATOM 2904 C CA . ARG B 1 144 ? -23.016 12.93 8.148 1 94 144 ARG B CA 1
ATOM 2905 C C . ARG B 1 144 ? -24.031 12.82 9.281 1 94 144 ARG B C 1
ATOM 2907 O O . ARG B 1 144 ? -25.234 12.82 9.039 1 94 144 ARG B O 1
ATOM 2914 N N . ALA B 1 145 ? -23.516 12.688 10.453 1 92 145 ALA B N 1
ATOM 2915 C CA . ALA B 1 145 ? -24.422 12.516 11.586 1 92 145 ALA B CA 1
ATOM 2916 C C . ALA B 1 145 ? -25.438 11.422 11.305 1 92 145 ALA B C 1
ATOM 2918 O O . ALA B 1 145 ? -26.641 11.625 11.477 1 92 145 ALA B O 1
ATOM 2919 N N . GLU B 1 146 ? -25.109 10.328 10.695 1 88.75 146 GLU B N 1
ATOM 2920 C CA . GLU B 1 146 ? -25.875 9.117 10.438 1 88.75 146 GLU B CA 1
ATOM 2921 C C . GLU B 1 146 ? -26.797 9.289 9.234 1 88.75 146 GLU B C 1
ATOM 2923 O O . GLU B 1 146 ? -27.578 8.391 8.898 1 88.75 146 GLU B O 1
ATOM 2928 N N . THR B 1 147 ? -26.703 10.484 8.688 1 93.06 147 THR B N 1
ATOM 2929 C CA . THR B 1 147 ? -27.469 10.727 7.461 1 93.06 147 THR B CA 1
ATOM 2930 C C . THR B 1 147 ? -26.609 10.461 6.23 1 93.06 147 THR B C 1
ATOM 2932 O O . THR B 1 147 ? -25.484 10.969 6.129 1 93.06 147 THR B O 1
ATOM 2935 N N . GLU B 1 148 ? -27.141 9.688 5.328 1 93.94 148 GLU B N 1
ATOM 2936 C CA . GLU B 1 148 ? -26.391 9.367 4.109 1 93.94 148 GLU B CA 1
ATOM 2937 C C . GLU B 1 148 ? -26.312 10.578 3.189 1 93.94 148 GLU B C 1
ATOM 2939 O O . GLU B 1 148 ? -27.297 11.297 2.998 1 93.94 148 GLU B O 1
ATOM 2944 N N . ILE B 1 149 ? -25.109 10.844 2.705 1 93.69 149 ILE B N 1
ATOM 2945 C CA . ILE B 1 149 ? -24.875 11.938 1.763 1 93.69 149 ILE B CA 1
ATOM 2946 C C . ILE B 1 149 ? -24.406 11.367 0.424 1 93.69 149 ILE B C 1
ATOM 2948 O O . ILE B 1 149 ? -23.594 10.445 0.386 1 93.69 149 ILE B O 1
ATOM 2952 N N . LYS B 1 150 ? -24.984 11.906 -0.632 1 93.12 150 LYS B N 1
ATOM 2953 C CA . LYS B 1 150 ? -24.594 11.5 -1.979 1 93.12 150 LYS B CA 1
ATOM 2954 C C . LYS B 1 150 ? -23.547 12.461 -2.553 1 93.12 150 LYS B C 1
ATOM 2956 O O . LYS B 1 150 ? -23.75 13.68 -2.566 1 93.12 150 LYS B O 1
ATOM 2961 N N . LEU B 1 151 ? -22.484 11.891 -2.924 1 93.31 151 LEU B N 1
ATOM 2962 C CA . LEU B 1 151 ? -21.406 12.68 -3.508 1 93.31 151 LEU B CA 1
ATOM 2963 C C . LEU B 1 151 ? -21.047 12.164 -4.898 1 93.31 151 LEU B C 1
ATOM 2965 O O . LEU B 1 151 ? -21.141 10.969 -5.164 1 93.31 151 LEU B O 1
ATOM 2969 N N . SER B 1 152 ? -20.719 13.141 -5.68 1 89.06 152 SER B N 1
ATOM 2970 C CA . SER B 1 152 ? -20.125 12.727 -6.953 1 89.06 152 SER B CA 1
ATOM 2971 C C . SER B 1 152 ? -18.75 12.102 -6.758 1 89.06 152 SER B C 1
ATOM 2973 O O . SER B 1 152 ? -18.188 12.18 -5.672 1 89.06 152 SER B O 1
ATOM 2975 N N . ARG B 1 153 ? -18.281 11.5 -7.816 1 83.62 153 ARG B N 1
ATOM 2976 C CA . ARG B 1 153 ? -17 10.82 -7.754 1 83.62 153 ARG B CA 1
ATOM 2977 C C . ARG B 1 153 ? -15.883 11.781 -7.332 1 83.62 153 ARG B C 1
ATOM 2979 O O . ARG B 1 153 ? -15.078 11.453 -6.453 1 83.62 153 ARG B O 1
ATOM 2986 N N . ILE B 1 154 ? -15.836 12.977 -7.934 1 85.75 154 ILE B N 1
ATOM 2987 C CA . ILE B 1 154 ? -14.797 13.961 -7.645 1 85.75 154 ILE B CA 1
ATOM 2988 C C . ILE B 1 154 ? -14.977 14.492 -6.223 1 85.75 154 ILE B C 1
ATOM 2990 O O . ILE B 1 154 ? -13.992 14.672 -5.496 1 85.75 154 ILE B O 1
ATOM 2994 N N . GLN B 1 155 ? -16.219 14.719 -5.863 1 91.88 155 GLN B N 1
ATOM 2995 C CA . GLN B 1 155 ? -16.484 15.188 -4.508 1 91.88 155 GLN B CA 1
ATOM 2996 C C . GLN B 1 155 ? -16 14.18 -3.473 1 91.88 155 GLN B C 1
ATOM 2998 O O . GLN B 1 155 ? -15.414 14.555 -2.461 1 91.88 155 GLN B O 1
ATOM 3003 N N . LEU B 1 156 ? -16.234 12.945 -3.744 1 91.56 156 LEU B N 1
ATOM 3004 C CA . LEU B 1 156 ? -15.82 11.875 -2.838 1 91.56 156 LEU B CA 1
ATOM 3005 C C . LEU B 1 156 ? -14.297 11.828 -2.727 1 91.56 156 LEU B C 1
ATOM 3007 O O . LEU B 1 156 ? -13.758 11.703 -1.626 1 91.56 156 LEU B O 1
ATOM 3011 N N . LYS B 1 157 ? -13.625 11.93 -3.783 1 87 157 LYS B N 1
ATOM 3012 C CA . LYS B 1 157 ? -12.172 11.938 -3.795 1 87 157 LYS B CA 1
ATOM 3013 C C . LYS B 1 157 ? -11.617 13.086 -2.959 1 87 157 LYS B C 1
ATOM 3015 O O . LYS B 1 157 ? -10.672 12.898 -2.189 1 87 157 LYS B O 1
ATOM 3020 N N . ILE B 1 158 ? -12.242 14.234 -3.145 1 90.19 158 ILE B N 1
ATOM 3021 C CA . ILE B 1 158 ? -11.812 15.406 -2.398 1 90.19 158 ILE B CA 1
ATOM 3022 C C . ILE B 1 158 ? -12.039 15.188 -0.906 1 90.19 158 ILE B C 1
ATOM 3024 O O . ILE B 1 158 ? -11.148 15.445 -0.091 1 90.19 158 ILE B O 1
ATOM 3028 N N . LEU B 1 159 ? -13.203 14.695 -0.605 1 93.94 159 LEU B N 1
ATOM 3029 C CA . LEU B 1 159 ? -13.539 14.484 0.799 1 93.94 159 LEU B CA 1
ATOM 3030 C C . LEU B 1 159 ? -12.578 13.484 1.44 1 93.94 159 LEU B C 1
ATOM 3032 O O . LEU B 1 159 ? -12.078 13.719 2.545 1 93.94 159 LEU B O 1
ATOM 3036 N N . LYS B 1 160 ? -12.297 12.398 0.8 1 87.88 160 LYS B N 1
ATOM 3037 C CA . LYS B 1 160 ? -11.383 11.398 1.329 1 87.88 160 LYS B CA 1
ATOM 3038 C C . LYS B 1 160 ? -9.992 11.992 1.576 1 87.88 160 LYS B C 1
ATOM 3040 O O . LYS B 1 160 ? -9.391 11.75 2.621 1 87.88 160 LYS B O 1
ATOM 3045 N N . LEU B 1 161 ? -9.57 12.758 0.625 1 84 161 LEU B N 1
ATOM 3046 C CA . LEU B 1 161 ? -8.273 13.422 0.753 1 84 161 LEU B CA 1
ATOM 3047 C C . LEU B 1 161 ? -8.234 14.312 1.988 1 84 161 LEU B C 1
ATOM 3049 O O . LEU B 1 161 ? -7.305 14.234 2.791 1 84 161 LEU B O 1
ATOM 3053 N N . LEU B 1 162 ? -9.258 15.117 2.125 1 89.31 162 LEU B N 1
ATOM 3054 C CA . LEU B 1 162 ? -9.305 16.047 3.242 1 89.31 162 LEU B CA 1
ATOM 3055 C C . LEU B 1 162 ? -9.461 15.312 4.566 1 89.31 162 LEU B C 1
ATOM 3057 O O . LEU B 1 162 ? -8.852 15.695 5.57 1 89.31 162 LEU B O 1
ATOM 3061 N N . MET B 1 163 ? -10.25 14.25 4.551 1 88.56 163 MET B N 1
ATOM 3062 C CA . MET B 1 163 ? -10.508 13.492 5.773 1 88.56 163 MET B CA 1
ATOM 3063 C C . MET B 1 163 ? -9.25 12.781 6.25 1 88.56 163 MET B C 1
ATOM 3065 O O . MET B 1 163 ? -9 12.695 7.453 1 88.56 163 MET B O 1
ATOM 3069 N N . ARG B 1 164 ? -8.477 12.336 5.395 1 77.19 164 ARG B N 1
ATOM 3070 C CA . ARG B 1 164 ? -7.238 11.648 5.738 1 77.19 164 ARG B CA 1
ATOM 3071 C C . ARG B 1 164 ? -6.25 12.594 6.41 1 77.19 164 ARG B C 1
ATOM 3073 O O . ARG B 1 164 ? -5.434 12.172 7.227 1 77.19 164 ARG B O 1
ATOM 3080 N N . GLN B 1 165 ? -6.383 13.844 6.156 1 73.75 165 GLN B N 1
ATOM 3081 C CA . GLN B 1 165 ? -5.453 14.836 6.676 1 73.75 165 GLN B CA 1
ATOM 3082 C C . GLN B 1 165 ? -6.113 15.703 7.746 1 73.75 165 GLN B C 1
ATOM 3084 O O . GLN B 1 165 ? -5.473 16.594 8.32 1 73.75 165 GLN B O 1
ATOM 3089 N N . ALA B 1 166 ? -7.363 15.477 7.93 1 80.81 166 ALA B N 1
ATOM 3090 C CA . ALA B 1 166 ? -8.094 16.281 8.898 1 80.81 166 ALA B CA 1
ATOM 3091 C C . ALA B 1 166 ? -7.441 16.219 10.273 1 80.81 166 ALA B C 1
ATOM 3093 O O . ALA B 1 166 ? -6.98 15.148 10.703 1 80.81 166 ALA B O 1
ATOM 3094 N N . PRO B 1 167 ? -7.32 17.234 10.945 1 80.75 167 PRO B N 1
ATOM 3095 C CA . PRO B 1 167 ? -7.895 18.531 10.594 1 80.75 167 PRO B CA 1
ATOM 3096 C C . PRO B 1 167 ? -6.895 19.453 9.891 1 80.75 167 PRO B C 1
ATOM 3098 O O . PRO B 1 167 ? -7.074 20.672 9.875 1 80.75 167 PRO B O 1
ATOM 3101 N N . SER B 1 168 ? -5.863 18.922 9.359 1 76.5 168 SER B N 1
ATOM 3102 C CA . SER B 1 168 ? -4.824 19.703 8.695 1 76.5 168 SER B CA 1
ATOM 3103 C C . SER B 1 168 ? -5.332 20.312 7.387 1 76.5 168 SER B C 1
ATOM 3105 O O . SER B 1 168 ? -6.227 19.75 6.75 1 76.5 168 SER B O 1
ATOM 3107 N N . ILE B 1 169 ? -4.676 21.453 7.07 1 83.75 169 ILE B N 1
ATOM 3108 C CA . ILE B 1 169 ? -4.996 22.109 5.809 1 83.75 169 ILE B CA 1
ATOM 3109 C C . ILE B 1 169 ? -4.344 21.359 4.652 1 83.75 169 ILE B C 1
ATOM 3111 O O . ILE B 1 169 ? -3.188 20.938 4.746 1 83.75 169 ILE B O 1
ATOM 3115 N N . VAL B 1 170 ? -5.074 21.094 3.621 1 84.44 170 VAL B N 1
ATOM 3116 C CA . VAL B 1 170 ? -4.551 20.625 2.348 1 84.44 170 VAL B CA 1
ATOM 3117 C C . VAL B 1 170 ? -4.531 21.766 1.333 1 84.44 170 VAL B C 1
ATOM 3119 O O . VAL B 1 170 ? -5.559 22.406 1.093 1 84.44 170 VAL B O 1
ATOM 3122 N N . SER B 1 171 ? -3.465 21.984 0.805 1 81.44 171 SER B N 1
ATOM 3123 C CA . SER B 1 171 ? -3.332 23.109 -0.108 1 81.44 171 SER B CA 1
ATOM 3124 C C . SER B 1 171 ? -4.152 22.906 -1.376 1 81.44 171 SER B C 1
ATOM 3126 O O . SER B 1 171 ? -4.422 21.766 -1.762 1 81.44 171 SER B O 1
ATOM 3128 N N . ARG B 1 172 ? -4.445 24.094 -2 1 84.25 172 ARG B N 1
ATOM 3129 C CA . ARG B 1 172 ? -5.172 24.031 -3.264 1 84.25 172 ARG B CA 1
ATOM 3130 C C . ARG B 1 172 ? -4.41 23.219 -4.301 1 84.25 172 ARG B C 1
ATOM 3132 O O . ARG B 1 172 ? -5.004 22.406 -5.016 1 84.25 172 ARG B O 1
ATOM 3139 N N . GLN B 1 173 ? -3.205 23.453 -4.273 1 76.31 173 GLN B N 1
ATOM 3140 C CA . GLN B 1 173 ? -2.363 22.75 -5.242 1 76.31 173 GLN B CA 1
ATOM 3141 C C . GLN B 1 173 ? -2.354 21.25 -4.988 1 76.31 173 GLN B C 1
ATOM 3143 O O . GLN B 1 173 ? -2.424 20.453 -5.926 1 76.31 173 GLN B O 1
ATOM 3148 N N . GLU B 1 174 ? -2.268 20.875 -3.799 1 75.31 174 GLU B N 1
ATOM 3149 C CA . GLU B 1 174 ? -2.271 19.453 -3.438 1 75.31 174 GLU B CA 1
ATOM 3150 C C . GLU B 1 174 ? -3.594 18.797 -3.812 1 75.31 174 GLU B C 1
ATOM 3152 O O . GLU B 1 174 ? -3.611 17.656 -4.289 1 75.31 174 GLU B O 1
ATOM 3157 N N . VAL B 1 175 ? -4.633 19.469 -3.615 1 85.44 175 VAL B N 1
ATOM 3158 C CA . VAL B 1 175 ? -5.941 18.938 -3.971 1 85.44 175 VAL B CA 1
ATOM 3159 C C . VAL B 1 175 ? -6.012 18.703 -5.477 1 85.44 175 VAL B C 1
ATOM 3161 O O . VAL B 1 175 ? -6.391 17.609 -5.926 1 85.44 175 VAL B O 1
ATOM 3164 N N . ILE B 1 176 ? -5.574 19.703 -6.215 1 80.38 176 ILE B N 1
ATOM 3165 C CA . ILE B 1 176 ? -5.645 19.641 -7.672 1 80.38 176 ILE B CA 1
ATOM 3166 C C . ILE B 1 176 ? -4.773 18.484 -8.172 1 80.38 176 ILE B C 1
ATOM 3168 O O . ILE B 1 176 ? -5.215 17.688 -9 1 80.38 176 ILE B O 1
ATOM 3172 N N . GLU B 1 177 ? -3.664 18.391 -7.613 1 72.44 177 GLU B N 1
ATOM 3173 C CA . GLU B 1 177 ? -2.721 17.375 -8.047 1 72.44 177 GLU B CA 1
ATOM 3174 C C . GLU B 1 177 ? -3.232 15.977 -7.715 1 72.44 177 GLU B C 1
ATOM 3176 O O . GLU B 1 177 ? -3.086 15.047 -8.508 1 72.44 177 GLU B O 1
ATOM 3181 N N . SER B 1 178 ? -3.773 15.867 -6.594 1 74.19 178 SER B N 1
ATOM 3182 C CA . SER B 1 178 ? -4.254 14.57 -6.137 1 74.19 178 SER B CA 1
ATOM 3183 C C . SER B 1 178 ? -5.445 14.102 -6.961 1 74.19 178 SER B C 1
ATOM 3185 O O . SER B 1 178 ? -5.609 12.898 -7.199 1 74.19 178 SER B O 1
ATOM 3187 N N . ILE B 1 179 ? -6.25 15.055 -7.387 1 76.88 179 ILE B N 1
ATOM 3188 C CA . ILE B 1 179 ? -7.5 14.703 -8.047 1 76.88 179 ILE B CA 1
ATOM 3189 C C . ILE B 1 179 ? -7.281 14.594 -9.555 1 76.88 179 ILE B C 1
ATOM 3191 O O . ILE B 1 179 ? -7.785 13.672 -10.195 1 76.88 179 ILE B O 1
ATOM 3195 N N . TRP B 1 180 ? -6.523 15.562 -10.156 1 69.44 180 TRP B N 1
ATOM 3196 C CA . TRP B 1 180 ? -6.48 15.648 -11.617 1 69.44 180 TRP B CA 1
ATOM 3197 C C . TRP B 1 180 ? -5.062 15.438 -12.133 1 69.44 180 TRP B C 1
ATOM 3199 O O . TRP B 1 180 ? -4.844 15.344 -13.344 1 69.44 180 TRP B O 1
ATOM 3209 N N . GLY B 1 181 ? -4.246 15.258 -11.227 1 62.19 181 GLY B N 1
ATOM 3210 C CA . GLY B 1 181 ? -2.871 15.094 -11.672 1 62.19 181 GLY B CA 1
ATOM 3211 C C . GLY B 1 181 ? -2.352 16.297 -12.445 1 62.19 181 GLY B C 1
ATOM 3212 O O . GLY B 1 181 ? -2.5 17.438 -12.008 1 62.19 181 GLY B O 1
ATOM 3213 N N . ASP B 1 182 ? -1.68 16.062 -13.594 1 57.31 182 ASP B N 1
ATOM 3214 C CA . ASP B 1 182 ? -1.065 17.109 -14.398 1 57.31 182 ASP B CA 1
ATOM 3215 C C . ASP B 1 182 ? -2.109 17.828 -15.25 1 57.31 182 ASP B C 1
ATOM 3217 O O . ASP B 1 182 ? -1.819 18.859 -15.852 1 57.31 182 ASP B O 1
ATOM 3221 N N . GLU B 1 183 ? -3.242 17.234 -15.359 1 58.44 183 GLU B N 1
ATOM 3222 C CA . GLU B 1 183 ? -4.285 17.906 -16.141 1 58.44 183 GLU B CA 1
ATOM 3223 C C . GLU B 1 183 ? -5.012 18.953 -15.289 1 58.44 183 GLU B C 1
ATOM 3225 O O . GLU B 1 183 ? -5.996 18.625 -14.617 1 58.44 183 GLU B O 1
ATOM 3230 N N . THR B 1 184 ? -4.34 20 -15.062 1 59.5 184 THR B N 1
ATOM 3231 C CA . THR B 1 184 ? -4.902 21.031 -14.203 1 59.5 184 THR B CA 1
ATOM 3232 C C . THR B 1 184 ? -6.281 21.469 -14.703 1 59.5 184 THR B C 1
ATOM 3234 O O . THR B 1 184 ? -6.422 21.906 -15.844 1 59.5 184 THR B O 1
ATOM 3237 N N . PRO B 1 185 ? -7.277 21.047 -13.969 1 60.69 185 PRO B N 1
ATOM 3238 C CA . PRO B 1 185 ? -8.555 21.641 -14.367 1 60.69 185 PRO B CA 1
ATOM 3239 C C . PRO B 1 185 ? -8.539 23.156 -14.336 1 60.69 185 PRO B C 1
ATOM 3241 O O . PRO B 1 185 ? -7.59 23.766 -13.82 1 60.69 185 PRO B O 1
ATOM 3244 N N . SER B 1 186 ? -9.391 23.781 -15.125 1 62.41 186 SER B N 1
ATOM 3245 C CA . SER B 1 186 ? -9.547 25.203 -14.914 1 62.41 186 SER B CA 1
ATOM 3246 C C . SER B 1 186 ? -9.75 25.531 -13.438 1 62.41 186 SER B C 1
ATOM 3248 O O . SER B 1 186 ? -10.297 24.719 -12.688 1 62.41 186 SER B O 1
ATOM 3250 N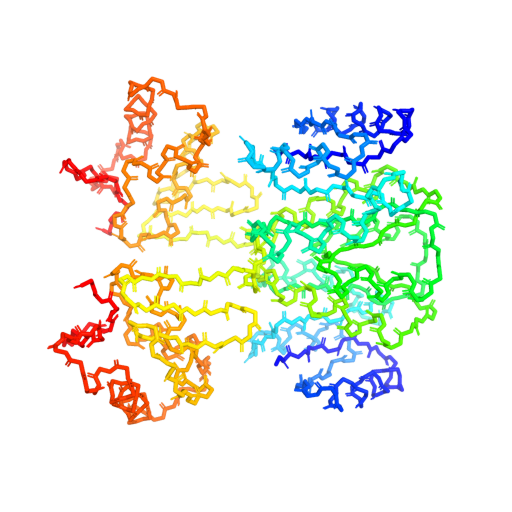 N . SER B 1 187 ? -9.039 26.484 -12.812 1 61.94 187 SER B N 1
ATOM 3251 C CA . SER B 1 187 ? -9.18 26.969 -11.445 1 61.94 187 SER B CA 1
ATOM 3252 C C . SER B 1 187 ? -10.648 26.984 -11.016 1 61.94 187 SER B C 1
ATOM 3254 O O . SER B 1 187 ? -10.953 26.719 -9.859 1 61.94 187 SER B O 1
ATOM 3256 N N . ASP B 1 188 ? -11.469 27.047 -11.961 1 79.31 188 ASP B N 1
ATOM 3257 C CA . ASP B 1 188 ? -12.883 27.188 -11.656 1 79.31 188 ASP B CA 1
ATOM 3258 C C . ASP B 1 188 ? -13.523 25.812 -11.391 1 79.31 188 ASP B C 1
ATOM 3260 O O . ASP B 1 188 ? -14.523 25.719 -10.672 1 79.31 188 ASP B O 1
ATOM 3264 N N . ALA B 1 189 ? -12.852 24.828 -11.82 1 84.31 189 ALA B N 1
ATOM 3265 C CA . ALA B 1 189 ? -13.43 23.5 -11.648 1 84.31 189 ALA B CA 1
ATOM 3266 C C . ALA B 1 189 ? -13.344 23.062 -10.188 1 84.31 189 ALA B C 1
ATOM 3268 O O . ALA B 1 189 ? -14.328 22.547 -9.633 1 84.31 189 ALA B O 1
ATOM 3269 N N . LEU B 1 190 ? -12.219 23.266 -9.586 1 89.12 190 LEU B N 1
ATOM 3270 C CA . LEU B 1 190 ? -12.07 22.891 -8.18 1 89.12 190 LEU B CA 1
ATOM 3271 C C . LEU B 1 190 ? -13.078 23.625 -7.316 1 89.12 190 LEU B C 1
ATOM 3273 O O . LEU B 1 190 ? -13.719 23.031 -6.445 1 89.12 190 LEU B O 1
ATOM 3277 N N . ARG B 1 191 ? -13.203 24.938 -7.574 1 88.81 191 ARG B N 1
ATOM 3278 C CA . ARG B 1 191 ? -14.125 25.75 -6.805 1 88.81 191 ARG B CA 1
ATOM 3279 C C . ARG B 1 191 ? -15.555 25.219 -6.898 1 88.81 191 ARG B C 1
ATOM 3281 O O . ARG B 1 191 ? -16.266 25.172 -5.898 1 88.81 191 ARG B O 1
ATOM 3288 N N . SER B 1 192 ? -15.891 24.844 -8.039 1 91.38 192 SER B N 1
ATOM 3289 C CA . SER B 1 192 ? -17.234 24.312 -8.258 1 91.38 192 SER B CA 1
ATOM 3290 C C . SER B 1 192 ? -17.438 23.016 -7.488 1 91.38 192 SER B C 1
ATOM 3292 O O . SER B 1 192 ? -18.484 22.828 -6.863 1 91.38 192 SER B O 1
ATOM 3294 N N . HIS B 1 193 ? -16.469 22.156 -7.512 1 92.62 193 HIS B N 1
ATOM 3295 C CA . HIS B 1 193 ? -16.594 20.875 -6.816 1 92.62 193 HIS B CA 1
ATOM 3296 C C . HIS B 1 193 ? -16.625 21.078 -5.305 1 92.62 193 HIS B C 1
ATOM 3298 O O . HIS B 1 193 ? -17.328 20.359 -4.594 1 92.62 193 HIS B O 1
ATOM 3304 N N . ILE B 1 194 ? -15.867 22.047 -4.875 1 93.94 194 ILE B N 1
ATOM 3305 C CA . ILE B 1 194 ? -15.852 22.359 -3.451 1 93.94 194 ILE B CA 1
ATOM 3306 C C . ILE B 1 194 ? -17.203 22.906 -3.023 1 93.94 194 ILE B C 1
ATOM 3308 O O . ILE B 1 194 ? -17.719 22.562 -1.951 1 93.94 194 ILE B O 1
ATOM 3312 N N . TYR B 1 195 ? -17.672 23.734 -3.828 1 93.44 195 TYR B N 1
ATOM 3313 C CA . TYR B 1 195 ? -19 24.266 -3.559 1 93.44 195 TYR B CA 1
ATOM 3314 C C . TYR B 1 195 ? -20.016 23.141 -3.465 1 93.44 195 TYR B C 1
ATOM 3316 O O . TYR B 1 195 ? -20.812 23.094 -2.52 1 93.44 195 TYR B O 1
ATOM 3324 N N . GLY B 1 196 ? -20.031 22.312 -4.434 1 94.75 196 GLY B N 1
ATOM 3325 C CA . GLY B 1 196 ? -20.938 21.172 -4.418 1 94.75 196 GLY B CA 1
ATOM 3326 C C . GLY B 1 196 ? -20.75 20.281 -3.201 1 94.75 196 GLY B C 1
ATOM 3327 O O . GLY B 1 196 ? -21.734 19.812 -2.613 1 94.75 196 GLY B O 1
ATOM 3328 N N . LEU B 1 197 ? -19.547 20.031 -2.881 1 96.31 197 LEU B N 1
ATOM 3329 C CA . LEU B 1 197 ? -19.234 19.203 -1.719 1 96.31 197 LEU B CA 1
ATOM 3330 C C . LEU B 1 197 ? -19.75 19.859 -0.438 1 96.31 197 LEU B C 1
ATOM 3332 O O . LEU B 1 197 ? -20.344 19.188 0.414 1 96.31 197 LEU B O 1
ATOM 3336 N N . ARG B 1 198 ? -19.516 21.094 -0.34 1 95.12 198 ARG B N 1
ATOM 3337 C CA . ARG B 1 198 ? -19.969 21.844 0.82 1 95.12 198 ARG B CA 1
ATOM 3338 C C . ARG B 1 198 ? -21.484 21.766 0.958 1 95.12 198 ARG B C 1
ATOM 3340 O O . ARG B 1 198 ? -22.016 21.578 2.059 1 95.12 198 ARG B O 1
ATOM 3347 N N . ASN B 1 199 ? -22.094 21.953 -0.136 1 95.06 199 ASN B N 1
ATOM 3348 C CA . ASN B 1 199 ? -23.547 21.875 -0.123 1 95.06 199 ASN B CA 1
ATOM 3349 C C . ASN B 1 199 ? -24.047 20.5 0.328 1 95.06 199 ASN B C 1
ATOM 3351 O O . ASN B 1 199 ? -24.969 20.406 1.137 1 95.06 199 ASN B O 1
ATOM 3355 N N . ALA B 1 200 ? -23.484 19.531 -0.198 1 95.31 200 ALA B N 1
ATOM 3356 C CA . ALA B 1 200 ? -23.906 18.172 0.127 1 95.31 200 ALA B CA 1
ATOM 3357 C C . ALA B 1 200 ? -23.578 17.828 1.578 1 95.31 200 ALA B C 1
ATOM 3359 O O . ALA B 1 200 ? -24.391 17.203 2.271 1 95.31 200 ALA B O 1
ATOM 3360 N N . LEU B 1 201 ? -22.469 18.281 2.07 1 94.88 201 LEU B N 1
ATOM 3361 C CA . LEU B 1 201 ? -21.906 17.859 3.35 1 94.88 201 LEU B CA 1
ATOM 3362 C C . LEU B 1 201 ? -22.453 18.719 4.488 1 94.88 201 LEU B C 1
ATOM 3364 O O . LEU B 1 201 ? -22.672 18.219 5.594 1 94.88 201 LEU B O 1
ATOM 3368 N N . ASP B 1 202 ? -22.672 19.969 4.168 1 93.19 202 ASP B N 1
ATOM 3369 C CA . ASP B 1 202 ? -22.938 20.891 5.27 1 93.19 202 ASP B CA 1
ATOM 3370 C C . ASP B 1 202 ? -24.391 21.359 5.258 1 93.19 202 ASP B C 1
ATOM 3372 O O . ASP B 1 202 ? -24.906 21.797 6.281 1 93.19 202 ASP B O 1
ATOM 3376 N N . LYS B 1 203 ? -24.922 21.281 4.082 1 89 203 LYS B N 1
ATOM 3377 C CA . LYS B 1 203 ? -26.297 21.734 4.027 1 89 203 LYS B CA 1
ATOM 3378 C C . LYS B 1 203 ? -27.188 20.922 4.969 1 89 203 LYS B C 1
ATOM 3380 O O . LYS B 1 203 ? -27.156 19.688 4.953 1 89 203 LYS B O 1
ATOM 3385 N N . GLY B 1 204 ? -28.016 21.609 5.773 1 88.69 204 GLY B N 1
ATOM 3386 C CA . GLY B 1 204 ? -28.938 20.953 6.684 1 88.69 204 GLY B CA 1
ATOM 3387 C C . GLY B 1 204 ? -28.344 20.672 8.047 1 88.69 204 GLY B C 1
ATOM 3388 O O . GLY B 1 204 ? -29 20.109 8.922 1 88.69 204 GLY B O 1
ATOM 3389 N N . PHE B 1 205 ? -27.141 21.078 8.156 1 92.44 205 PHE B N 1
ATOM 3390 C CA . PHE B 1 205 ? -26.484 20.875 9.438 1 92.44 205 PHE B CA 1
ATOM 3391 C C . PHE B 1 205 ? -26.078 22.203 10.055 1 92.44 205 PHE B C 1
ATOM 3393 O O . PHE B 1 205 ? -25.844 23.188 9.336 1 92.44 205 PHE B O 1
ATOM 3400 N N . GLU B 1 206 ? -25.938 22.188 11.297 1 90.62 206 GLU B N 1
ATOM 3401 C CA . GLU B 1 206 ? -25.688 23.438 12.031 1 90.62 206 GLU B CA 1
ATOM 3402 C C . GLU B 1 206 ? -24.234 23.875 11.891 1 90.62 206 GLU B C 1
ATOM 3404 O O . GLU B 1 206 ? -23.953 25.062 11.789 1 90.62 206 GLU B O 1
ATOM 3409 N N . THR B 1 207 ? -23.422 22.922 11.906 1 92.5 207 THR B N 1
ATOM 3410 C CA . THR B 1 207 ? -22 23.234 11.867 1 92.5 207 THR B CA 1
ATOM 3411 C C . THR B 1 207 ? -21.375 22.781 10.555 1 92.5 207 THR B C 1
ATOM 3413 O O . THR B 1 207 ? -21.562 21.625 10.141 1 92.5 207 THR B O 1
ATOM 3416 N N . SER B 1 208 ? -20.688 23.719 9.906 1 93.44 208 SER B N 1
ATOM 3417 C CA . SER B 1 208 ? -19.953 23.359 8.703 1 93.44 208 SER B CA 1
ATOM 3418 C C . SER B 1 208 ? -18.672 22.625 9.039 1 93.44 208 SER B C 1
ATOM 3420 O O . SER B 1 208 ? -17.969 22.984 9.992 1 93.44 208 SER B O 1
ATOM 3422 N N . ARG B 1 209 ? -18.344 21.578 8.297 1 95.06 209 ARG B N 1
ATOM 3423 C CA . ARG B 1 209 ? -17.125 20.812 8.516 1 95.06 209 ARG B CA 1
ATOM 3424 C C . ARG B 1 209 ? -16.062 21.156 7.473 1 95.06 209 ARG B C 1
ATOM 3426 O O . ARG B 1 209 ? -14.867 21.078 7.746 1 95.06 209 ARG B O 1
ATOM 3433 N N . LEU B 1 210 ? -16.547 21.547 6.297 1 96 210 LEU B N 1
ATOM 3434 C CA . LEU B 1 210 ? -15.617 21.891 5.23 1 96 210 LEU B CA 1
ATOM 3435 C C . LEU B 1 210 ? -15.242 23.375 5.297 1 96 210 LEU B C 1
ATOM 3437 O O . LEU B 1 210 ? -16.109 24.234 5.18 1 96 210 LEU B O 1
ATOM 3441 N N . GLU B 1 211 ? -14.008 23.578 5.496 1 95 211 GLU B N 1
ATOM 3442 C CA . GLU B 1 211 ? -13.555 24.953 5.66 1 95 211 GLU B CA 1
ATOM 3443 C C . GLU B 1 211 ? -12.578 25.344 4.555 1 95 211 GLU B C 1
ATOM 3445 O O . GLU B 1 211 ? -11.688 24.578 4.199 1 95 211 GLU B O 1
ATOM 3450 N N . THR B 1 212 ? -12.852 26.547 3.992 1 93.88 212 THR B N 1
ATOM 3451 C CA . THR B 1 212 ? -11.914 27.156 3.061 1 93.88 212 THR B CA 1
ATOM 3452 C C . THR B 1 212 ? -11.008 28.156 3.781 1 93.88 212 THR B C 1
ATOM 3454 O O . THR B 1 212 ? -11.492 29.062 4.461 1 93.88 212 THR B O 1
ATOM 3457 N N . ILE B 1 213 ? -9.75 27.828 3.699 1 89.5 213 ILE B N 1
ATOM 3458 C CA . ILE B 1 213 ? -8.781 28.781 4.211 1 89.5 213 ILE B CA 1
ATOM 3459 C C . ILE B 1 213 ? -8.219 29.609 3.057 1 89.5 213 ILE B C 1
ATOM 3461 O O . ILE B 1 213 ? -7.387 29.125 2.285 1 89.5 213 ILE B O 1
ATOM 3465 N N . HIS B 1 214 ? -8.523 30.812 3.131 1 86.75 214 HIS B N 1
ATOM 3466 C CA . HIS B 1 214 ? -8.211 31.688 2.014 1 86.75 214 HIS B CA 1
ATOM 3467 C C . HIS B 1 214 ? -6.711 31.766 1.766 1 86.75 214 HIS B C 1
ATOM 3469 O O . HIS B 1 214 ? -5.934 31.969 2.699 1 86.75 214 HIS B O 1
ATOM 3475 N N . GLY B 1 215 ? -6.402 31.531 0.548 1 83.75 215 GLY B N 1
ATOM 3476 C CA . GLY B 1 215 ? -5.016 31.609 0.12 1 83.75 215 GLY B CA 1
ATOM 3477 C C . GLY B 1 215 ? -4.219 30.359 0.469 1 83.75 215 GLY B C 1
ATOM 3478 O O . GLY B 1 215 ? -3.041 30.25 0.115 1 83.75 215 GLY B O 1
ATOM 3479 N N . GLN B 1 216 ? -4.844 29.5 1.145 1 82.06 216 GLN B N 1
ATOM 3480 C CA . GLN B 1 216 ? -4.078 28.344 1.617 1 82.06 216 GLN B CA 1
ATOM 3481 C C . GLN B 1 216 ? -4.664 27.047 1.084 1 82.06 216 GLN B C 1
ATOM 3483 O O . GLN B 1 216 ? -3.961 26.25 0.441 1 82.06 216 GLN B O 1
ATOM 3488 N N . GLY B 1 217 ? -5.887 26.766 1.367 1 92.81 217 GLY B N 1
ATOM 3489 C CA . GLY B 1 217 ? -6.473 25.516 0.931 1 92.81 217 GLY B CA 1
ATOM 3490 C C . GLY B 1 217 ? -7.746 25.156 1.674 1 92.81 217 GLY B C 1
ATOM 3491 O O . GLY B 1 217 ? -8.578 26.031 1.938 1 92.81 217 GLY B O 1
ATOM 3492 N N . TYR B 1 218 ? -7.938 23.906 1.821 1 93.88 218 TYR B N 1
ATOM 3493 C CA . TYR B 1 218 ? -9.172 23.375 2.396 1 93.88 218 TYR B CA 1
ATOM 3494 C C . TYR B 1 218 ? -8.883 22.406 3.537 1 93.88 218 TYR B C 1
ATOM 3496 O O . TYR B 1 218 ? -7.812 21.797 3.578 1 93.88 218 TYR B O 1
ATOM 3504 N N . ARG B 1 219 ? -9.82 22.297 4.496 1 93.44 219 ARG B N 1
ATOM 3505 C CA . ARG B 1 219 ? -9.695 21.281 5.531 1 93.44 219 ARG B CA 1
ATOM 3506 C C . ARG B 1 219 ? -11.062 20.844 6.043 1 93.44 219 ARG B C 1
ATOM 3508 O O . ARG B 1 219 ? -12.055 21.562 5.855 1 93.44 219 ARG B O 1
ATOM 3515 N N . ILE B 1 220 ? -11.117 19.641 6.566 1 93.38 220 ILE B N 1
ATOM 3516 C CA . ILE B 1 220 ? -12.25 19.188 7.371 1 93.38 220 ILE B CA 1
ATOM 3517 C C . ILE B 1 220 ? -11.984 19.484 8.844 1 93.38 220 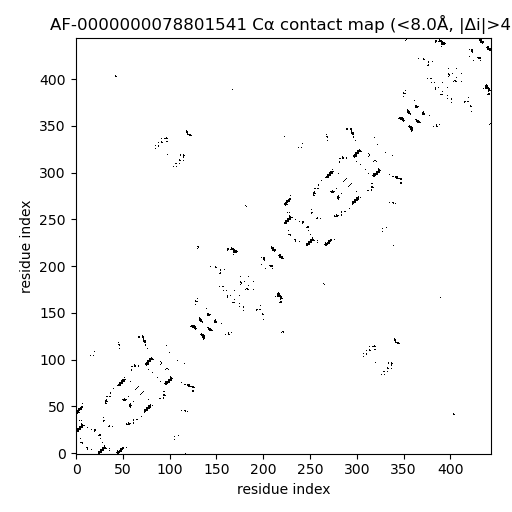ILE B C 1
ATOM 3519 O O . ILE B 1 220 ? -10.938 19.109 9.383 1 93.38 220 ILE B O 1
ATOM 3523 N N . LYS B 1 221 ? -12.82 20.219 9.438 1 89.5 221 LYS B N 1
ATOM 3524 C CA . LYS B 1 221 ? -12.648 20.594 10.844 1 89.5 221 LYS B CA 1
ATOM 3525 C C . LYS B 1 221 ? -13.672 19.891 11.727 1 89.5 221 LYS B C 1
ATOM 3527 O O . LYS B 1 221 ? -14.703 19.422 11.234 1 89.5 221 LYS B O 1
ATOM 3532 N N . ALA B 1 222 ? -13.32 19.734 13.023 1 86.88 222 ALA B N 1
ATOM 3533 C CA . ALA B 1 222 ? -14.25 19.172 14 1 86.88 222 ALA B CA 1
ATOM 3534 C C . ALA B 1 222 ? -15.305 20.188 14.406 1 86.88 222 ALA B C 1
ATOM 3536 O O . ALA B 1 222 ? -15.062 21.406 14.359 1 86.88 222 ALA B O 1
#

Foldseek 3Di:
DEEEEEALPPVVSVVLCVVVVVVVYHYDYHNALVSVLVCVVVDDGLEYEAEQDHPPAGRLNSLLCCQPPVLFQHAYEYEYQDDDPVVVVSNVVSPHDYYDHPPDDSVVVNVVSVVRSVVGGDQQGDWLDDDQWIANSPPRWIDGVNHTFDADPLLSQLVSVQSVVPPDFDFPVNSQCSRPNPPRDDPVVVVVSLVVSQCRHPPPHDDGQWDADPPGGIHGYD/DEEEEEALPPVVSVVLCVVVVVVVYHYDYHNALVSVLVCVLVDDGLEYEAEQDHPPAGRLNSLLCCQPPVLFQHAYEYEYQDDDPVVVVSNVVSPHDYYDHPPDDSVVVNVVSVVRSVVGGHQQGDWLDDDQWIANSPVRWIDGVNHTFDADPLLSQLVVVQSVVPPDFDFPVNSQCSRPNPPRDDPVVVVVSLVVSQCRHPPPHDDGQWDADPPGGIHGYD

pLDDT: mean 90.17, std 8.61, range [56.22, 98.69]

Radius of gyration: 22.7 Å; Cα contacts (8 Å, |Δi|>4): 824; chains: 2; bounding box: 54×60×59 Å

Solvent-accessible surface area (backbone atoms only — not comparable to full-atom values): 23382 Å² total; per-residue (Å²): 99,34,35,37,38,32,34,56,51,59,66,61,45,48,53,51,44,53,55,43,40,74,73,63,34,45,74,49,80,23,56,32,30,64,52,40,57,53,48,54,74,74,44,84,51,46,33,36,39,32,25,44,86,37,68,100,35,28,28,46,61,34,41,32,42,36,36,74,72,64,37,49,30,53,32,28,33,35,46,31,68,74,79,49,68,70,54,51,50,49,33,42,74,31,61,33,58,44,77,44,54,55,82,72,55,69,69,56,54,52,49,49,51,48,34,42,45,37,24,42,48,38,63,44,44,36,64,50,70,57,77,56,36,37,29,32,42,65,77,67,47,33,27,46,75,84,38,79,45,81,66,52,74,68,37,44,52,50,48,52,55,30,55,74,42,44,68,41,77,42,37,54,65,56,50,46,40,74,73,45,43,89,57,68,64,61,78,62,50,58,55,50,44,49,49,52,38,41,48,53,70,24,56,97,49,91,65,69,34,72,41,79,41,85,97,51,26,37,22,33,49,118,99,36,36,37,39,33,34,56,51,60,69,60,46,49,53,51,43,54,55,42,41,74,73,64,36,44,72,48,80,23,57,32,27,65,53,41,55,53,48,55,74,75,43,84,52,47,33,34,38,33,25,43,86,37,68,99,36,27,27,47,60,33,41,32,42,36,37,74,72,63,39,50,30,53,34,29,34,36,45,29,70,74,80,49,68,70,54,52,49,49,35,43,74,31,62,33,55,45,78,45,56,56,82,70,55,68,67,55,54,53,50,49,51,49,35,43,45,38,25,43,49,38,61,43,45,38,63,50,69,57,77,56,36,38,29,32,40,65,77,67,47,32,27,46,75,86,38,80,46,81,65,54,74,68,36,44,53,51,49,51,56,31,55,75,42,45,66,41,75,41,37,54,65,55,51,46,39,74,72,46,43,89,56,68,64,60,79,64,49,58,55,49,44,49,51,54,38,42,49,54,71,21,58,96,49,92,65,71,35,73,42,79,41,88,97,51,26,36,22,34,48,119

Secondary structure (DSSP, 8-state):
-EEEEE-S-HHHHHHHHHHHHHTT-EEEEESSHHHHHHHHHH---SEEEE-S--SSS-HHHHHHHHHHTS---S-EEEEES---HHHHHHHHHHT-SEEEESS--HHHHHHHHHHHHHH-S-SSSSEEEETTEEEETTT--EEETTEEE---HHHHHHHHHHHHHTTS-EEHHHHHHHHHTTS---HHHHHHHHHHHHHHHHTTSSS--EEEETTTEEEE--/-EEEEE-S-HHHHHHHHHHHHHTT-EEEEESSHHHHHHHHHH---SEEEE-S--SSS-HHHHHHHHHHTS---S-EEEEES---HHHHHHHHHHT-SEEEESS--HHHHHHHHHHHHHH-S-SSSSEEEETTEEEETTT--EEETTEEE---HHHHHHHHHHHHHTTSPEEHHHHHHHHHTTS---HHHHHHHHHHHHHHHHTTSSS--EEEETTTEEEE--

Sequence (444 aa):
MKVLIVDDNHNIAETIADYLELEGMTIDCAYHGEAALNLVKENHYDVIIMDIMMPKLDGINAVKKLREEQFCNTPILFLTAKDQLEDKIAAFKAGGDDYLLKPFAMEELCLRLYALSNRGPRQDIGELKFADITINTRTDEVKRAETEIKLSRIQLKILKLLMRQAPSIVSRQEVIESIWGDETPSSDALRSHIYGLRNALDKGFETSRLETIHGQGYRIKAMKVLIVDDNHNIAETIADYLELEGMTIDCAYHGEAALNLVKENHYDVIIMDIMMPKLDGINAVKKLREEQFCNTPILFLTAKDQLEDKIAAFKAGGDDYLLKPFAMEELCLRLYALSNRGPRQDIGELKFADITINTRTDEVKRAETEIKLSRIQLKILKLLMRQAPSIVSRQEVIESIWGDETPSSDALRSHIYGLRNALDKGFETSRLETIHGQGYRIKA

Nearest PDB structures (foldseek):
  4s04-assembly2_F  TM=5.350E-01  e=4.706E-21  Klebsiella pneumoniae JM45
  1ys6-assembly1_A  TM=5.103E-01  e=3.723E-20  Mycobacterium tuberculosis
  4kfc-assembly1_B  TM=5.154E-01  e=8.952E-20  Escherichia coli K-12
  8jo2-assembly1_H  TM=5.366E-01  e=9.099E-19  Klebsiella pneumoniae JM45
  4kny-assembly1_B  TM=5.098E-01  e=9.099E-19  Escherichia coli K-12